Protein AF-0000000085388623 (afdb_homodimer)

InterPro domains:
  IPR001584 Integrase, catalytic core [PS50994] (1-133)
  IPR012337 Ribonuclease H-like superfamily [SSF53098] (2-133)
  IPR036397 Ribonuclease H superfamily [G3DSA:3.30.420.10] (1-176)

Sequence (394 aa):
MVVDRFSKYAHFIALGHLYTAASVVRAFFDDIVRLHGFPSSIVSDHDPVFSGHVWRDLFWLAGMKLRLSTAFHPQTDGQSEVDNKVIAMYLRCVTGGRPRAWVDWLAWAEYCYNTSYQSALCTTPFEVVYGRPPPAMLPFEPGTARTEAAGDLLRTRDEILAEARQRHLQAHKQSSAASGHSHPRWLSCGLVEGLPWMVVDRFSKYAHFIALGHLYTAASVVRAFFDDIVRLHGFPSSIVSDHDPVFSGHVWRDLFWLAGMKLRLSTAFHPQTDGQSEVDNKVIAMYLRCVTGGRPRAWVDWLAWAEYCYNTSYQSALCTTPFEVVYGRPPPAMLPFEPGTARTEAAGDLLRTRDEILAEARQRHLQAHKQSSAASGHSHPRWLSCGLVEGLPW

Secondary structure (DSSP, 8-state):
-EEETTT--EE----PSSPPHHHHHHHHIIIIIHHH---SEEEE-S-HHHHSHHHHHHHHHTT-EEEE--TT-TTS-HHHHHHHHHHHHHHHHHHHS-TTTHHHHHHHHHHHHHTS-BTTTTB-HHHHHHSSPPPP-PPP-TT--SSHHHHHHHHHHHHHHHHHHHHHHHHHHHHHHHTSS----------EEE---/-EEETTT--EE----PSSPPHHHHHHHHIIIIIHHH---SEEEE-S-HHHHSHHHHHHHHHTT-EEEE--TT-TTS-HHHHHHHHHHHHHHHHHHHS-TTTHHHHHHHHHHHHHTS-BTTTTB-HHHHHHSSPPPP-PPP-TT--SSHHHHHHHHHHHHHHHHHHHHHHHHHHHHHHHTSS----------EEE---

Nearest PDB structures (foldseek):
  2x6s-assembly3_A  TM=7.421E-01  e=2.567E-06  Human spumaretrovirus
  4bac-assembly1_B-2  TM=7.471E-01  e=1.810E-06  Human spumaretrovirus
  3s3o-assembly1_B-2  TM=7.291E-01  e=1.434E-06  Human spumaretrovirus
  7q5b-assembly1_B  TM=6.038E-01  e=5.644E-07  Saccharomyces cerevisiae S288C
  4ikf-assembly1_B  TM=7.421E-01  e=7.766E-06  Human spumaretrovirus

Organism: Lolium multiflorum (NCBI:txid4521)

pLDDT: mean 73.36, std 17.2, range [30.31, 93.94]

Radius of gyration: 21.52 Å; Cα contacts (8 Å, |Δi|>4): 575; chains: 2; bounding box: 60×55×40 Å

Solvent-accessible surface area (backbone atoms only — not comparable to full-atom values): 21573 Å² total; per-residue (Å²): 63,36,33,28,68,67,47,58,33,53,48,66,65,91,75,67,87,86,69,50,60,66,56,50,52,48,50,43,41,56,68,40,32,36,74,58,32,72,42,58,26,35,35,30,40,84,35,64,62,63,65,29,66,49,47,50,36,39,35,48,66,67,64,21,48,76,41,70,51,54,96,77,59,70,76,61,60,66,61,60,59,52,50,49,49,28,50,48,46,26,50,47,58,61,36,65,80,39,79,89,51,30,76,77,39,37,37,51,43,33,31,48,57,23,59,33,79,32,78,94,68,75,38,25,21,37,26,62,52,52,72,42,77,67,58,82,80,69,76,67,60,87,87,69,51,84,36,69,67,31,39,51,52,39,49,50,48,48,52,50,45,53,49,39,50,52,35,45,52,49,22,52,54,44,46,68,59,44,77,49,90,74,76,69,81,68,69,83,50,52,35,36,30,26,37,65,118,61,37,33,29,67,68,46,59,32,53,47,66,66,92,76,68,86,88,71,49,60,66,56,50,50,48,49,43,40,56,68,38,32,36,77,58,32,71,43,57,25,33,36,29,40,84,38,64,61,63,64,29,67,47,46,49,37,41,36,48,66,66,65,21,46,77,42,69,50,53,96,77,59,69,75,61,58,66,62,58,60,51,51,50,48,27,51,48,47,26,48,47,58,58,36,65,82,40,77,89,51,30,76,78,40,38,38,51,43,33,32,48,58,23,61,33,78,33,79,94,69,76,39,25,20,37,27,65,51,51,72,43,78,68,56,82,78,70,75,68,61,88,86,70,51,83,35,70,68,31,39,50,53,39,50,50,48,46,51,50,46,53,50,38,51,52,34,45,53,49,21,52,54,45,45,68,59,43,76,49,90,75,75,69,80,69,70,85,50,51,35,37,31,26,37,65,116

Structure (mmCIF, N/CA/C/O backbone):
data_AF-0000000085388623-model_v1
#
loop_
_entity.id
_entity.type
_entity.pdbx_description
1 polymer 'Integrase catalytic domain-containing protein'
#
loop_
_atom_site.group_PDB
_atom_site.id
_atom_site.type_symbol
_atom_site.label_atom_id
_atom_site.label_alt_id
_atom_site.label_comp_id
_atom_site.label_asym_id
_atom_site.label_entity_id
_atom_site.label_seq_id
_atom_site.pdbx_PDB_ins_code
_atom_site.Cartn_x
_atom_site.Cartn_y
_atom_site.Cartn_z
_atom_site.occupancy
_atom_site.B_iso_or_equiv
_atom_site.auth_seq_id
_atom_site.auth_comp_id
_atom_site.auth_asym_id
_atom_site.auth_atom_id
_atom_site.pdbx_PDB_model_num
ATOM 1 N N . MET A 1 1 ? 8.266 10.852 -0.026 1 86.38 1 MET A N 1
ATOM 2 C CA . MET A 1 1 ? 8.5 9.742 0.891 1 86.38 1 MET A CA 1
ATOM 3 C C . MET A 1 1 ? 7.809 9.984 2.229 1 86.38 1 MET A C 1
ATOM 5 O O . MET A 1 1 ? 7.742 11.125 2.699 1 86.38 1 MET A O 1
ATOM 9 N N . VAL A 1 2 ? 7.266 8.898 2.838 1 84.62 2 VAL A N 1
ATOM 10 C CA . VAL A 1 2 ? 6.68 8.93 4.172 1 84.62 2 VAL A CA 1
ATOM 11 C C . VAL A 1 2 ? 7.324 7.859 5.051 1 84.62 2 VAL A C 1
ATOM 13 O O . VAL A 1 2 ? 7.387 6.688 4.668 1 84.62 2 VAL A O 1
ATOM 16 N N . VAL A 1 3 ? 7.887 8.32 6.207 1 85.75 3 VAL A N 1
ATOM 17 C CA . VAL A 1 3 ? 8.555 7.391 7.105 1 85.75 3 VAL A CA 1
ATOM 18 C C . VAL A 1 3 ? 7.906 7.445 8.484 1 85.75 3 VAL A C 1
ATOM 20 O O . VAL A 1 3 ? 7.613 8.531 9 1 85.75 3 VAL A O 1
ATOM 23 N N . ASP A 1 4 ? 7.656 6.258 8.984 1 85.19 4 ASP A N 1
ATOM 24 C CA . ASP A 1 4 ? 7.156 6.188 10.352 1 85.19 4 ASP A CA 1
ATOM 25 C C . ASP A 1 4 ? 8.289 6.371 11.359 1 85.19 4 ASP A C 1
ATOM 27 O O . ASP A 1 4 ? 9.312 5.684 11.289 1 85.19 4 ASP A O 1
ATOM 31 N N . ARG A 1 5 ? 8.07 7.211 12.305 1 76.44 5 ARG A N 1
ATOM 32 C CA . ARG A 1 5 ? 9.125 7.562 13.25 1 76.44 5 ARG A CA 1
ATOM 33 C C . ARG A 1 5 ? 9.453 6.391 14.172 1 76.44 5 ARG A C 1
ATOM 35 O O . ARG A 1 5 ? 10.609 6.188 14.547 1 76.44 5 ARG A O 1
ATOM 42 N N . PHE A 1 6 ? 8.516 5.656 14.516 1 79.56 6 PHE A N 1
ATOM 43 C CA . PHE A 1 6 ? 8.703 4.574 15.469 1 79.56 6 PHE A CA 1
ATOM 44 C C . PHE A 1 6 ? 9.273 3.34 14.781 1 79.56 6 PHE A C 1
ATOM 46 O O . PHE A 1 6 ? 10.344 2.855 15.156 1 79.56 6 PHE A O 1
ATOM 53 N N . SER A 1 7 ? 8.68 2.859 13.789 1 82.75 7 SER A N 1
ATOM 54 C CA . SER A 1 7 ? 9.047 1.604 13.141 1 82.75 7 SER A CA 1
ATOM 55 C C . SER A 1 7 ? 10.117 1.824 12.078 1 82.75 7 SER A C 1
ATOM 57 O O . SER A 1 7 ? 10.734 0.868 11.602 1 82.75 7 SER A O 1
ATOM 59 N N . LYS A 1 8 ? 10.273 3.086 11.633 1 84.06 8 LYS A N 1
ATOM 60 C CA . LYS A 1 8 ? 11.164 3.453 10.539 1 84.06 8 LYS A CA 1
ATOM 61 C C . LYS A 1 8 ? 10.672 2.887 9.211 1 84.06 8 LYS A C 1
ATOM 63 O O . LYS A 1 8 ? 11.383 2.926 8.211 1 84.06 8 LYS A O 1
ATOM 68 N N . TYR A 1 9 ? 9.477 2.34 9.258 1 89.5 9 TYR A N 1
ATOM 69 C CA . TYR A 1 9 ? 8.852 1.858 8.031 1 89.5 9 TYR A CA 1
ATOM 70 C C . TYR A 1 9 ? 8.602 3.006 7.062 1 89.5 9 TYR A C 1
ATOM 72 O O . TYR A 1 9 ? 8.148 4.082 7.461 1 89.5 9 TYR A O 1
ATOM 80 N N . ALA A 1 10 ? 8.953 2.768 5.816 1 91.12 10 ALA A N 1
ATOM 81 C CA . ALA A 1 10 ? 8.891 3.865 4.855 1 91.12 10 ALA A CA 1
ATOM 82 C C . ALA A 1 10 ? 8.016 3.498 3.66 1 91.12 10 ALA A C 1
ATOM 84 O O . ALA A 1 10 ? 7.953 2.332 3.264 1 91.12 10 ALA A O 1
ATOM 85 N N . HIS A 1 11 ? 7.262 4.445 3.164 1 92.44 11 HIS A N 1
ATOM 86 C CA . HIS A 1 11 ? 6.582 4.367 1.876 1 92.44 11 HIS A CA 1
ATOM 87 C C . HIS A 1 11 ? 7.176 5.355 0.878 1 92.44 11 HIS A C 1
ATOM 89 O O . HIS A 1 11 ? 7.367 6.531 1.199 1 92.44 11 HIS A O 1
ATOM 95 N N . PHE A 1 12 ? 7.531 4.836 -0.304 1 89.94 12 PHE A N 1
ATOM 96 C CA . PHE A 1 12 ? 8.039 5.664 -1.39 1 89.94 12 PHE A CA 1
ATOM 97 C C . PHE A 1 12 ? 6.969 5.898 -2.445 1 89.94 12 PHE A C 1
ATOM 99 O O . PHE A 1 12 ? 6.473 4.945 -3.053 1 89.94 12 PHE A O 1
ATOM 106 N N . ILE A 1 13 ? 6.609 7.18 -2.615 1 88.06 13 ILE A N 1
ATOM 107 C CA . ILE A 1 13 ? 5.504 7.531 -3.502 1 88.06 13 ILE A CA 1
ATOM 108 C C . ILE A 1 13 ? 6.004 8.453 -4.609 1 88.06 13 ILE A C 1
ATOM 110 O O . ILE A 1 13 ? 6.605 9.492 -4.332 1 88.06 13 ILE A O 1
ATOM 114 N N . ALA A 1 14 ? 5.758 7.988 -5.902 1 84.38 14 ALA A N 1
ATOM 115 C CA . ALA A 1 14 ? 6.133 8.828 -7.035 1 84.38 14 ALA A CA 1
ATOM 116 C C . ALA A 1 14 ? 5.078 9.898 -7.297 1 84.38 14 ALA A C 1
ATOM 118 O O . ALA A 1 14 ? 3.881 9.602 -7.344 1 84.38 14 ALA A O 1
ATOM 119 N N . LEU A 1 15 ? 5.492 11.125 -7.312 1 81.44 15 LEU A N 1
ATOM 120 C CA . LEU A 1 15 ? 4.613 12.227 -7.672 1 81.44 15 LEU A CA 1
ATOM 121 C C . LEU A 1 15 ? 5.082 12.906 -8.953 1 81.44 15 LEU A C 1
ATOM 123 O O . LEU A 1 15 ? 6.254 13.258 -9.086 1 81.44 15 LEU A O 1
ATOM 127 N N . GLY A 1 16 ? 4.176 12.906 -9.945 1 74.62 16 GLY A N 1
ATOM 128 C CA . GLY A 1 16 ? 4.516 13.586 -11.188 1 74.62 16 GLY A CA 1
ATOM 129 C C . GLY A 1 16 ? 4.453 15.102 -11.078 1 74.62 16 GLY A C 1
ATOM 130 O O . GLY A 1 16 ? 3.57 15.641 -10.406 1 74.62 16 GLY A O 1
ATOM 131 N N . HIS A 1 17 ? 5.473 15.828 -11.562 1 74.69 17 HIS A N 1
ATOM 132 C CA . HIS A 1 17 ? 5.434 17.281 -11.625 1 74.69 17 HIS A CA 1
ATOM 133 C C . HIS A 1 17 ? 4.543 17.766 -12.766 1 74.69 17 HIS A C 1
ATOM 135 O O . HIS A 1 17 ? 4.562 17.188 -13.859 1 74.69 17 HIS A O 1
ATOM 141 N N . LEU A 1 18 ? 3.656 18.844 -12.5 1 76.06 18 LEU A N 1
ATOM 142 C CA . LEU A 1 18 ? 3.453 19.656 -11.312 1 76.06 18 LEU A CA 1
ATOM 143 C C . LEU A 1 18 ? 2.398 19.047 -10.398 1 76.06 18 LEU A C 1
ATOM 145 O O . LEU A 1 18 ? 1.35 18.594 -10.867 1 76.06 18 LEU A O 1
ATOM 149 N N . TYR A 1 19 ? 2.859 18.828 -9.141 1 77 19 TYR A N 1
ATOM 150 C CA . TYR A 1 19 ? 1.877 18.328 -8.188 1 77 19 TYR A CA 1
ATOM 151 C C . TYR A 1 19 ? 1.245 19.469 -7.398 1 77 19 TYR A C 1
ATOM 153 O O . TYR A 1 19 ? 1.869 20.516 -7.203 1 77 19 TYR A O 1
ATOM 161 N N . THR A 1 20 ? -0.045 19.344 -7.094 1 77 20 THR A N 1
ATOM 162 C CA . THR A 1 20 ? -0.825 20.281 -6.297 1 77 20 THR A CA 1
ATOM 163 C C . THR A 1 20 ? -1.043 19.75 -4.887 1 77 20 THR A C 1
ATOM 165 O O . THR A 1 20 ? -0.742 18.578 -4.609 1 77 20 THR A O 1
ATOM 168 N N . ALA A 1 21 ? -1.507 20.562 -4.086 1 77.12 21 ALA A N 1
ATOM 169 C CA . ALA A 1 21 ? -1.858 20.141 -2.738 1 77.12 21 ALA A CA 1
ATOM 170 C C . ALA A 1 21 ? -2.887 19.016 -2.775 1 77.12 21 ALA A C 1
ATOM 172 O O . ALA A 1 21 ? -2.779 18.031 -2.023 1 77.12 21 ALA A O 1
ATOM 173 N N . ALA A 1 22 ? -3.766 19.141 -3.688 1 76.94 22 ALA A N 1
ATOM 174 C CA . ALA A 1 22 ? -4.828 18.141 -3.812 1 76.94 22 ALA A CA 1
ATOM 175 C C . ALA A 1 22 ? -4.266 16.797 -4.238 1 76.94 22 ALA A C 1
ATOM 177 O O . ALA A 1 22 ? -4.668 15.75 -3.713 1 76.94 22 ALA A O 1
ATOM 178 N N . SER A 1 23 ? -3.352 16.828 -5.148 1 82 23 SER A N 1
ATOM 179 C CA . SER A 1 23 ? -2.773 15.586 -5.621 1 82 23 SER A CA 1
ATOM 180 C C . SER A 1 23 ? -1.921 14.922 -4.543 1 82 23 SER A C 1
ATOM 182 O O . SER A 1 23 ? -1.875 13.695 -4.445 1 82 23 SER A O 1
ATOM 184 N N . VAL A 1 24 ? -1.289 15.719 -3.766 1 83.81 24 VAL A N 1
ATOM 185 C CA . VAL A 1 24 ? -0.468 15.195 -2.678 1 83.81 24 VAL A CA 1
ATOM 186 C C . VAL A 1 24 ? -1.361 14.578 -1.605 1 83.81 24 VAL A C 1
ATOM 188 O O . VAL A 1 24 ? -1.058 13.508 -1.076 1 83.81 24 VAL A O 1
ATOM 191 N N . VAL A 1 25 ? -2.422 15.227 -1.35 1 81.88 25 VAL A N 1
ATOM 192 C CA . VAL A 1 25 ? -3.365 14.711 -0.36 1 81.88 25 VAL A CA 1
ATOM 193 C C . VAL A 1 25 ? -3.945 13.383 -0.835 1 81.88 25 VAL A C 1
ATOM 195 O O . VAL A 1 25 ? -4.066 12.438 -0.052 1 81.88 25 VAL A O 1
ATOM 198 N N . ARG A 1 26 ? -4.203 13.336 -2.057 1 82.88 26 ARG A N 1
ATOM 199 C CA . ARG A 1 26 ? -4.73 12.094 -2.621 1 82.88 26 ARG A CA 1
ATOM 200 C C . ARG A 1 26 ? -3.709 10.969 -2.506 1 82.88 26 ARG A C 1
ATOM 202 O O . ARG A 1 26 ? -4.055 9.844 -2.123 1 82.88 26 ARG A O 1
ATOM 209 N N . ALA A 1 27 ? -2.537 11.297 -2.838 1 87.25 27 ALA A N 1
ATOM 210 C CA . ALA A 1 27 ? -1.471 10.305 -2.711 1 87.25 27 ALA A CA 1
ATOM 211 C C . ALA A 1 27 ? -1.312 9.852 -1.264 1 87.25 27 ALA A C 1
ATOM 213 O O . ALA A 1 27 ? -1.069 8.672 -0.999 1 87.25 27 ALA A O 1
ATOM 214 N N . PHE A 1 28 ? -1.48 10.82 -0.411 1 86.62 28 PHE A N 1
ATOM 215 C CA . PHE A 1 28 ? -1.375 10.523 1.013 1 86.62 28 PHE A CA 1
ATOM 216 C C . PHE A 1 28 ? -2.479 9.57 1.451 1 86.62 28 PHE A C 1
ATOM 218 O O . PHE A 1 28 ? -2.227 8.617 2.191 1 86.62 28 PHE A O 1
ATOM 225 N N . PHE A 1 29 ? -3.613 9.781 0.998 1 85.19 29 PHE A N 1
ATOM 226 C CA . PHE A 1 29 ? -4.73 8.906 1.335 1 85.19 29 PHE A CA 1
ATOM 227 C C . PHE A 1 29 ? -4.547 7.527 0.711 1 85.19 29 PHE A C 1
ATOM 229 O O . PHE A 1 29 ? -4.688 6.512 1.392 1 85.19 29 PHE A O 1
ATOM 236 N N . ASP A 1 30 ? -4.145 7.445 -0.499 1 89.06 30 ASP A N 1
ATOM 237 C CA . ASP A 1 30 ? -4.078 6.215 -1.282 1 89.06 30 ASP A CA 1
ATOM 238 C C . ASP A 1 30 ? -2.939 5.32 -0.802 1 89.06 30 ASP A C 1
ATOM 240 O O . ASP A 1 30 ? -3.057 4.094 -0.828 1 89.06 30 ASP A O 1
ATOM 244 N N . ASP A 1 31 ? -1.922 5.973 -0.297 1 91.44 31 ASP A N 1
ATOM 245 C CA . ASP A 1 31 ? -0.724 5.168 -0.081 1 91.44 31 ASP A CA 1
ATOM 246 C C . ASP A 1 31 ? -0.401 5.051 1.407 1 91.44 31 ASP A C 1
ATOM 248 O O . ASP A 1 31 ? 0.381 4.191 1.812 1 91.44 31 ASP A O 1
ATOM 252 N N . ILE A 1 32 ? -0.993 5.938 2.211 1 90.12 32 ILE A N 1
ATOM 253 C CA . ILE A 1 32 ? -0.644 5.934 3.627 1 90.12 32 ILE A CA 1
ATOM 254 C C . ILE A 1 32 ? -1.881 5.613 4.461 1 90.12 32 ILE A C 1
ATOM 256 O O . ILE A 1 32 ? -1.935 4.578 5.133 1 90.12 32 ILE A O 1
ATOM 260 N N . VAL A 1 33 ? -2.906 6.438 4.332 1 87.62 33 VAL A N 1
ATOM 261 C CA . VAL A 1 33 ? -4.07 6.316 5.203 1 87.62 33 VAL A CA 1
ATOM 262 C C . VAL A 1 33 ? -4.797 5.004 4.918 1 87.62 33 VAL A C 1
ATOM 264 O O . VAL A 1 33 ? -5.285 4.344 5.836 1 87.62 33 VAL A O 1
ATOM 267 N N . ARG A 1 34 ? -4.852 4.613 3.678 1 90.62 34 ARG A N 1
ATOM 268 C CA . ARG A 1 34 ? -5.48 3.367 3.252 1 90.62 34 ARG A CA 1
ATOM 269 C C . ARG A 1 34 ? -4.887 2.176 3.998 1 90.62 34 ARG A C 1
ATOM 271 O O . ARG A 1 34 ? -5.602 1.232 4.34 1 90.62 34 ARG A O 1
ATOM 278 N N . LEU A 1 35 ? -3.619 2.262 4.301 1 91.69 35 LEU A N 1
ATOM 279 C CA . LEU A 1 35 ? -2.893 1.132 4.867 1 91.69 35 LEU A CA 1
ATOM 280 C C . LEU A 1 35 ? -2.824 1.234 6.387 1 91.69 35 LEU A C 1
ATOM 282 O O . LEU A 1 35 ? -2.984 0.234 7.086 1 91.69 35 LEU A O 1
ATOM 286 N N . HIS A 1 36 ? -2.598 2.494 6.84 1 88.88 36 HIS A N 1
ATOM 287 C CA . HIS A 1 36 ? -2.189 2.625 8.234 1 88.88 36 HIS A CA 1
ATOM 288 C C . HIS A 1 36 ? -3.17 3.492 9.016 1 88.88 36 HIS A C 1
ATOM 290 O O . HIS A 1 36 ? -3.09 3.576 10.242 1 88.88 36 HIS A O 1
ATOM 296 N N . GLY A 1 37 ? -4.082 4.168 8.305 1 83.06 37 GLY A N 1
ATOM 297 C CA . GLY A 1 37 ? -4.887 5.195 8.953 1 83.06 37 GLY A CA 1
ATOM 298 C C . GLY A 1 37 ? -4.164 6.523 9.086 1 83.06 37 GLY A C 1
ATOM 299 O O . GLY A 1 37 ? -3.041 6.676 8.602 1 83.06 37 GLY A O 1
ATOM 300 N N . PHE A 1 38 ? -4.855 7.48 9.68 1 79.88 38 PHE A N 1
ATOM 301 C CA . PHE A 1 38 ? -4.227 8.781 9.875 1 79.88 38 PHE A CA 1
ATOM 302 C C . PHE A 1 38 ? -3.164 8.711 10.969 1 79.88 38 PHE A C 1
ATOM 304 O O . PHE A 1 38 ? -3.387 8.102 12.016 1 79.88 38 PHE A O 1
ATOM 311 N N . PRO A 1 39 ? -2.021 9.273 10.672 1 79.75 39 PRO A N 1
ATOM 312 C CA . PRO A 1 39 ? -0.996 9.336 11.719 1 79.75 39 PRO A CA 1
ATOM 313 C C . PRO A 1 39 ? -1.374 10.273 12.859 1 79.75 39 PRO A C 1
ATOM 315 O O . PRO A 1 39 ? -2.227 11.148 12.688 1 79.75 39 PRO A O 1
ATOM 318 N N . SER A 1 40 ? -0.782 10.047 13.992 1 75.12 40 SER A N 1
ATOM 319 C CA . SER A 1 40 ? -1.038 10.914 15.141 1 75.12 40 SER A CA 1
ATOM 320 C C . SER A 1 40 ? -0.383 12.273 14.961 1 75.12 40 SER A C 1
ATOM 322 O O . SER A 1 40 ? -0.895 13.289 15.453 1 75.12 40 SER A O 1
ATOM 324 N N . SER A 1 41 ? 0.767 12.25 14.242 1 74.88 41 SER A N 1
ATOM 325 C CA . SER A 1 41 ? 1.491 13.484 13.945 1 74.88 41 SER A CA 1
ATOM 326 C C . SER A 1 41 ? 2.303 13.352 12.664 1 74.88 41 SER A C 1
ATOM 328 O O . SER A 1 41 ? 2.66 12.242 12.258 1 74.88 41 SER A O 1
ATOM 330 N N . ILE A 1 42 ? 2.479 14.438 12.07 1 75.94 42 ILE A N 1
ATOM 331 C CA . ILE A 1 42 ? 3.262 14.445 10.844 1 75.94 42 ILE A CA 1
ATOM 332 C C . ILE A 1 42 ? 4.328 15.539 10.914 1 75.94 42 ILE A C 1
ATOM 334 O O . ILE A 1 42 ? 4.066 16.641 11.406 1 75.94 42 ILE A O 1
ATOM 338 N N . VAL A 1 43 ? 5.566 15.18 10.633 1 72.25 43 VAL A N 1
ATOM 339 C CA . VAL A 1 43 ? 6.648 16.141 10.453 1 72.25 43 VAL A CA 1
ATOM 340 C C . VAL A 1 43 ? 7.004 16.266 8.977 1 72.25 43 VAL A C 1
ATOM 342 O O . VAL A 1 43 ? 7.27 15.25 8.312 1 72.25 43 VAL A O 1
ATOM 345 N N . SER A 1 44 ? 6.738 17.391 8.422 1 70.81 44 SER A N 1
ATOM 346 C CA . SER A 1 44 ? 7.008 17.594 7 1 70.81 44 SER A CA 1
ATOM 347 C C . SER A 1 44 ? 8.156 18.578 6.789 1 70.81 44 SER A C 1
ATOM 349 O O . SER A 1 44 ? 8.359 19.484 7.594 1 70.81 44 SER A O 1
ATOM 351 N N . ASP A 1 45 ? 8.938 18.297 5.758 1 64.38 45 ASP A N 1
ATOM 352 C CA . ASP A 1 45 ? 9.977 19.266 5.383 1 64.38 45 ASP A CA 1
ATOM 353 C C . ASP A 1 45 ? 9.352 20.547 4.848 1 64.38 45 ASP A C 1
ATOM 355 O O . ASP A 1 45 ? 8.141 20.625 4.625 1 64.38 45 ASP A O 1
ATOM 359 N N . HIS A 1 46 ? 10.125 21.547 4.746 1 61.06 46 HIS A N 1
ATOM 360 C CA . HIS A 1 46 ? 9.648 22.891 4.422 1 61.06 46 HIS A CA 1
ATOM 361 C C . HIS A 1 46 ? 9.242 22.984 2.957 1 61.06 46 HIS A C 1
ATOM 363 O O . HIS A 1 46 ? 9.367 24.047 2.35 1 61.06 46 HIS A O 1
ATOM 369 N N . ASP A 1 47 ? 8.734 21.984 2.52 1 64.12 47 ASP A N 1
ATOM 370 C CA . ASP A 1 47 ? 8.172 22.094 1.174 1 64.12 47 ASP A CA 1
ATOM 371 C C . ASP A 1 47 ? 6.859 22.875 1.186 1 64.12 47 ASP A C 1
ATOM 373 O O . ASP A 1 47 ? 6.004 22.641 2.043 1 64.12 47 ASP A O 1
ATOM 377 N N . PRO A 1 48 ? 6.82 23.875 0.339 1 66.81 48 PRO A N 1
ATOM 378 C CA . PRO A 1 48 ? 5.648 24.75 0.304 1 66.81 48 PRO A CA 1
ATOM 379 C C . PRO A 1 48 ? 4.336 23.969 0.195 1 66.81 48 PRO A C 1
ATOM 381 O O . PRO A 1 48 ? 3.301 24.438 0.686 1 66.81 48 PRO A O 1
ATOM 384 N N . VAL A 1 49 ? 4.328 22.906 -0.451 1 66.88 49 VAL A N 1
ATOM 385 C CA . VAL A 1 49 ? 3.119 22.109 -0.606 1 66.88 49 VAL A CA 1
ATOM 386 C C . VAL A 1 49 ? 2.643 21.625 0.76 1 66.88 49 VAL A C 1
ATOM 388 O O . VAL A 1 49 ? 1.438 21.578 1.025 1 66.88 49 VAL A O 1
ATOM 391 N N . PHE A 1 50 ? 3.562 21.453 1.565 1 67.06 50 PHE A N 1
ATOM 392 C CA . PHE A 1 50 ? 3.219 20.891 2.865 1 67.06 50 PHE A CA 1
ATOM 393 C C . PHE A 1 50 ? 2.986 22 3.891 1 67.06 50 PHE A C 1
ATOM 395 O O . PHE A 1 50 ? 2.553 21.719 5.012 1 67.06 50 PHE A O 1
ATOM 402 N N . SER A 1 51 ? 3.254 23.125 3.391 1 63.59 51 SER A N 1
ATOM 403 C CA . SER A 1 51 ? 2.996 24.266 4.266 1 63.59 51 SER A CA 1
ATOM 404 C C . SER A 1 51 ? 1.764 25.047 3.814 1 63.59 51 SER A C 1
ATOM 406 O O . SER A 1 51 ? 1.377 26.031 4.449 1 63.59 51 SER A O 1
ATOM 408 N N . GLY A 1 52 ? 1.194 24.484 2.803 1 71.38 52 GLY A N 1
ATOM 409 C CA . GLY A 1 52 ? 0.01 25.172 2.309 1 71.38 52 GLY A CA 1
ATOM 410 C C . GLY A 1 52 ? -1.182 25.047 3.24 1 71.38 52 GLY A C 1
AT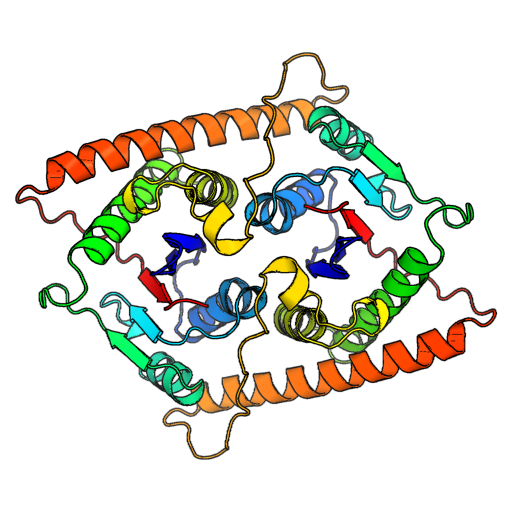OM 411 O O . GLY A 1 52 ? -1.223 24.156 4.09 1 71.38 52 GLY A O 1
ATOM 412 N N . HIS A 1 53 ? -1.986 25.969 3.15 1 75.88 53 HIS A N 1
ATOM 413 C CA . HIS A 1 53 ? -3.152 26.078 4.02 1 75.88 53 HIS A CA 1
ATOM 414 C C . HIS A 1 53 ? -4.027 24.844 3.93 1 75.88 53 HIS A C 1
ATOM 416 O O . HIS A 1 53 ? -4.547 24.359 4.941 1 75.88 53 HIS A O 1
ATOM 422 N N . VAL A 1 54 ? -4.035 24.297 2.779 1 73.69 54 VAL A N 1
ATOM 423 C CA . VAL A 1 54 ? -4.902 23.141 2.586 1 73.69 54 VAL A CA 1
ATOM 424 C C . VAL A 1 54 ? -4.355 21.938 3.371 1 73.69 54 VAL A C 1
ATOM 426 O O . VAL A 1 54 ? -5.102 21.266 4.082 1 73.69 54 VAL A O 1
ATOM 429 N N . TRP A 1 55 ? -3.117 21.781 3.307 1 75.44 55 TRP A N 1
ATOM 430 C CA . TRP A 1 55 ? -2.461 20.672 4 1 75.44 55 TRP A CA 1
ATOM 431 C C . TRP A 1 55 ? -2.592 20.828 5.512 1 75.44 55 TRP A C 1
ATOM 433 O O . TRP A 1 55 ? -2.982 19.875 6.207 1 75.44 55 TRP A O 1
ATOM 443 N N . ARG A 1 56 ? -2.4 21.969 5.91 1 75.69 56 ARG A N 1
ATOM 444 C CA . ARG A 1 56 ? -2.465 22.219 7.348 1 75.69 56 ARG A CA 1
ATOM 445 C C . ARG A 1 56 ? -3.887 22.047 7.871 1 75.69 56 ARG A C 1
ATOM 447 O O . ARG A 1 56 ? -4.09 21.469 8.938 1 75.69 56 ARG A O 1
ATOM 454 N N . ASP A 1 57 ? -4.719 22.547 7.043 1 80.62 57 ASP A N 1
ATOM 455 C CA . ASP A 1 57 ? -6.117 22.453 7.438 1 80.62 57 ASP A CA 1
ATOM 456 C C . ASP A 1 57 ? -6.582 21 7.453 1 80.62 57 ASP A C 1
ATOM 458 O O . ASP A 1 57 ? -7.266 20.562 8.383 1 80.62 57 ASP A O 1
ATOM 462 N N . LEU A 1 58 ? -6.191 20.219 6.539 1 78 58 LEU A N 1
ATOM 463 C CA . LEU A 1 58 ? -6.578 18.812 6.434 1 78 58 LEU A CA 1
ATOM 464 C C . LEU A 1 58 ? -6.059 18.016 7.621 1 78 58 LEU A C 1
ATOM 466 O O . LEU A 1 58 ? -6.809 17.25 8.234 1 78 58 LEU A O 1
ATOM 470 N N . PHE A 1 59 ? -4.945 18.25 7.941 1 76.5 59 PHE A N 1
ATOM 471 C CA . PHE A 1 59 ? -4.352 17.469 9.016 1 76.5 59 PHE A CA 1
ATOM 472 C C . PHE A 1 59 ? -4.902 17.906 10.375 1 76.5 59 PHE A C 1
ATOM 474 O O . PHE A 1 59 ? -5.098 17.078 11.266 1 76.5 59 PHE A O 1
ATOM 481 N N . TRP A 1 60 ? -5.176 19.156 10.398 1 76.44 60 TRP A N 1
ATOM 482 C CA . TRP A 1 60 ? -5.816 19.656 11.609 1 76.44 60 TRP A CA 1
ATOM 483 C C . TRP A 1 60 ? -7.207 19.047 11.781 1 76.44 60 TRP A C 1
ATOM 485 O O . TRP A 1 60 ? -7.555 18.578 12.859 1 76.44 60 TRP A O 1
ATOM 495 N N . LEU A 1 61 ? -7.852 19.016 10.742 1 75.75 61 LEU A N 1
ATOM 496 C CA . LEU A 1 61 ? -9.227 18.516 10.773 1 75.75 61 LEU A CA 1
ATOM 497 C C . LEU A 1 61 ? -9.242 17 11.016 1 75.75 61 LEU A C 1
ATOM 499 O O . LEU A 1 61 ? -10.203 16.469 11.586 1 75.75 61 LEU A O 1
ATOM 503 N N . ALA A 1 62 ? -8.211 16.344 10.531 1 74.56 62 ALA A N 1
ATOM 504 C CA . ALA A 1 62 ? -8.133 14.898 10.719 1 74.56 62 ALA A CA 1
ATOM 505 C C . ALA A 1 62 ? -7.66 14.555 12.125 1 74.56 62 ALA A C 1
ATOM 507 O O . ALA A 1 62 ? -7.551 13.375 12.477 1 74.56 62 ALA A O 1
ATOM 508 N N . GLY A 1 63 ? -7.414 15.586 12.859 1 70.88 63 GLY A N 1
ATOM 509 C CA . GLY A 1 63 ? -6.984 15.383 14.234 1 70.88 63 GLY A CA 1
ATOM 510 C C . GLY A 1 63 ? -5.488 15.172 14.367 1 70.88 63 GLY A C 1
ATOM 511 O O . GLY A 1 63 ? -5.02 14.648 15.383 1 70.88 63 GLY A O 1
ATOM 512 N N . MET A 1 64 ? -4.863 15.453 13.359 1 69.19 64 MET A N 1
ATOM 513 C CA . MET A 1 64 ? -3.418 15.242 13.375 1 69.19 64 MET A CA 1
ATOM 514 C C . MET A 1 64 ? -2.684 16.516 13.789 1 69.19 64 MET A C 1
ATOM 516 O O . MET A 1 64 ? -3.113 17.609 13.461 1 69.19 64 MET A O 1
ATOM 520 N N . LYS A 1 65 ? -1.655 16.328 14.57 1 66.69 65 LYS A N 1
ATOM 521 C CA . LYS A 1 65 ? -0.754 17.438 14.859 1 66.69 65 LYS A CA 1
ATOM 522 C C . LYS A 1 65 ? 0.34 17.547 13.797 1 66.69 65 LYS A C 1
ATOM 524 O O . LYS A 1 65 ? 1.023 16.562 13.5 1 66.69 65 LYS A O 1
ATOM 529 N N . LEU A 1 66 ? 0.288 18.625 13.117 1 64.88 66 LEU A N 1
ATOM 530 C CA . LEU A 1 66 ? 1.325 18.875 12.117 1 64.88 66 LEU A CA 1
ATOM 531 C C . LEU A 1 66 ? 2.518 19.594 12.742 1 64.88 66 LEU A C 1
ATOM 533 O O . LEU A 1 66 ? 2.355 20.625 13.398 1 64.88 66 LEU A O 1
ATOM 537 N N . ARG A 1 67 ? 3.727 19.016 12.719 1 64.25 67 ARG A N 1
ATOM 538 C CA . ARG A 1 67 ? 4.965 19.672 13.133 1 64.25 67 ARG A CA 1
ATOM 539 C C . ARG A 1 67 ? 5.875 19.938 11.938 1 64.25 67 ARG A C 1
ATOM 541 O O . ARG A 1 67 ? 6.16 19.016 11.156 1 64.25 67 ARG A O 1
ATOM 548 N N . LEU A 1 68 ? 5.906 21.125 11.539 1 59.06 68 LEU A N 1
ATOM 549 C CA . LEU A 1 68 ? 6.836 21.484 10.469 1 59.06 68 LEU A CA 1
ATOM 550 C C . LEU A 1 68 ? 8.266 21.516 10.992 1 59.06 68 LEU A C 1
ATOM 552 O O . LEU A 1 68 ? 8.539 22.078 12.055 1 59.06 68 LEU A O 1
ATOM 556 N N . SER A 1 69 ? 9.055 20.516 10.766 1 52.72 69 SER A N 1
ATOM 557 C CA . SER A 1 69 ? 10.445 20.531 11.211 1 52.72 69 SER A CA 1
ATOM 558 C C . SER A 1 69 ? 11.234 21.641 10.508 1 52.72 69 SER A C 1
ATOM 560 O O . SER A 1 69 ? 11.078 21.844 9.305 1 52.72 69 SER A O 1
ATOM 562 N N . THR A 1 70 ? 11.352 22.734 11.117 1 45.81 70 THR A N 1
ATOM 563 C CA . THR A 1 70 ? 12.297 23.703 10.586 1 45.81 70 THR A CA 1
ATOM 564 C C . THR A 1 70 ? 13.703 23.109 10.523 1 45.81 70 THR A C 1
ATOM 566 O O . THR A 1 70 ? 14.047 22.219 11.305 1 45.81 70 THR A O 1
ATOM 569 N N . ALA A 1 71 ? 14.438 23.203 9.242 1 42.47 71 ALA A N 1
ATOM 570 C CA . ALA A 1 71 ? 15.859 22.891 9.172 1 42.47 71 ALA A CA 1
ATOM 571 C C . ALA A 1 71 ? 16.531 23.062 10.539 1 42.47 71 ALA A C 1
ATOM 573 O O . ALA A 1 71 ? 17.422 22.297 10.891 1 42.47 71 ALA A O 1
ATOM 574 N N . PHE A 1 72 ? 16.453 24.156 11.125 1 33.56 72 PHE A N 1
ATOM 575 C CA . PHE A 1 72 ? 17.328 24.625 12.188 1 33.56 72 PHE A CA 1
ATOM 576 C C . PHE A 1 72 ? 16.875 24.094 13.539 1 33.56 72 PHE A C 1
ATOM 578 O O . PHE A 1 72 ? 17.5 24.359 14.562 1 33.56 72 PHE A O 1
ATOM 585 N N . HIS A 1 73 ? 15.641 23.906 13.781 1 41.41 73 HIS A N 1
ATOM 586 C CA . HIS A 1 73 ? 15.492 23.641 15.211 1 41.41 73 HIS A CA 1
ATOM 587 C C . HIS A 1 73 ? 15.773 22.172 15.516 1 41.41 73 HIS A C 1
ATOM 589 O O . HIS A 1 73 ? 15.078 21.281 15.016 1 41.41 73 HIS A O 1
ATOM 595 N N . PRO A 1 74 ? 16.859 21.844 16.141 1 41.31 74 PRO A N 1
ATOM 596 C CA . PRO A 1 74 ? 17.484 20.656 16.734 1 41.31 74 PRO A CA 1
ATOM 597 C C . PRO A 1 74 ? 16.484 19.703 17.375 1 41.31 74 PRO A C 1
ATOM 599 O O . PRO A 1 74 ? 16.797 18.562 17.672 1 41.31 74 PRO A O 1
ATOM 602 N N . GLN A 1 75 ? 15.398 20.25 17.812 1 40.59 75 GLN A N 1
ATOM 603 C CA . GLN A 1 75 ? 14.711 19.406 18.781 1 40.59 75 GLN A CA 1
ATOM 604 C C . GLN A 1 75 ? 14.023 18.234 18.109 1 40.59 75 GLN A C 1
ATOM 606 O O . GLN A 1 75 ? 13.398 17.406 18.766 1 40.59 75 GLN A O 1
ATOM 611 N N . THR A 1 76 ? 13.672 18.281 16.828 1 45.59 76 THR A N 1
ATOM 612 C CA . THR A 1 76 ? 13.297 16.938 16.422 1 45.59 76 THR A CA 1
ATOM 613 C C . THR A 1 76 ? 14.445 15.961 16.656 1 45.59 76 THR A C 1
ATOM 615 O O . THR A 1 76 ? 15.609 16.312 16.5 1 45.59 76 THR A O 1
ATOM 618 N N . ASP A 1 77 ? 14.219 14.773 17.297 1 49.56 77 ASP A N 1
ATOM 619 C CA . ASP A 1 77 ? 15.289 13.898 17.766 1 49.56 77 ASP A CA 1
ATOM 620 C C . ASP A 1 77 ? 16.281 13.594 16.656 1 49.56 77 ASP A C 1
ATOM 622 O O . ASP A 1 77 ? 15.898 13.422 15.5 1 49.56 77 ASP A O 1
ATOM 626 N N . GLY A 1 78 ? 17.516 14.328 16.75 1 50.03 78 GLY A N 1
ATOM 627 C CA . GLY A 1 78 ? 18.75 14.062 16 1 50.03 78 GLY A CA 1
ATOM 628 C C . GLY A 1 78 ? 18.703 12.766 15.227 1 50.03 78 GLY A C 1
ATOM 629 O O . GLY A 1 78 ? 19.156 12.703 14.078 1 50.03 78 GLY A O 1
ATOM 630 N N . GLN A 1 79 ? 18 11.852 15.766 1 53.78 79 GLN A N 1
ATOM 631 C CA . GLN A 1 79 ? 17.984 10.531 15.156 1 53.78 79 GLN A CA 1
ATOM 632 C C . GLN A 1 79 ? 17.062 10.484 13.945 1 53.78 79 GLN A C 1
ATOM 634 O O . GLN A 1 79 ? 17.391 9.906 12.914 1 53.78 79 GLN A O 1
ATOM 639 N N . SER A 1 80 ? 15.898 11.211 14.023 1 59.34 80 SER A N 1
ATOM 640 C CA . SER A 1 80 ? 14.945 11.18 12.914 1 59.34 80 SER A CA 1
ATOM 641 C C . SER A 1 80 ? 15.5 11.906 11.695 1 59.34 80 SER A C 1
ATOM 643 O O . SER A 1 80 ? 15.297 11.461 10.562 1 59.34 80 SER A O 1
ATOM 645 N N . GLU A 1 81 ? 16.266 12.969 11.984 1 61.16 81 GLU A N 1
ATOM 646 C CA . GLU A 1 81 ? 16.859 13.734 10.891 1 61.16 81 GLU A CA 1
ATOM 647 C C . GLU A 1 81 ? 17.922 12.93 10.156 1 61.16 81 GLU A C 1
ATOM 649 O O . GLU A 1 81 ? 17.984 12.938 8.922 1 61.16 81 GLU A O 1
ATOM 654 N N . VAL A 1 82 ? 18.734 12.203 10.938 1 60.03 82 VAL A N 1
ATOM 655 C CA . VAL A 1 82 ? 19.781 11.383 10.352 1 60.03 82 VAL A CA 1
ATOM 656 C C . VAL A 1 82 ? 19.172 10.258 9.523 1 60.03 82 VAL A C 1
ATOM 658 O O . VAL A 1 82 ? 19.594 10 8.398 1 60.03 82 VAL A O 1
ATOM 661 N N . ASP A 1 83 ? 18.094 9.672 10.055 1 66.31 83 ASP A N 1
ATOM 662 C CA . ASP A 1 83 ? 17.438 8.562 9.367 1 66.31 83 ASP A CA 1
ATOM 663 C C . ASP A 1 83 ? 16.828 9.023 8.047 1 66.31 83 ASP A C 1
ATOM 665 O O . ASP A 1 83 ? 16.938 8.344 7.031 1 66.31 83 ASP A O 1
ATOM 669 N N . ASN A 1 84 ? 16.312 10.18 8.156 1 70.44 84 ASN A N 1
ATOM 670 C CA . ASN A 1 84 ? 15.68 10.688 6.945 1 70.44 84 ASN A CA 1
ATOM 671 C C . ASN A 1 84 ? 16.719 11.016 5.867 1 70.44 84 ASN A C 1
ATOM 673 O O . ASN A 1 84 ? 16.453 10.82 4.68 1 70.44 84 ASN A O 1
ATOM 677 N N . LYS A 1 85 ? 17.891 11.438 6.297 1 70.62 85 LYS A N 1
ATOM 678 C CA . LYS A 1 85 ? 18.969 11.727 5.352 1 70.62 85 LYS A CA 1
ATOM 679 C C . LYS A 1 85 ? 19.453 10.445 4.676 1 70.62 85 LYS A C 1
ATOM 681 O O . LYS A 1 85 ? 19.719 10.438 3.471 1 70.62 85 LYS A O 1
ATOM 686 N N . VAL A 1 86 ? 19.562 9.469 5.477 1 73.5 86 VAL A N 1
ATOM 687 C CA . VAL A 1 86 ? 20.016 8.18 4.957 1 73.5 86 VAL A CA 1
ATOM 688 C C . VAL A 1 86 ? 19.016 7.648 3.938 1 73.5 86 VAL A C 1
ATOM 690 O O . VAL A 1 86 ? 19.391 7.16 2.873 1 73.5 86 VAL A O 1
ATOM 693 N N . ILE A 1 87 ? 17.766 7.801 4.293 1 80.25 87 ILE A N 1
ATOM 694 C CA . ILE A 1 87 ? 16.734 7.309 3.393 1 80.25 87 ILE A CA 1
ATOM 695 C C . ILE A 1 87 ? 16.719 8.141 2.113 1 80.25 87 ILE A C 1
ATOM 697 O O . ILE A 1 87 ? 16.547 7.605 1.017 1 80.25 87 ILE A O 1
ATOM 701 N N . ALA A 1 88 ? 16.953 9.398 2.307 1 76.12 88 ALA A N 1
ATOM 702 C CA . ALA A 1 88 ? 17 10.273 1.142 1 76.12 88 ALA A CA 1
ATOM 703 C C . ALA A 1 88 ? 18.172 9.914 0.235 1 76.12 88 ALA A C 1
ATOM 705 O O . ALA A 1 88 ? 18.031 9.875 -0.99 1 76.12 88 ALA A O 1
ATOM 706 N N . MET A 1 89 ? 19.25 9.703 0.793 1 76.31 89 MET A N 1
ATOM 707 C CA . MET A 1 89 ? 20.422 9.289 0.033 1 76.31 89 MET A CA 1
ATOM 708 C C . MET A 1 89 ? 20.188 7.953 -0.656 1 76.31 89 MET A C 1
ATOM 710 O O . MET A 1 89 ? 20.547 7.77 -1.817 1 76.31 89 MET A O 1
ATOM 714 N N . TYR A 1 90 ? 19.578 7.121 0.11 1 82 90 TYR A N 1
ATOM 715 C CA . TYR A 1 90 ? 19.219 5.824 -0.457 1 82 90 TYR A CA 1
ATOM 716 C C . TYR A 1 90 ? 18.359 5.996 -1.701 1 82 90 TYR A C 1
ATOM 718 O O . TYR A 1 90 ? 18.656 5.414 -2.75 1 82 90 TYR A O 1
ATOM 726 N N . LEU A 1 91 ? 17.391 6.801 -1.605 1 80.44 91 LEU A N 1
ATOM 727 C CA . LEU A 1 91 ? 16.469 7.016 -2.719 1 80.44 91 LEU A CA 1
ATOM 728 C C . LEU A 1 91 ? 17.188 7.691 -3.887 1 80.44 91 LEU A C 1
ATOM 730 O O . LEU A 1 91 ? 16.922 7.371 -5.047 1 80.44 91 LEU A O 1
ATOM 734 N N . ARG A 1 92 ? 18.031 8.602 -3.615 1 74.56 92 ARG A N 1
ATOM 735 C CA . ARG A 1 92 ? 18.812 9.266 -4.656 1 74.56 92 ARG A CA 1
ATOM 736 C C . ARG A 1 92 ? 19.672 8.273 -5.418 1 74.56 92 ARG A C 1
ATOM 738 O O . ARG A 1 92 ? 19.766 8.336 -6.645 1 74.56 92 ARG A O 1
ATOM 745 N N . CYS A 1 93 ? 20.25 7.418 -4.715 1 73 93 CYS A N 1
ATOM 746 C CA . CYS A 1 93 ? 21.125 6.422 -5.324 1 73 93 CYS A CA 1
ATOM 747 C C . CYS A 1 93 ? 20.328 5.477 -6.219 1 73 93 CYS A C 1
ATOM 749 O O . CYS A 1 93 ? 20.812 5.07 -7.281 1 73 93 CYS A O 1
ATOM 751 N N . VAL A 1 94 ? 19.125 5.176 -5.723 1 75.5 94 VAL A N 1
ATOM 752 C CA . VAL A 1 94 ? 18.281 4.234 -6.465 1 75.5 94 VAL A CA 1
ATOM 753 C C . VAL A 1 94 ? 17.719 4.914 -7.707 1 75.5 94 VAL A C 1
ATOM 755 O O . VAL A 1 94 ? 17.578 4.281 -8.758 1 75.5 94 VAL A O 1
ATOM 758 N N . THR A 1 95 ? 17.422 6.184 -7.645 1 74.06 95 THR A N 1
ATOM 759 C CA . THR A 1 95 ? 16.75 6.875 -8.742 1 74.06 95 THR A CA 1
ATOM 760 C C . THR A 1 95 ? 17.781 7.492 -9.695 1 74.06 95 THR A C 1
ATOM 762 O O . THR A 1 95 ? 17.453 7.785 -10.852 1 74.06 95 THR A O 1
ATOM 765 N N . GLY A 1 96 ? 18.922 7.859 -9.32 1 68.5 96 GLY A N 1
ATOM 766 C CA . GLY A 1 96 ? 19.922 8.57 -10.102 1 68.5 96 GLY A CA 1
ATOM 767 C C . GLY A 1 96 ? 20.469 7.766 -11.266 1 68.5 96 GLY A C 1
ATOM 768 O O . GLY A 1 96 ? 20.766 8.32 -12.32 1 68.5 96 GLY A O 1
ATOM 769 N N . GLY A 1 97 ? 20.625 6.527 -11.25 1 60.12 97 GLY A N 1
ATOM 770 C CA . GLY A 1 97 ? 21.297 5.75 -12.273 1 60.12 97 GLY A CA 1
ATOM 771 C C . GLY A 1 97 ? 20.422 5.461 -13.477 1 60.12 97 GLY A C 1
ATOM 772 O O . GLY A 1 97 ? 20.922 5.117 -14.555 1 60.12 97 GLY A O 1
ATOM 773 N N . ARG A 1 98 ? 19.109 5.492 -13.281 1 62.28 98 ARG A N 1
ATOM 774 C CA . ARG A 1 98 ? 18.219 5.184 -14.391 1 62.28 98 ARG A CA 1
ATOM 775 C C . ARG A 1 98 ? 17.016 6.137 -14.414 1 62.28 98 ARG A C 1
ATOM 777 O O . ARG A 1 98 ? 15.922 5.777 -13.977 1 62.28 98 ARG A O 1
ATOM 784 N N . PRO A 1 99 ? 17.109 7.383 -15.039 1 59.59 99 PRO A N 1
ATOM 785 C CA . PRO A 1 99 ? 16.125 8.445 -14.867 1 59.59 99 PRO A CA 1
ATOM 786 C C . PRO A 1 99 ? 14.727 8.047 -15.352 1 59.59 99 PRO A C 1
ATOM 788 O O . PRO A 1 99 ? 13.719 8.508 -14.812 1 59.59 99 PRO A O 1
ATOM 791 N N . ARG A 1 100 ? 14.664 7.156 -16.391 1 60.16 100 ARG A N 1
ATOM 792 C CA . ARG A 1 100 ? 13.336 6.934 -16.953 1 60.16 100 ARG A CA 1
ATOM 793 C C . ARG A 1 100 ? 12.703 5.676 -16.375 1 60.16 100 ARG A C 1
ATOM 795 O O . ARG A 1 100 ? 11.508 5.426 -16.578 1 60.16 100 ARG A O 1
ATOM 802 N N . ALA A 1 101 ? 13.359 5.051 -15.57 1 68.69 101 ALA A N 1
ATOM 803 C CA . ALA A 1 101 ? 12.844 3.742 -15.18 1 68.69 101 ALA A CA 1
ATOM 804 C C . ALA A 1 101 ? 12.773 3.617 -13.656 1 68.69 101 ALA A C 1
ATOM 806 O O . ALA A 1 101 ? 12.336 2.592 -13.133 1 68.69 101 ALA A O 1
ATOM 807 N N . TRP A 1 102 ? 12.984 4.758 -13.039 1 76.06 102 TRP A N 1
ATOM 808 C CA . TRP A 1 102 ? 13.125 4.625 -11.594 1 76.06 102 TRP A CA 1
ATOM 809 C C . TRP A 1 102 ? 11.773 4.352 -10.938 1 76.06 102 TRP A C 1
ATOM 811 O O . TRP A 1 102 ? 11.711 3.758 -9.859 1 76.06 102 TRP A O 1
ATOM 821 N N . VAL A 1 103 ? 10.75 4.734 -11.562 1 77.38 103 VAL A N 1
ATOM 822 C CA . VAL A 1 103 ? 9.422 4.547 -10.984 1 77.38 103 VAL A CA 1
ATOM 823 C C . VAL A 1 103 ? 9.133 3.057 -10.836 1 77.38 103 VAL A C 1
ATOM 825 O O . VAL A 1 103 ? 8.516 2.633 -9.852 1 77.38 103 VAL A O 1
ATOM 828 N N . ASP A 1 104 ? 9.719 2.336 -11.766 1 75 104 ASP A N 1
ATOM 829 C CA . ASP A 1 104 ? 9.484 0.895 -11.758 1 75 104 ASP A CA 1
ATOM 830 C C . ASP A 1 104 ? 10.289 0.214 -10.648 1 75 104 ASP A C 1
ATOM 832 O O . ASP A 1 104 ? 9.992 -0.924 -10.273 1 75 1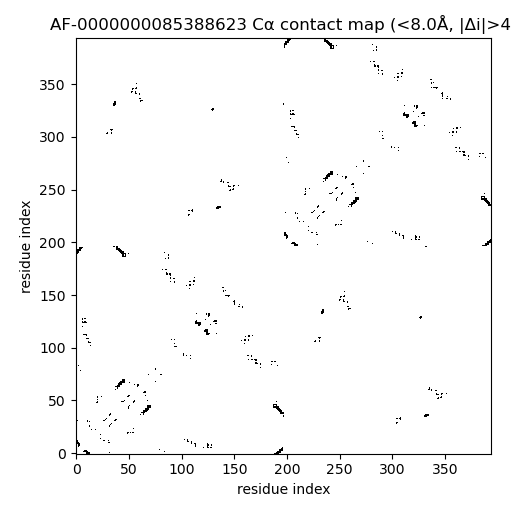04 ASP A O 1
ATOM 836 N N . TRP A 1 105 ? 11.156 0.955 -10.086 1 81.75 105 TRP A N 1
ATOM 837 C CA . TRP A 1 105 ? 12.047 0.405 -9.07 1 81.75 105 TRP A CA 1
ATOM 838 C C . TRP A 1 105 ? 11.586 0.782 -7.672 1 81.75 105 TRP A C 1
ATOM 840 O O . TRP A 1 105 ? 12.031 0.199 -6.68 1 81.75 105 TRP A O 1
ATOM 850 N N . LEU A 1 106 ? 10.711 1.66 -7.594 1 87.81 106 LEU A N 1
ATOM 851 C CA . LEU A 1 106 ? 10.391 2.268 -6.309 1 87.81 106 LEU A CA 1
ATOM 852 C C . LEU A 1 106 ? 9.828 1.229 -5.344 1 87.81 106 LEU A C 1
ATOM 854 O O . LEU A 1 106 ? 10.195 1.212 -4.164 1 87.81 106 LEU A O 1
ATOM 858 N N . ALA A 1 107 ? 9.016 0.378 -5.934 1 90.75 107 ALA A N 1
ATOM 859 C CA . ALA A 1 107 ? 8.422 -0.653 -5.086 1 90.75 107 ALA A CA 1
ATOM 860 C C . ALA A 1 107 ? 9.492 -1.586 -4.523 1 90.75 107 ALA A C 1
ATOM 862 O O . ALA A 1 107 ? 9.445 -1.944 -3.344 1 90.75 107 ALA A O 1
ATOM 863 N N . TRP A 1 108 ? 10.438 -1.897 -5.348 1 89.88 108 TRP A N 1
ATOM 864 C CA . TRP A 1 108 ? 11.5 -2.797 -4.918 1 89.88 108 TRP A CA 1
ATOM 865 C C . TRP A 1 108 ? 12.438 -2.1 -3.939 1 89.88 108 TRP A C 1
ATOM 867 O O . TRP A 1 108 ? 12.922 -2.715 -2.986 1 89.88 108 TRP A O 1
ATOM 877 N N . ALA A 1 109 ? 12.711 -0.834 -4.203 1 90.25 109 ALA A N 1
ATOM 878 C CA . ALA A 1 109 ? 13.531 -0.051 -3.279 1 90.25 109 ALA A CA 1
ATOM 879 C C . ALA A 1 109 ? 12.875 0.033 -1.903 1 90.25 109 ALA A C 1
ATOM 881 O O . ALA A 1 109 ? 13.555 -0.093 -0.88 1 90.25 109 ALA A O 1
ATOM 882 N N . GLU A 1 110 ? 11.57 0.264 -1.901 1 93 110 GLU A N 1
ATOM 883 C CA . GLU A 1 110 ? 10.82 0.304 -0.65 1 93 110 GLU A CA 1
ATOM 884 C C . GLU A 1 110 ? 10.891 -1.035 0.079 1 93 110 GLU A C 1
ATOM 886 O O . GLU A 1 110 ? 11.141 -1.079 1.284 1 93 110 GLU A O 1
ATOM 891 N N . TYR A 1 111 ? 10.641 -2.062 -0.69 1 93.25 111 TYR A N 1
ATOM 892 C CA . TYR A 1 111 ? 10.688 -3.4 -0.109 1 93.25 111 TYR A CA 1
ATOM 893 C C . TYR A 1 111 ? 12.047 -3.674 0.518 1 93.25 111 TYR A C 1
ATOM 895 O O . TYR A 1 111 ? 12.133 -4.156 1.649 1 93.25 111 TYR A O 1
ATOM 903 N N . CYS A 1 112 ? 13.055 -3.383 -0.224 1 91.56 112 CYS A N 1
ATOM 904 C CA . CYS A 1 112 ? 14.422 -3.602 0.242 1 91.56 112 CYS A CA 1
ATOM 905 C C . CYS A 1 112 ? 14.695 -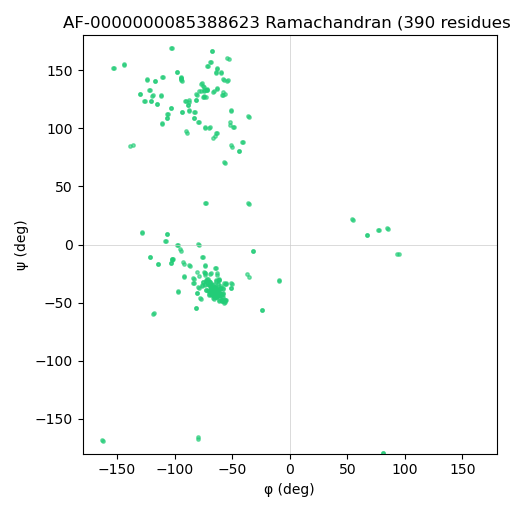2.816 1.519 1 91.56 112 CYS A C 1
ATOM 907 O O . CYS A 1 112 ? 15.219 -3.363 2.488 1 91.56 112 CYS A O 1
ATOM 909 N N . TYR A 1 113 ? 14.359 -1.592 1.548 1 91.06 113 TYR A N 1
ATOM 910 C CA . TYR A 1 113 ? 14.57 -0.746 2.717 1 91.06 113 TYR A CA 1
ATOM 911 C C . TYR A 1 113 ? 13.852 -1.315 3.938 1 91.06 113 TYR A C 1
ATOM 913 O O . TYR A 1 113 ? 14.453 -1.453 5.008 1 91.06 113 TYR A O 1
ATOM 921 N N . ASN A 1 114 ? 12.531 -1.698 3.797 1 93.94 114 ASN A N 1
ATOM 922 C CA . ASN A 1 114 ? 11.688 -2.102 4.914 1 93.94 114 ASN A CA 1
ATOM 923 C C . ASN A 1 114 ? 12.055 -3.494 5.422 1 93.94 114 ASN A C 1
ATOM 925 O O . ASN A 1 114 ? 11.672 -3.881 6.523 1 93.94 114 ASN A O 1
ATOM 929 N N . THR A 1 115 ? 12.766 -4.215 4.57 1 93.62 115 THR A N 1
ATOM 930 C CA . THR A 1 115 ? 13.133 -5.566 4.977 1 93.62 115 THR A CA 1
ATOM 931 C C . THR A 1 115 ? 14.617 -5.645 5.324 1 93.62 115 THR A C 1
ATOM 933 O O . THR A 1 115 ? 15.164 -6.734 5.496 1 93.62 115 THR A O 1
ATOM 936 N N . SER A 1 116 ? 15.289 -4.539 5.391 1 90.69 116 SER A N 1
ATOM 937 C CA . SER A 1 116 ? 16.688 -4.492 5.773 1 90.69 116 SER A CA 1
ATOM 938 C C . SER A 1 116 ? 16.859 -4.223 7.266 1 90.69 116 SER A C 1
ATOM 940 O O . SER A 1 116 ? 16.125 -3.418 7.84 1 90.69 116 SER A O 1
ATOM 942 N N . TYR A 1 117 ? 17.844 -4.879 7.797 1 87.81 117 TYR A N 1
ATOM 943 C CA . TYR A 1 117 ? 18.141 -4.715 9.211 1 87.81 117 TYR A CA 1
ATOM 944 C C . TYR A 1 117 ? 18.625 -3.299 9.508 1 87.81 117 TYR A C 1
ATOM 946 O O . TYR A 1 117 ? 19.438 -2.746 8.758 1 87.81 117 TYR A O 1
ATOM 954 N N . GLN A 1 118 ? 18.031 -2.754 10.531 1 81.88 118 GLN A N 1
ATOM 955 C CA . GLN A 1 118 ? 18.453 -1.447 11.023 1 81.88 118 GLN A CA 1
ATOM 956 C C . GLN A 1 118 ? 18.922 -1.534 12.469 1 81.88 118 GLN A C 1
ATOM 958 O O . GLN A 1 118 ? 18.188 -1.984 13.344 1 81.88 118 GLN A O 1
ATOM 963 N N . SER A 1 119 ? 20.047 -1.036 12.672 1 77.88 119 SER A N 1
ATOM 964 C CA . SER A 1 119 ? 20.688 -1.147 13.984 1 77.88 119 SER A CA 1
ATOM 965 C C . SER A 1 119 ? 19.891 -0.399 15.047 1 77.88 119 SER A C 1
ATOM 967 O O . SER A 1 119 ? 19.766 -0.858 16.188 1 77.88 119 SER A O 1
ATOM 969 N N . ALA A 1 120 ? 19.328 0.702 14.688 1 71.94 120 ALA A N 1
ATOM 970 C CA . ALA A 1 120 ? 18.547 1.514 15.625 1 71.94 120 ALA A CA 1
ATOM 971 C C . ALA A 1 120 ? 17.328 0.758 16.125 1 71.94 120 ALA A C 1
ATOM 973 O O . ALA A 1 120 ? 16.859 0.983 17.25 1 71.94 120 ALA A O 1
ATOM 974 N N . LEU A 1 121 ? 16.828 -0.21 15.336 1 79.31 121 LEU A N 1
ATOM 975 C CA . LEU A 1 121 ? 15.625 -0.982 15.664 1 79.31 121 LEU A CA 1
ATOM 976 C C . LEU A 1 121 ? 16 -2.371 16.172 1 79.31 121 LEU A C 1
ATOM 978 O O . LEU A 1 121 ? 15.164 -3.076 16.734 1 79.31 121 LEU A O 1
ATOM 982 N N . CYS A 1 122 ? 17.266 -2.775 15.938 1 88 122 CYS A N 1
ATOM 983 C CA . CYS A 1 122 ? 17.734 -4.133 16.188 1 88 122 CYS A CA 1
ATOM 984 C C . CYS A 1 122 ? 16.859 -5.156 15.484 1 88 122 CYS A C 1
ATOM 986 O O . CYS A 1 122 ? 16.625 -6.25 16 1 88 122 CYS A O 1
ATOM 988 N N . THR A 1 123 ? 16.188 -4.793 14.508 1 90.38 123 THR A N 1
ATOM 989 C CA . THR A 1 123 ? 15.336 -5.586 13.625 1 90.38 123 THR A CA 1
ATOM 990 C C . THR A 1 123 ? 15.039 -4.828 12.336 1 90.38 123 THR A C 1
ATOM 992 O O . THR A 1 123 ? 15.734 -3.869 12 1 90.38 123 THR A O 1
ATOM 995 N N . THR A 1 124 ? 14.133 -5.297 11.57 1 91.25 124 THR A N 1
ATOM 996 C CA . THR A 1 124 ? 13.742 -4.613 10.336 1 91.25 124 THR A CA 1
ATOM 997 C C . THR A 1 124 ? 12.484 -3.775 10.562 1 91.25 124 THR A C 1
ATOM 999 O O . THR A 1 124 ? 11.656 -4.113 11.406 1 91.25 124 THR A O 1
ATOM 1002 N N . PRO A 1 125 ? 12.383 -2.674 9.828 1 91.88 125 PRO A N 1
ATOM 1003 C CA . PRO A 1 125 ? 11.117 -1.939 9.883 1 91.88 125 PRO A CA 1
ATOM 1004 C C . PRO A 1 125 ? 9.906 -2.834 9.633 1 91.88 125 PRO A C 1
ATOM 1006 O O . PRO A 1 125 ? 8.875 -2.678 10.297 1 91.88 125 PRO A O 1
ATOM 1009 N N . PHE A 1 126 ? 10.031 -3.797 8.742 1 93.69 126 PHE A N 1
ATOM 1010 C CA . PHE A 1 126 ? 8.961 -4.742 8.422 1 93.69 126 PHE A CA 1
ATOM 1011 C C . PHE A 1 126 ? 8.531 -5.516 9.664 1 93.69 126 PHE A C 1
ATOM 1013 O O . PHE A 1 126 ? 7.34 -5.633 9.945 1 93.69 126 PHE A O 1
ATOM 1020 N N . GLU A 1 127 ? 9.453 -5.957 10.383 1 90.62 127 GLU A N 1
ATOM 1021 C CA . GLU A 1 127 ? 9.164 -6.773 11.555 1 90.62 127 GLU A CA 1
ATOM 1022 C C . GLU A 1 127 ? 8.492 -5.945 12.648 1 90.62 127 GLU A C 1
ATOM 1024 O O . GLU A 1 127 ? 7.637 -6.449 13.383 1 90.62 127 GLU A O 1
ATOM 1029 N N . VAL A 1 128 ? 8.891 -4.785 12.781 1 87.81 128 VAL A N 1
ATOM 1030 C CA . VAL A 1 128 ? 8.273 -3.916 13.781 1 87.81 128 VAL A CA 1
ATOM 1031 C C . VAL A 1 128 ? 6.809 -3.674 13.422 1 87.81 128 VAL A C 1
ATOM 1033 O O . VAL A 1 128 ? 5.938 -3.688 14.297 1 87.81 128 VAL A O 1
ATOM 1036 N N . VAL A 1 129 ? 6.508 -3.51 12.164 1 89.31 129 VAL A N 1
ATOM 1037 C CA . VAL A 1 129 ? 5.176 -3.127 11.703 1 89.31 129 VAL A CA 1
ATOM 1038 C C . VAL A 1 129 ? 4.266 -4.355 11.68 1 89.31 129 VAL A C 1
ATOM 1040 O O . VAL A 1 129 ? 3.109 -4.285 12.102 1 89.31 129 VAL A O 1
ATOM 1043 N N . TYR A 1 130 ? 4.789 -5.488 11.211 1 88.75 130 TYR A N 1
ATOM 1044 C CA . TYR A 1 130 ? 3.932 -6.641 10.953 1 88.75 130 TYR A CA 1
ATOM 1045 C C . TYR A 1 130 ? 4.066 -7.676 12.062 1 88.75 130 TYR A C 1
ATOM 1047 O O . TYR A 1 130 ? 3.258 -8.602 12.164 1 88.75 130 TYR A O 1
ATOM 1055 N N . GLY A 1 131 ? 5.059 -7.539 12.898 1 85.94 131 GLY A N 1
ATOM 1056 C CA . GLY A 1 131 ? 5.227 -8.445 14.023 1 85.94 131 GLY A CA 1
ATOM 1057 C C . GLY A 1 131 ? 5.801 -9.789 13.625 1 85.94 131 GLY A C 1
ATOM 1058 O O . GLY A 1 131 ? 5.699 -10.766 14.383 1 85.94 131 GLY A O 1
ATOM 1059 N N . ARG A 1 132 ? 6.289 -9.898 12.469 1 84.75 132 ARG A N 1
ATOM 1060 C CA . ARG A 1 132 ? 6.887 -11.117 11.938 1 84.75 132 ARG A CA 1
ATOM 1061 C C . ARG A 1 132 ? 8.07 -10.797 11.031 1 84.75 132 ARG A C 1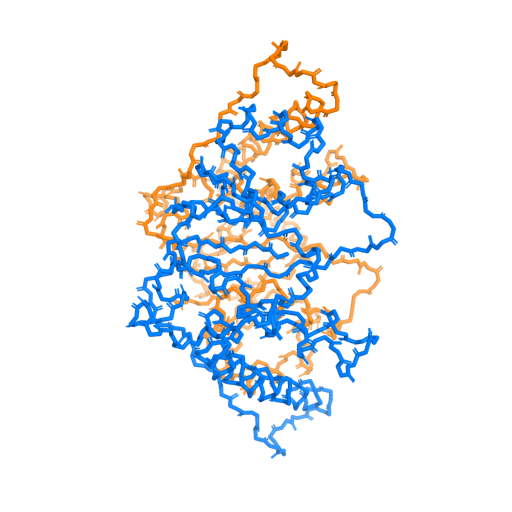
ATOM 1063 O O . ARG A 1 132 ? 8.156 -9.703 10.469 1 84.75 132 ARG A O 1
ATOM 1070 N N . PRO A 1 133 ? 8.984 -11.734 10.906 1 87.31 133 PRO A N 1
ATOM 1071 C CA . PRO A 1 133 ? 10.102 -11.492 9.992 1 87.31 133 PRO A CA 1
ATOM 1072 C C . PRO A 1 133 ? 9.656 -11.359 8.539 1 87.31 133 PRO A C 1
ATOM 1074 O O . PRO A 1 133 ? 8.625 -11.906 8.148 1 87.31 133 PRO A O 1
ATOM 1077 N N . PRO A 1 134 ? 10.406 -10.516 7.789 1 87.38 134 PRO A N 1
ATOM 1078 C CA . PRO A 1 134 ? 10.078 -10.445 6.363 1 87.38 134 PRO A CA 1
ATOM 1079 C C . PRO A 1 134 ? 10.156 -11.797 5.664 1 87.38 134 PRO A C 1
ATOM 1081 O O . PRO A 1 134 ? 11.016 -12.617 5.996 1 87.38 134 PRO A O 1
ATOM 1084 N N . PRO A 1 135 ? 9.219 -12 4.754 1 80.88 135 PRO A N 1
ATOM 1085 C CA . PRO A 1 135 ? 9.297 -13.258 4.012 1 80.88 135 PRO A CA 1
ATOM 1086 C C . PRO A 1 135 ? 10.57 -13.375 3.176 1 80.88 135 PRO A C 1
ATOM 1088 O O . PRO A 1 135 ? 11.102 -12.367 2.719 1 80.88 135 PRO A O 1
ATOM 1091 N N . ALA A 1 136 ? 10.961 -14.57 2.996 1 76.69 136 ALA A N 1
ATOM 1092 C CA . ALA A 1 136 ? 12.164 -14.82 2.209 1 76.69 136 ALA A CA 1
ATOM 1093 C C . ALA A 1 136 ? 11.922 -14.547 0.729 1 76.69 136 ALA A C 1
ATOM 1095 O O . ALA A 1 136 ? 10.852 -14.852 0.201 1 76.69 136 ALA A O 1
ATOM 1096 N N . MET A 1 137 ? 12.859 -13.828 0.162 1 80.12 137 MET A N 1
ATOM 1097 C CA . MET A 1 137 ? 12.867 -13.664 -1.289 1 80.12 137 MET A CA 1
ATOM 1098 C C . MET A 1 137 ? 13.984 -14.477 -1.926 1 80.12 137 MET A C 1
ATOM 1100 O O . MET A 1 137 ? 15.156 -14.086 -1.872 1 80.12 137 MET A O 1
ATOM 1104 N N . LEU A 1 138 ? 13.602 -15.5 -2.588 1 77.81 138 LEU A N 1
ATOM 1105 C CA . LEU A 1 138 ? 14.586 -16.391 -3.188 1 77.81 138 LEU A CA 1
ATOM 1106 C C . LEU A 1 138 ? 15.102 -15.82 -4.508 1 77.81 138 LEU A C 1
ATOM 1108 O O . LEU A 1 138 ? 14.312 -15.359 -5.336 1 77.81 138 LEU A O 1
ATOM 1112 N N . PRO A 1 139 ? 16.438 -15.789 -4.574 1 83.19 139 PRO A N 1
ATOM 1113 C CA . PRO A 1 139 ? 16.984 -15.328 -5.855 1 83.19 139 PRO A CA 1
ATOM 1114 C C . PRO A 1 139 ? 16.547 -16.219 -7.027 1 83.19 139 PRO A C 1
ATOM 1116 O O . PRO A 1 139 ? 16.359 -17.422 -6.859 1 83.19 139 PRO A O 1
ATOM 1119 N N . PHE A 1 140 ? 16.438 -15.539 -8.109 1 86.25 140 PHE A N 1
ATOM 1120 C CA . PHE A 1 140 ? 16.094 -16.25 -9.336 1 86.25 140 PHE A CA 1
ATOM 1121 C C . PHE A 1 140 ? 17.297 -17.031 -9.852 1 86.25 140 PHE A C 1
ATOM 1123 O O . PHE A 1 140 ? 18.406 -16.5 -9.93 1 86.25 140 PHE A O 1
ATOM 1130 N N . GLU A 1 141 ? 17.047 -18.344 -10.094 1 86.12 141 GLU A N 1
ATOM 1131 C CA . GLU A 1 141 ? 18.062 -19.188 -10.719 1 86.12 141 GLU A CA 1
ATOM 1132 C C . GLU A 1 141 ? 17.875 -19.25 -12.234 1 86.12 141 GLU A C 1
ATOM 1134 O O . GLU A 1 141 ? 16.906 -19.828 -12.719 1 86.12 141 GLU A O 1
ATOM 1139 N N . PRO A 1 142 ? 18.844 -18.703 -12.953 1 85.5 142 PRO A N 1
ATOM 1140 C CA . PRO A 1 142 ? 18.734 -18.703 -14.414 1 85.5 142 PRO A CA 1
ATOM 1141 C C . PRO A 1 142 ? 18.5 -20.109 -14.977 1 85.5 142 PRO A C 1
ATOM 1143 O O . PRO A 1 142 ? 19.078 -21.078 -14.484 1 85.5 142 PRO A O 1
ATOM 1146 N N . GLY A 1 143 ? 17.672 -20.25 -16 1 84.38 143 GLY A N 1
ATOM 1147 C CA . GLY A 1 143 ? 17.406 -21.531 -16.641 1 84.38 143 GLY A CA 1
ATOM 1148 C C . GLY A 1 143 ? 16.203 -22.25 -16.078 1 84.38 143 GLY A C 1
ATOM 1149 O O . GLY A 1 143 ? 15.773 -23.266 -16.625 1 84.38 143 GLY A O 1
ATOM 1150 N N . THR A 1 144 ? 15.617 -21.75 -14.984 1 84.31 144 THR A N 1
ATOM 1151 C CA . THR A 1 144 ? 14.5 -22.422 -14.344 1 84.31 144 THR A CA 1
ATOM 1152 C C . THR A 1 144 ? 13.172 -21.922 -14.883 1 84.31 144 THR A C 1
ATOM 1154 O O . THR A 1 144 ? 12.141 -22.578 -14.734 1 84.31 144 THR A O 1
ATOM 1157 N N . ALA A 1 145 ? 13.266 -20.812 -15.516 1 85.12 145 ALA A N 1
ATOM 1158 C CA . ALA A 1 145 ? 12.023 -20.234 -16.016 1 85.12 145 ALA A CA 1
ATOM 1159 C C . ALA A 1 145 ? 11.539 -20.969 -17.266 1 85.12 145 ALA A C 1
ATOM 1161 O O . ALA A 1 145 ? 12.336 -21.328 -18.125 1 85.12 145 ALA A O 1
ATOM 1162 N N . ARG A 1 146 ? 10.227 -21.203 -17.344 1 85.5 146 ARG A N 1
ATOM 1163 C CA . ARG A 1 146 ? 9.633 -21.844 -18.5 1 85.5 146 ARG A CA 1
ATOM 1164 C C . ARG A 1 146 ? 9.352 -20.844 -19.609 1 85.5 146 ARG A C 1
ATOM 1166 O O . ARG A 1 146 ? 9.336 -21.203 -20.797 1 85.5 146 ARG A O 1
ATOM 1173 N N . THR A 1 147 ? 9.117 -19.672 -19.203 1 86.38 147 THR A N 1
ATOM 1174 C CA . THR A 1 147 ? 8.875 -18.609 -20.172 1 86.38 147 THR A CA 1
ATOM 1175 C C . THR A 1 147 ? 9.953 -17.531 -20.078 1 86.38 147 THR A C 1
ATOM 1177 O O . THR A 1 147 ? 10.406 -17.188 -18.984 1 86.38 147 THR A O 1
ATOM 1180 N N . GLU A 1 148 ? 10.32 -17.078 -21.203 1 85.62 148 GLU A N 1
ATOM 1181 C CA . GLU A 1 148 ? 11.328 -16.016 -21.25 1 85.62 148 GLU A CA 1
ATOM 1182 C C . GLU A 1 148 ? 10.844 -14.773 -20.5 1 85.62 148 GLU A C 1
ATOM 1184 O O . GLU A 1 148 ? 11.633 -14.109 -19.828 1 85.62 148 GLU A O 1
ATOM 1189 N N . ALA A 1 149 ? 9.648 -14.523 -20.609 1 83.19 149 ALA A N 1
ATOM 1190 C CA . ALA A 1 149 ? 9.078 -13.344 -19.953 1 83.19 149 ALA A CA 1
ATOM 1191 C C . ALA A 1 149 ? 9.211 -13.422 -18.438 1 83.19 149 ALA A C 1
ATOM 1193 O O . ALA A 1 149 ? 9.617 -12.453 -17.797 1 83.19 149 ALA A O 1
ATOM 1194 N N . ALA A 1 150 ? 8.953 -14.555 -17.938 1 83.81 150 ALA A N 1
ATOM 1195 C CA . ALA A 1 150 ? 9.078 -14.742 -16.484 1 83.81 150 ALA A CA 1
ATOM 1196 C C . ALA A 1 150 ? 10.531 -14.625 -16.047 1 83.81 150 ALA A C 1
ATOM 1198 O O . ALA A 1 150 ? 10.82 -14 -15.023 1 83.81 150 ALA A O 1
ATOM 1199 N N . GLY A 1 151 ? 11.32 -15.25 -16.828 1 84.5 151 GLY A N 1
ATOM 1200 C CA . GLY A 1 151 ? 12.742 -15.156 -16.531 1 84.5 151 GLY A CA 1
ATOM 1201 C C . GLY A 1 151 ?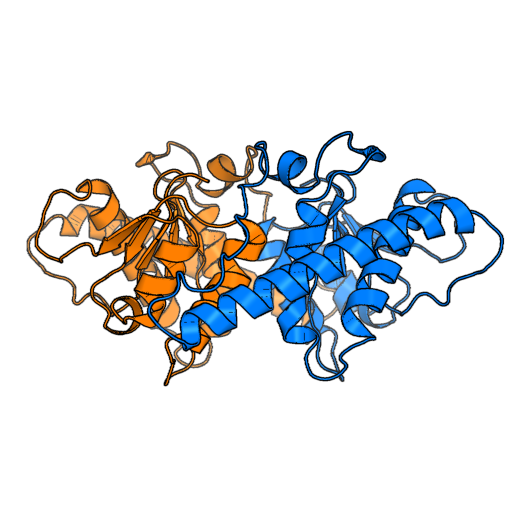 13.258 -13.734 -16.531 1 84.5 151 GLY A C 1
ATOM 1202 O O . GLY A 1 151 ? 14 -13.336 -15.625 1 84.5 151 GLY A O 1
ATOM 1203 N N . ASP A 1 152 ? 12.859 -13 -17.438 1 85.5 152 ASP A N 1
ATOM 1204 C CA . ASP A 1 152 ? 13.297 -11.609 -17.562 1 85.5 152 ASP A CA 1
ATOM 1205 C C . ASP A 1 152 ? 12.805 -10.781 -16.375 1 85.5 152 ASP A C 1
ATOM 1207 O O . ASP A 1 152 ? 13.555 -9.977 -15.82 1 85.5 152 ASP A O 1
ATOM 1211 N N . LEU A 1 153 ? 11.617 -11.023 -16.016 1 82.56 153 LEU A N 1
ATOM 1212 C CA . LEU A 1 153 ? 11.031 -10.281 -14.906 1 82.56 153 LEU A CA 1
ATOM 1213 C C . LEU A 1 153 ? 11.773 -10.578 -13.609 1 82.56 153 LEU A C 1
ATOM 1215 O O . LEU A 1 153 ? 12.086 -9.664 -12.844 1 82.56 153 LEU A O 1
ATOM 1219 N N . LEU A 1 154 ? 12.102 -11.82 -13.422 1 85.38 154 LEU A N 1
ATOM 1220 C CA . LEU A 1 154 ? 12.742 -12.203 -12.172 1 85.38 154 LEU A CA 1
ATOM 1221 C C . LEU A 1 154 ? 14.211 -11.781 -12.156 1 85.38 154 LEU A C 1
ATOM 1223 O O . LEU A 1 154 ? 14.742 -11.422 -11.109 1 85.38 154 LEU A O 1
ATOM 1227 N N . ARG A 1 155 ? 14.781 -11.852 -13.273 1 87.62 155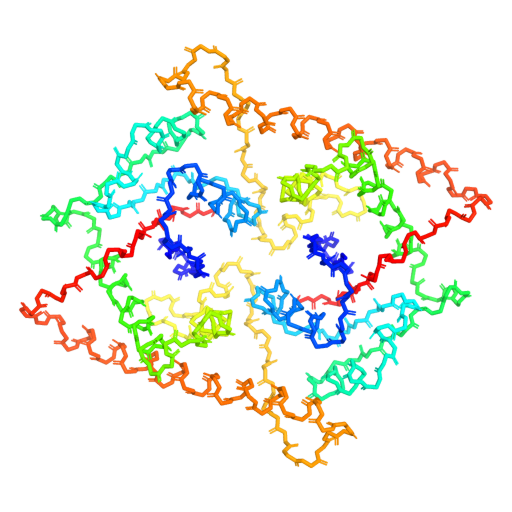 ARG A N 1
ATOM 1228 C CA . ARG A 1 155 ? 16.156 -11.375 -13.375 1 87.62 155 ARG A CA 1
ATOM 1229 C C . ARG A 1 155 ? 16.25 -9.883 -13.086 1 87.62 155 ARG A C 1
ATOM 1231 O O . ARG A 1 155 ? 17.141 -9.438 -12.359 1 87.62 155 ARG A O 1
ATOM 1238 N N . THR A 1 156 ? 15.352 -9.18 -13.664 1 83.75 156 THR A N 1
ATOM 1239 C CA . THR A 1 156 ? 15.305 -7.742 -13.438 1 83.75 156 THR A CA 1
ATOM 1240 C C . THR A 1 156 ? 15.055 -7.426 -11.969 1 83.75 156 THR A C 1
ATOM 1242 O O . THR A 1 156 ? 15.695 -6.539 -11.398 1 83.75 156 THR A O 1
ATOM 1245 N N . ARG A 1 157 ? 14.188 -8.18 -11.391 1 84.31 157 ARG A N 1
ATOM 1246 C CA . ARG A 1 157 ? 13.922 -8.039 -9.961 1 84.31 157 ARG A CA 1
ATOM 1247 C C . ARG A 1 157 ? 15.203 -8.211 -9.148 1 84.31 157 ARG A C 1
ATOM 1249 O O . ARG A 1 157 ? 15.523 -7.383 -8.297 1 84.31 157 ARG A O 1
ATOM 1256 N N . ASP A 1 158 ? 15.859 -9.258 -9.438 1 88.25 158 ASP A N 1
ATOM 1257 C CA . ASP A 1 158 ? 17.062 -9.57 -8.664 1 88.25 158 ASP A CA 1
ATOM 1258 C C . ASP A 1 158 ? 18.125 -8.492 -8.852 1 88.25 158 ASP A C 1
ATOM 1260 O O . ASP A 1 158 ? 18.844 -8.148 -7.902 1 88.25 158 ASP A O 1
ATOM 1264 N N . GLU A 1 159 ? 18.203 -8.008 -10.008 1 86.56 159 GLU A N 1
ATOM 1265 C CA . GLU A 1 159 ? 19.156 -6.949 -10.289 1 86.56 159 GLU A CA 1
ATOM 1266 C C . GLU A 1 159 ? 18.812 -5.676 -9.523 1 86.56 159 GLU A C 1
ATOM 1268 O O . GLU A 1 159 ? 19.703 -5.055 -8.922 1 86.56 159 GLU A O 1
ATOM 1273 N N . ILE A 1 160 ? 17.609 -5.332 -9.523 1 84.12 160 ILE A N 1
ATOM 1274 C CA . ILE A 1 160 ? 17.156 -4.129 -8.836 1 84.12 160 ILE A CA 1
ATOM 1275 C C . ILE A 1 160 ? 17.375 -4.281 -7.328 1 84.12 160 ILE A C 1
ATOM 1277 O O . ILE A 1 160 ? 17.875 -3.367 -6.672 1 84.12 160 ILE A O 1
ATOM 1281 N N . LEU A 1 161 ? 17.031 -5.441 -6.848 1 87.81 161 LEU A N 1
ATOM 1282 C CA . LEU A 1 161 ? 17.172 -5.684 -5.418 1 87.81 161 LEU A CA 1
ATOM 1283 C C . LEU A 1 161 ? 18.641 -5.656 -5 1 87.81 161 LEU A C 1
ATOM 1285 O O . LEU A 1 161 ? 18.969 -5.117 -3.943 1 87.81 161 LEU A O 1
ATOM 1289 N N . ALA A 1 162 ? 19.453 -6.238 -5.781 1 88.38 162 ALA A N 1
ATOM 1290 C CA . ALA A 1 162 ? 20.891 -6.227 -5.484 1 88.38 162 ALA A CA 1
ATOM 1291 C C . ALA A 1 162 ? 21.438 -4.805 -5.445 1 88.38 162 ALA A C 1
ATOM 1293 O O . ALA A 1 162 ? 22.188 -4.441 -4.531 1 88.38 162 ALA A O 1
ATOM 1294 N N . GLU A 1 163 ? 21.016 -4.09 -6.395 1 85.81 163 GLU A N 1
ATOM 1295 C CA . GLU A 1 163 ? 21.453 -2.699 -6.445 1 85.81 163 GLU A CA 1
ATOM 1296 C C . GLU A 1 163 ? 20.891 -1.906 -5.262 1 85.81 163 GLU A C 1
ATOM 1298 O O . GLU A 1 163 ? 21.625 -1.118 -4.648 1 85.81 163 GLU A O 1
ATOM 1303 N N . ALA A 1 164 ? 19.656 -2.072 -5.008 1 86.81 164 ALA A N 1
ATOM 1304 C CA . ALA A 1 164 ? 19.031 -1.375 -3.887 1 86.81 164 ALA A CA 1
ATOM 1305 C C . ALA A 1 164 ? 19.734 -1.709 -2.574 1 86.81 164 ALA A C 1
ATOM 1307 O O . ALA A 1 164 ? 19.969 -0.826 -1.746 1 86.81 164 ALA A O 1
ATOM 1308 N N . ARG A 1 165 ? 20.062 -2.941 -2.371 1 87.38 165 ARG A N 1
ATOM 1309 C CA . ARG A 1 165 ? 20.75 -3.375 -1.159 1 87.38 165 ARG A CA 1
ATOM 1310 C C . ARG A 1 165 ? 22.125 -2.725 -1.048 1 87.38 165 ARG A C 1
ATOM 1312 O O . ARG A 1 165 ? 22.531 -2.279 0.032 1 87.38 165 ARG A O 1
ATOM 1319 N N . GLN A 1 166 ? 22.781 -2.709 -2.121 1 86.88 166 GLN A N 1
ATOM 1320 C CA . GLN A 1 166 ? 24.094 -2.09 -2.143 1 86.88 166 GLN A CA 1
ATOM 1321 C C . GLN A 1 166 ? 24.016 -0.604 -1.805 1 86.88 166 GLN A C 1
ATOM 1323 O O . GLN A 1 166 ? 24.828 -0.09 -1.035 1 86.88 166 GLN A O 1
ATOM 1328 N N . ARG A 1 167 ? 23.047 0.024 -2.375 1 83.25 167 ARG A N 1
ATOM 1329 C CA . ARG A 1 167 ? 22.875 1.451 -2.131 1 83.25 167 ARG A CA 1
ATOM 1330 C C . ARG A 1 167 ? 22.453 1.713 -0.686 1 83.25 167 ARG A C 1
ATOM 1332 O O . ARG A 1 167 ? 22.828 2.73 -0.102 1 83.25 167 ARG A O 1
ATOM 1339 N N . HIS A 1 168 ? 21.656 0.85 -0.183 1 85.06 168 HIS A N 1
ATOM 1340 C CA . HIS A 1 168 ? 21.25 0.96 1.213 1 85.06 168 HIS A CA 1
ATOM 1341 C C . HIS A 1 168 ? 22.453 0.855 2.146 1 85.06 168 HIS A C 1
ATOM 1343 O O . HIS A 1 168 ? 22.594 1.643 3.086 1 85.06 168 HIS A O 1
ATOM 1349 N N . LEU A 1 169 ? 23.312 -0.076 1.841 1 81.62 169 LEU A N 1
ATOM 1350 C CA . LEU A 1 169 ? 24.531 -0.257 2.633 1 81.62 169 LEU A CA 1
ATOM 1351 C C . LEU A 1 169 ? 25.453 0.958 2.51 1 81.62 169 LEU A C 1
ATOM 1353 O O . LEU A 1 169 ? 26.031 1.402 3.5 1 81.62 169 LEU A O 1
ATOM 1357 N N . GLN A 1 170 ? 25.531 1.477 1.341 1 78.25 170 GLN A N 1
ATOM 1358 C CA . GLN A 1 170 ? 26.359 2.646 1.091 1 78.25 170 GLN A CA 1
ATOM 1359 C C . GLN A 1 170 ? 25.828 3.869 1.838 1 78.25 170 GLN A C 1
ATOM 1361 O O . GLN A 1 170 ? 26.609 4.648 2.395 1 78.25 170 GLN A O 1
ATOM 1366 N N . ALA A 1 171 ? 24.562 4.09 1.793 1 75.25 171 ALA A N 1
ATOM 1367 C CA . ALA A 1 171 ? 23.922 5.227 2.463 1 75.25 171 ALA A CA 1
ATOM 1368 C C . ALA A 1 171 ? 24.156 5.168 3.971 1 75.25 171 ALA A C 1
ATOM 1370 O O . ALA A 1 171 ? 24.359 6.203 4.613 1 75.25 171 ALA A O 1
ATOM 1371 N N . HIS A 1 172 ? 24.125 4.035 4.496 1 73.56 172 HIS A N 1
ATOM 1372 C CA . HIS A 1 172 ? 24.344 3.85 5.926 1 73.56 172 HIS A CA 1
ATOM 1373 C C . HIS A 1 172 ? 25.781 4.16 6.305 1 73.56 172 HIS A C 1
ATOM 1375 O O . HIS A 1 172 ? 26.047 4.758 7.355 1 73.56 172 HIS A O 1
ATOM 1381 N N . LYS A 1 173 ? 26.703 3.787 5.465 1 69.88 173 LYS A N 1
ATOM 1382 C CA . LYS A 1 173 ? 28.109 4.066 5.715 1 69.88 173 LYS A CA 1
ATOM 1383 C C . LYS A 1 173 ? 28.391 5.562 5.648 1 69.88 173 LYS A C 1
ATOM 1385 O O . LYS A 1 173 ? 29.172 6.09 6.449 1 69.88 173 LYS A O 1
ATOM 1390 N N . GLN A 1 174 ? 27.75 6.18 4.664 1 63.12 174 GLN A N 1
ATOM 1391 C CA . GLN A 1 174 ? 27.984 7.605 4.465 1 63.12 174 GLN A CA 1
ATOM 1392 C C . GLN A 1 174 ? 27.359 8.43 5.586 1 63.12 174 GLN A C 1
ATOM 1394 O O . GLN A 1 174 ? 27.844 9.5 5.93 1 63.12 174 GLN A O 1
ATOM 1399 N N . SER A 1 175 ? 26.25 8.023 5.977 1 60 175 SER A N 1
ATOM 1400 C CA . SER A 1 175 ? 25.594 8.742 7.062 1 60 175 SER A CA 1
ATOM 1401 C C . SER A 1 175 ? 26.375 8.625 8.359 1 60 175 SER A C 1
ATOM 1403 O O . SER A 1 175 ? 26.422 9.57 9.156 1 60 175 SER A O 1
ATOM 1405 N N . SER A 1 176 ? 26.844 7.469 8.539 1 57.75 176 SER A N 1
ATOM 1406 C CA . SER A 1 176 ? 27.703 7.324 9.711 1 57.75 176 SER A CA 1
ATOM 1407 C C . SER A 1 176 ? 28.938 8.211 9.609 1 57.75 176 SER A C 1
ATOM 1409 O O . SER A 1 176 ? 29.453 8.695 10.617 1 57.75 176 SER A O 1
ATOM 1411 N N . ALA A 1 177 ? 29.391 8.344 8.305 1 50.06 177 ALA A N 1
ATOM 1412 C CA . ALA A 1 177 ? 30.531 9.219 8.086 1 50.06 177 ALA A CA 1
ATOM 1413 C C . ALA A 1 177 ? 30.125 10.688 8.117 1 50.06 177 ALA A C 1
ATOM 1415 O O . ALA A 1 177 ? 30.906 11.547 8.539 1 50.06 177 ALA A O 1
ATOM 1416 N N . ALA A 1 178 ? 29.016 10.93 7.375 1 46.28 178 ALA A N 1
ATOM 1417 C CA . ALA A 1 178 ? 28.562 12.32 7.25 1 46.28 178 ALA A CA 1
ATOM 1418 C C . ALA A 1 178 ? 28.141 12.883 8.602 1 46.28 178 ALA A C 1
ATOM 1420 O O . ALA A 1 178 ? 27.703 14.031 8.695 1 46.28 178 ALA A O 1
ATOM 1421 N N . SER A 1 179 ? 27.844 12.078 9.531 1 43.25 179 SER A N 1
ATOM 1422 C CA . SER A 1 179 ? 27.719 12.844 10.766 1 43.25 179 SER A CA 1
ATOM 1423 C C . SER A 1 179 ? 28.672 14.039 10.781 1 43.25 179 SER A C 1
ATOM 1425 O O . SER A 1 179 ? 28.656 14.836 11.719 1 43.25 179 SER A O 1
ATOM 1427 N N . GLY A 1 180 ? 29.578 14.156 9.727 1 34.47 180 GLY A N 1
ATOM 1428 C CA . GLY A 1 180 ? 30.281 15.422 9.625 1 34.47 180 GLY A CA 1
ATOM 1429 C C . GLY A 1 180 ? 29.438 16.516 8.984 1 34.47 180 GLY A C 1
ATOM 1430 O O . GLY A 1 180 ? 28.281 16.297 8.625 1 34.47 180 GLY A O 1
ATOM 1431 N N . HIS A 1 181 ? 30.109 17.812 8.492 1 34.28 181 HIS A N 1
ATOM 1432 C CA . HIS A 1 181 ? 29.719 19.188 8.234 1 34.28 181 HIS A CA 1
ATOM 1433 C C . HIS A 1 181 ? 28.797 19.266 7.016 1 34.28 181 HIS A C 1
ATOM 1435 O O . HIS A 1 181 ? 28.391 20.359 6.609 1 34.28 181 HIS A O 1
ATOM 1441 N N . SER A 1 182 ? 28.844 18.328 6.066 1 33.59 182 SER A N 1
ATOM 1442 C CA . SER A 1 182 ? 28.328 18.797 4.785 1 33.59 182 SER A CA 1
ATOM 1443 C C . SER A 1 182 ? 26.812 18.703 4.742 1 33.59 182 SER A C 1
ATOM 1445 O O . SER A 1 182 ? 26.219 17.734 5.238 1 33.59 182 SER A O 1
ATOM 1447 N N . HIS A 1 183 ? 26.094 19.812 4.668 1 32.81 183 HIS A N 1
ATOM 1448 C CA . HIS A 1 183 ? 24.656 20.062 4.535 1 32.81 183 HIS A CA 1
ATOM 1449 C C . HIS A 1 183 ? 24.094 19.375 3.299 1 32.81 183 HIS A C 1
ATOM 1451 O O . HIS A 1 183 ? 24.391 19.781 2.17 1 32.81 183 HIS A O 1
ATOM 1457 N N . PRO A 1 184 ? 24.016 18.172 3.273 1 32.94 184 PRO A N 1
ATOM 1458 C CA . PRO A 1 184 ? 23.531 17.641 2 1 32.94 184 PRO A CA 1
ATOM 1459 C C . PRO A 1 184 ? 22.234 18.297 1.529 1 32.94 184 PRO A C 1
ATOM 1461 O O . PRO A 1 184 ? 21.438 18.734 2.352 1 32.94 184 PRO A O 1
ATOM 1464 N N . ARG A 1 185 ? 22.281 18.984 0.458 1 30.62 185 ARG A N 1
ATOM 1465 C CA . ARG A 1 185 ? 21.141 19.578 -0.218 1 30.62 185 ARG A CA 1
ATOM 1466 C C . ARG A 1 185 ? 19.953 18.609 -0.215 1 30.62 185 ARG A C 1
ATOM 1468 O O . ARG A 1 185 ? 20.047 17.5 -0.724 1 30.62 185 ARG A O 1
ATOM 1475 N N . TRP A 1 186 ? 19.234 18.688 0.765 1 31.73 186 TRP A N 1
ATOM 1476 C CA . TRP A 1 186 ? 18.016 17.922 1.031 1 31.73 186 TRP A CA 1
ATOM 1477 C C . TRP A 1 186 ? 17.078 17.969 -0.161 1 31.73 186 TRP A C 1
ATOM 1479 O O . TRP A 1 186 ? 16.766 19.047 -0.676 1 31.73 186 TRP A O 1
ATOM 1489 N N . LEU A 1 187 ? 17.266 17.172 -1.077 1 30.31 187 LEU A N 1
ATOM 1490 C CA . LEU A 1 187 ? 16.203 17.047 -2.072 1 30.31 187 LEU A CA 1
ATOM 1491 C C . LEU A 1 187 ? 14.836 17.188 -1.423 1 30.31 187 LEU A C 1
ATOM 1493 O O . LEU A 1 187 ? 14.625 16.719 -0.299 1 30.31 187 LEU A O 1
ATOM 1497 N N . SER A 1 188 ? 14.141 18.234 -1.646 1 31.22 188 SER A N 1
ATOM 1498 C CA . SER A 1 188 ? 12.797 18.609 -1.193 1 31.22 188 SER A CA 1
ATOM 1499 C C . SER A 1 188 ? 11.883 17.391 -1.118 1 31.22 188 SER A C 1
ATOM 1501 O O . SER A 1 188 ? 11.359 16.938 -2.139 1 31.22 188 SER A O 1
ATOM 1503 N N . CYS A 1 189 ? 12.414 16.266 -0.764 1 34.78 189 CYS A N 1
ATOM 1504 C CA . CYS A 1 189 ? 11.484 15.156 -0.59 1 34.78 189 CYS A CA 1
ATOM 1505 C C . CYS A 1 189 ? 10.531 15.422 0.569 1 34.78 189 CYS A C 1
ATOM 1507 O O . CYS A 1 189 ? 10.961 15.805 1.657 1 34.78 189 CYS A O 1
ATOM 1509 N N . GLY A 1 190 ? 9.438 15.945 0.315 1 37.59 190 GLY A N 1
ATOM 1510 C CA . GLY A 1 190 ? 8.43 16.125 1.348 1 37.59 190 GLY A CA 1
ATOM 1511 C C . GLY A 1 190 ? 8.266 14.898 2.234 1 37.59 190 GLY A C 1
ATOM 1512 O O . GLY A 1 190 ? 7.98 13.805 1.744 1 37.59 190 GLY A O 1
ATOM 1513 N N . LEU A 1 191 ? 9.227 14.828 3.193 1 40.62 191 LEU A N 1
ATOM 1514 C CA . LEU A 1 191 ? 9.25 13.773 4.195 1 40.62 191 LEU A CA 1
ATOM 1515 C C . LEU A 1 191 ? 8.102 13.93 5.184 1 40.62 191 LEU A C 1
ATOM 1517 O O . LEU A 1 191 ? 7.867 15.031 5.695 1 40.62 191 LEU A O 1
ATOM 1521 N N . VAL A 1 192 ? 7.039 13.234 5.086 1 37.62 192 VAL A N 1
ATOM 1522 C CA . VAL A 1 192 ? 6 13.195 6.113 1 37.62 192 VAL A CA 1
ATOM 1523 C C . VAL A 1 192 ? 6.309 12.094 7.117 1 37.62 192 VAL A C 1
ATOM 1525 O O . VAL A 1 192 ? 6.613 10.961 6.73 1 37.62 192 VAL A O 1
ATOM 1528 N N . GLU A 1 193 ? 6.938 12.414 8.227 1 37.47 193 GLU A N 1
ATOM 1529 C CA . GLU A 1 193 ? 7.16 11.445 9.297 1 37.47 193 GLU A CA 1
ATOM 1530 C C . GLU A 1 193 ? 5.898 11.25 10.133 1 37.47 193 GLU A C 1
ATOM 1532 O O . GLU A 1 193 ? 5.254 12.219 10.531 1 37.47 193 GLU A O 1
ATOM 1537 N N . GLY A 1 194 ? 5.203 10.156 9.977 1 35.22 194 GLY A N 1
ATOM 1538 C CA . GLY A 1 194 ? 4.008 9.891 10.758 1 35.22 194 GLY A CA 1
ATOM 1539 C C . GLY A 1 194 ? 4.309 9.211 12.086 1 35.22 194 GLY A C 1
ATOM 1540 O O . GLY A 1 194 ? 5.316 8.508 12.219 1 35.22 194 GLY A O 1
ATOM 1541 N N . LEU A 1 195 ? 3.936 9.734 13.234 1 38.84 195 LEU A N 1
ATOM 1542 C CA . LEU A 1 195 ? 4.027 9.102 14.539 1 38.84 195 LEU A CA 1
ATOM 1543 C C . LEU A 1 195 ? 3.375 7.723 14.523 1 38.84 195 LEU A C 1
ATOM 1545 O O . LEU A 1 195 ? 2.525 7.445 13.68 1 38.84 195 LEU A O 1
ATOM 1549 N N . PRO A 1 196 ? 3.805 6.844 15.609 1 40 196 PRO A N 1
ATOM 1550 C CA . PRO A 1 196 ? 3.545 5.41 15.742 1 40 196 PRO A CA 1
ATOM 1551 C C . PRO A 1 196 ? 2.076 5.051 15.523 1 40 196 PRO A C 1
ATOM 1553 O O . PRO A 1 196 ? 1.187 5.781 15.961 1 40 196 PRO A O 1
ATOM 1556 N N . TRP A 1 197 ? 1.795 4.535 14.305 1 36.12 197 TRP A N 1
ATOM 1557 C CA . TRP A 1 197 ? 0.503 3.857 14.266 1 36.12 197 TRP A CA 1
ATOM 1558 C C . TRP A 1 197 ? 0.331 2.941 15.469 1 36.12 197 TRP A C 1
ATOM 1560 O O . TRP A 1 197 ? 1.312 2.439 16.016 1 36.12 197 TRP A O 1
ATOM 1570 N N . MET B 1 1 ? -8.57 -7.809 -7.254 1 86.62 1 MET B N 1
ATOM 1571 C CA . MET B 1 1 ? -8.562 -7.844 -5.797 1 86.62 1 MET B CA 1
ATOM 1572 C C . MET B 1 1 ? -7.672 -8.977 -5.285 1 86.62 1 MET B C 1
ATOM 1574 O O . MET B 1 1 ? -7.613 -10.047 -5.891 1 86.62 1 MET B O 1
ATOM 1578 N N . VAL B 1 2 ? -6.945 -8.727 -4.148 1 84.88 2 VAL B N 1
ATOM 1579 C CA . VAL B 1 2 ? -6.145 -9.734 -3.465 1 84.88 2 VAL B CA 1
ATOM 1580 C C . VAL B 1 2 ? -6.539 -9.797 -1.99 1 84.88 2 VAL B C 1
ATOM 1582 O O . VAL B 1 2 ? -6.566 -8.773 -1.306 1 84.88 2 VAL B O 1
ATOM 1585 N N . VAL B 1 3 ? -6.938 -11.023 -1.554 1 86.06 3 VAL B N 1
ATOM 1586 C CA . VAL B 1 3 ? -7.367 -11.195 -0.17 1 86.06 3 VAL B CA 1
ATOM 1587 C C . VAL B 1 3 ? -6.496 -12.242 0.516 1 86.06 3 VAL B C 1
ATOM 1589 O O . VAL B 1 3 ? -6.219 -13.297 -0.059 1 86.06 3 VAL B O 1
ATOM 1592 N N . ASP B 1 4 ? -6.059 -11.867 1.693 1 85.38 4 ASP B N 1
ATOM 1593 C CA . ASP B 1 4 ? -5.332 -12.844 2.498 1 85.38 4 ASP B CA 1
ATOM 1594 C C . ASP B 1 4 ? -6.293 -13.836 3.152 1 85.38 4 ASP B C 1
ATOM 1596 O O . ASP B 1 4 ? -7.254 -13.43 3.814 1 85.38 4 ASP B O 1
ATOM 1600 N N . ARG B 1 5 ? -5.992 -15.07 3.043 1 76.69 5 ARG B N 1
ATOM 1601 C CA . ARG B 1 5 ? -6.898 -16.109 3.521 1 76.69 5 ARG B CA 1
ATOM 1602 C C . ARG B 1 5 ? -6.969 -16.125 5.043 1 76.69 5 ARG B C 1
ATOM 1604 O O . ARG B 1 5 ? -8.023 -16.375 5.621 1 76.69 5 ARG B O 1
ATOM 1611 N N . PHE B 1 6 ? -5.914 -15.852 5.664 1 79.69 6 PHE B N 1
ATOM 1612 C CA . PHE B 1 6 ? -5.855 -15.93 7.117 1 79.69 6 PHE B CA 1
ATOM 1613 C C . PHE B 1 6 ? -6.43 -14.672 7.758 1 79.69 6 PHE B C 1
ATOM 1615 O O . PHE B 1 6 ? -7.379 -14.742 8.539 1 79.69 6 PHE B O 1
ATOM 1622 N N . SER B 1 7 ? -5.973 -13.547 7.422 1 82.94 7 SER B N 1
ATOM 1623 C CA . SER B 1 7 ? -6.34 -12.289 8.07 1 82.94 7 SER B CA 1
ATOM 1624 C C . SER B 1 7 ? -7.59 -11.688 7.434 1 82.94 7 SER B C 1
ATOM 1626 O O . SER B 1 7 ? -8.195 -10.773 7.996 1 82.94 7 SER B O 1
ATOM 1628 N N . LYS B 1 8 ? -7.934 -12.148 6.207 1 84.38 8 LYS B N 1
ATOM 1629 C CA . LYS B 1 8 ? -9.031 -11.602 5.41 1 84.38 8 LYS B CA 1
ATOM 1630 C C . LYS B 1 8 ? -8.719 -10.18 4.961 1 84.38 8 LYS B C 1
ATOM 1632 O O . LYS B 1 8 ? -9.594 -9.484 4.441 1 84.38 8 LYS B O 1
ATOM 1637 N N . TYR B 1 9 ? -7.488 -9.781 5.211 1 89.62 9 TYR B N 1
ATOM 1638 C CA . TYR B 1 9 ? -7.047 -8.477 4.734 1 89.62 9 TYR B CA 1
ATOM 1639 C C . TYR B 1 9 ? -7.059 -8.414 3.213 1 89.62 9 TYR B C 1
ATOM 1641 O O . TYR B 1 9 ? -6.633 -9.359 2.545 1 89.62 9 TYR B O 1
ATOM 1649 N N . ALA B 1 10 ? -7.605 -7.332 2.711 1 91.25 10 ALA B N 1
ATOM 1650 C CA . ALA B 1 10 ? -7.797 -7.27 1.263 1 91.25 10 ALA B CA 1
ATOM 1651 C C . ALA B 1 10 ? -7.109 -6.039 0.673 1 91.25 10 ALA B C 1
ATOM 1653 O O . ALA B 1 10 ? -7.023 -4.996 1.326 1 91.25 10 ALA B O 1
ATOM 1654 N N . HIS B 1 11 ? -6.531 -6.188 -0.494 1 92.62 11 HIS B N 1
ATOM 1655 C CA . HIS B 1 11 ? -6.078 -5.086 -1.333 1 92.62 11 HIS B CA 1
ATOM 1656 C C . HIS B 1 11 ? -6.91 -4.98 -2.605 1 92.62 11 HIS B C 1
ATOM 1658 O O . HIS B 1 11 ? -7.137 -5.98 -3.289 1 92.62 11 HIS B O 1
ATOM 1664 N N . PHE B 1 12 ? -7.426 -3.766 -2.865 1 90.06 12 PHE B N 1
ATOM 1665 C CA . PHE B 1 12 ? -8.18 -3.486 -4.082 1 90.06 12 PHE B CA 1
ATOM 1666 C C . PHE B 1 12 ? -7.324 -2.719 -5.086 1 90.06 12 PHE B C 1
ATOM 1668 O O . PHE B 1 12 ? -6.875 -1.607 -4.801 1 90.06 12 PHE B O 1
ATOM 1675 N N . ILE B 1 13 ? -7.102 -3.355 -6.242 1 88.25 13 ILE B N 1
ATOM 1676 C CA . ILE B 1 13 ? -6.195 -2.793 -7.238 1 88.25 13 ILE B CA 1
ATOM 1677 C C . ILE B 1 13 ? -6.949 -2.555 -8.547 1 88.25 13 ILE B C 1
ATOM 1679 O O . ILE B 1 13 ? -7.578 -3.469 -9.086 1 88.25 13 ILE B O 1
ATOM 1683 N N . ALA B 1 14 ? -6.891 -1.236 -9.016 1 84.69 14 ALA B N 1
ATOM 1684 C CA . ALA B 1 14 ? -7.52 -0.916 -10.289 1 84.69 14 ALA B CA 1
ATOM 1685 C C . ALA B 1 14 ? -6.617 -1.293 -11.461 1 84.69 14 ALA B C 1
ATOM 1687 O O . ALA B 1 14 ? -5.426 -0.971 -11.461 1 84.69 14 ALA B O 1
ATOM 1688 N N . LEU B 1 15 ? -7.133 -2.088 -12.344 1 81.75 15 LEU B N 1
ATOM 1689 C CA . LEU B 1 15 ? -6.414 -2.432 -13.57 1 81.75 15 LEU B CA 1
ATOM 1690 C C . LEU B 1 15 ? -7.148 -1.898 -14.797 1 81.75 15 LEU B C 1
ATOM 1692 O O . LEU B 1 15 ? -8.352 -2.115 -14.945 1 81.75 15 LEU B O 1
ATOM 1696 N N . GLY B 1 16 ? -6.434 -1.055 -15.547 1 74.81 16 GLY B N 1
ATOM 1697 C CA . GLY B 1 16 ? -7.039 -0.547 -16.766 1 74.81 16 GLY B CA 1
ATOM 1698 C C . GLY B 1 16 ? -7.09 -1.576 -17.891 1 74.81 16 GLY B C 1
ATOM 1699 O O . GLY B 1 16 ? -6.156 -2.363 -18.047 1 74.81 16 GLY B O 1
ATOM 1700 N N . HIS B 1 17 ? -8.242 -1.739 -18.562 1 74.75 17 HIS B N 1
ATOM 1701 C CA . HIS B 1 17 ? -8.344 -2.598 -19.734 1 74.75 17 HIS B CA 1
ATOM 1702 C C . HIS B 1 17 ? -7.695 -1.943 -20.953 1 74.75 17 HIS B C 1
ATOM 1704 O O . HIS B 1 17 ? -7.848 -0.74 -21.172 1 74.75 17 HIS B O 1
ATOM 1710 N N . LEU B 1 18 ? -6.863 -2.734 -21.766 1 76.06 18 LEU B N 1
ATOM 1711 C CA . LEU B 1 18 ? -6.527 -4.152 -21.719 1 76.06 18 LEU B CA 1
ATOM 1712 C C . LEU B 1 18 ? -5.285 -4.391 -20.875 1 76.06 18 LEU B C 1
ATOM 1714 O O . LEU B 1 18 ? -4.297 -3.66 -20.984 1 76.06 18 LEU B O 1
ATOM 1718 N N . TYR B 1 19 ? -5.504 -5.277 -19.859 1 77.12 19 TYR B N 1
ATOM 1719 C CA . TYR B 1 19 ? -4.336 -5.621 -19.062 1 77.12 19 TYR B CA 1
ATOM 1720 C C . TYR B 1 19 ? -3.674 -6.895 -19.578 1 77.12 19 TYR B C 1
ATOM 1722 O O . TYR B 1 19 ? -4.34 -7.75 -20.172 1 77.12 19 TYR B O 1
ATOM 1730 N N . THR B 1 20 ? -2.35 -6.938 -19.531 1 77.06 20 THR B N 1
ATOM 1731 C CA . THR B 1 20 ? -1.524 -8.078 -19.906 1 77.06 20 THR B CA 1
ATOM 1732 C C . THR B 1 20 ? -1.021 -8.812 -18.672 1 77.06 20 THR B C 1
ATOM 1734 O O . THR B 1 20 ? -1.166 -8.328 -17.547 1 77.06 20 THR B O 1
ATOM 1737 N N . ALA B 1 21 ? -0.493 -9.914 -18.906 1 77.12 21 ALA B N 1
ATOM 1738 C CA . ALA B 1 21 ? 0.12 -10.664 -17.812 1 77.12 21 ALA B CA 1
ATOM 1739 C C . ALA B 1 21 ? 1.218 -9.844 -17.141 1 77.12 21 ALA B C 1
ATOM 1741 O O . ALA B 1 21 ? 1.324 -9.828 -15.914 1 77.12 21 ALA B O 1
ATOM 1742 N N . ALA B 1 22 ? 1.908 -9.133 -17.938 1 76.94 22 ALA B N 1
ATOM 1743 C CA . ALA B 1 22 ? 3.012 -8.328 -17.422 1 76.94 22 ALA B CA 1
ATOM 1744 C C . ALA B 1 22 ? 2.5 -7.199 -16.531 1 76.94 22 ALA B C 1
ATOM 1746 O O . ALA B 1 22 ? 3.074 -6.926 -15.477 1 76.94 22 ALA B O 1
ATOM 1747 N N . SER B 1 23 ? 1.441 -6.598 -16.969 1 82.06 23 SER B N 1
ATOM 1748 C CA . SER B 1 23 ? 0.896 -5.496 -16.172 1 82.06 23 SER B CA 1
ATOM 1749 C C . SER B 1 23 ? 0.302 -5.996 -14.867 1 82.06 23 SER B C 1
ATOM 1751 O O . SER B 1 23 ? 0.376 -5.309 -13.844 1 82.06 23 SER B O 1
ATOM 1753 N N . VAL B 1 24 ? -0.246 -7.148 -14.906 1 83.88 24 VAL B N 1
ATOM 1754 C CA . VAL B 1 24 ? -0.822 -7.738 -13.703 1 83.88 24 VAL B CA 1
ATOM 1755 C C . VAL B 1 24 ? 0.292 -8.109 -12.727 1 83.88 24 VAL B C 1
ATOM 1757 O O . VAL B 1 24 ? 0.172 -7.875 -11.516 1 83.88 24 VAL B O 1
ATOM 1760 N N . VAL B 1 25 ? 1.328 -8.617 -13.242 1 82.12 25 VAL B N 1
ATOM 1761 C CA . VAL B 1 25 ? 2.467 -8.984 -12.414 1 82.12 25 VAL B CA 1
ATOM 1762 C C . VAL B 1 25 ? 3.061 -7.738 -11.766 1 82.12 25 VAL B C 1
ATOM 1764 O O . VAL B 1 25 ? 3.395 -7.746 -10.578 1 82.12 25 VAL B O 1
ATOM 1767 N N . ARG B 1 26 ? 3.109 -6.738 -12.516 1 82.88 26 ARG B N 1
ATOM 1768 C CA . ARG B 1 26 ? 3.627 -5.48 -11.984 1 82.88 26 ARG B CA 1
ATOM 1769 C C . ARG B 1 26 ? 2.738 -4.953 -10.867 1 82.88 26 ARG B C 1
ATOM 1771 O O . ARG B 1 26 ? 3.236 -4.52 -9.82 1 82.88 26 ARG B O 1
ATOM 1778 N N . ALA B 1 27 ? 1.506 -5 -11.125 1 87.38 27 ALA B N 1
ATOM 1779 C CA . ALA B 1 27 ? 0.561 -4.57 -10.094 1 87.38 27 ALA B CA 1
ATOM 1780 C C . ALA B 1 27 ? 0.689 -5.426 -8.836 1 87.38 27 ALA B C 1
ATOM 1782 O O . ALA B 1 27 ? 0.591 -4.918 -7.719 1 87.38 27 ALA B O 1
ATOM 1783 N N . PHE B 1 28 ? 0.923 -6.672 -9.102 1 86.75 28 PHE B N 1
ATOM 1784 C CA . PHE B 1 28 ? 1.087 -7.602 -7.992 1 86.75 28 PHE B CA 1
ATOM 1785 C C . PHE B 1 28 ? 2.324 -7.254 -7.172 1 86.75 28 PHE B C 1
ATOM 1787 O O . PHE B 1 28 ? 2.281 -7.258 -5.941 1 86.75 28 PHE B O 1
ATOM 1794 N N . PHE B 1 29 ? 3.348 -6.938 -7.805 1 85.31 29 PHE B N 1
ATOM 1795 C CA . PHE B 1 29 ? 4.574 -6.559 -7.109 1 85.31 29 PHE B CA 1
ATOM 1796 C C . PHE B 1 29 ? 4.398 -5.227 -6.387 1 85.31 29 PHE B C 1
ATOM 1798 O O . PHE B 1 29 ? 4.727 -5.109 -5.207 1 85.31 29 PHE B O 1
ATOM 1805 N N . ASP B 1 30 ? 3.791 -4.273 -6.988 1 89.12 30 ASP B N 1
ATOM 1806 C CA . ASP B 1 30 ? 3.688 -2.902 -6.496 1 89.12 30 ASP B CA 1
ATOM 1807 C C . ASP B 1 30 ? 2.727 -2.814 -5.316 1 89.12 30 ASP B C 1
ATOM 1809 O O . ASP B 1 30 ? 2.938 -2.023 -4.395 1 89.12 30 ASP B O 1
ATOM 1813 N N . ASP B 1 31 ? 1.762 -3.697 -5.344 1 91.5 31 ASP B N 1
ATOM 1814 C CA . ASP B 1 31 ? 0.688 -3.463 -4.383 1 91.5 31 ASP B CA 1
ATOM 1815 C C . ASP B 1 31 ? 0.637 -4.574 -3.336 1 91.5 31 ASP B C 1
ATOM 1817 O O . ASP B 1 31 ? 0.01 -4.414 -2.287 1 91.5 31 ASP B O 1
ATOM 1821 N N . ILE B 1 32 ? 1.289 -5.691 -3.635 1 90.25 32 ILE B N 1
ATOM 1822 C CA . ILE B 1 32 ? 1.189 -6.816 -2.715 1 90.25 32 ILE B CA 1
ATOM 1823 C C . ILE B 1 32 ? 2.574 -7.164 -2.172 1 90.25 32 ILE B C 1
ATOM 1825 O O . ILE B 1 32 ? 2.83 -7.027 -0.973 1 90.25 32 ILE B O 1
ATOM 1829 N N . VAL B 1 33 ? 3.49 -7.5 -3.062 1 87.81 33 VAL B N 1
ATOM 1830 C CA . VAL B 1 33 ? 4.797 -8 -2.643 1 87.81 33 VAL B CA 1
ATOM 1831 C C . VAL B 1 33 ? 5.566 -6.898 -1.92 1 87.81 33 VAL B C 1
ATOM 1833 O O . VAL B 1 33 ? 6.258 -7.16 -0.932 1 87.81 33 VAL B O 1
ATOM 1836 N N . ARG B 1 34 ? 5.441 -5.684 -2.375 1 90.75 34 ARG B N 1
ATOM 1837 C CA . ARG B 1 34 ? 6.086 -4.523 -1.771 1 90.75 34 ARG B CA 1
ATOM 1838 C C . ARG B 1 34 ? 5.73 -4.406 -0.293 1 90.75 34 ARG B C 1
ATOM 1840 O O . ARG B 1 34 ? 6.57 -4.016 0.523 1 90.75 34 ARG B O 1
ATOM 1847 N N . LEU B 1 35 ? 4.535 -4.805 0.036 1 91.75 35 LEU B N 1
ATOM 1848 C CA . LEU B 1 35 ? 4.012 -4.598 1.381 1 91.75 35 LEU B CA 1
ATOM 1849 C C . LEU B 1 35 ? 4.195 -5.844 2.236 1 91.75 35 LEU B C 1
ATOM 1851 O O . LEU B 1 35 ? 4.551 -5.75 3.414 1 91.75 35 LEU B O 1
ATOM 1855 N N . HIS B 1 36 ? 3.951 -7 1.573 1 89.12 36 HIS B N 1
ATOM 1856 C CA . HIS B 1 36 ? 3.779 -8.195 2.389 1 89.12 36 HIS B CA 1
ATOM 1857 C C . HIS B 1 36 ? 4.805 -9.266 2.023 1 89.12 36 HIS B C 1
ATOM 1859 O O . HIS B 1 36 ? 4.926 -10.273 2.715 1 89.12 36 HIS B O 1
ATOM 1865 N N . GLY B 1 37 ? 5.523 -9.062 0.909 1 83.25 37 GLY B N 1
ATOM 1866 C CA . GLY B 1 37 ? 6.34 -10.133 0.366 1 83.25 37 GLY B CA 1
ATOM 1867 C C . GLY B 1 37 ? 5.543 -11.133 -0.459 1 83.25 37 GLY B C 1
ATOM 1868 O O . GLY B 1 37 ? 4.344 -10.945 -0.682 1 83.25 37 GLY B O 1
ATOM 1869 N N . PHE B 1 38 ? 6.242 -12.133 -0.964 1 80.31 38 PHE B N 1
ATOM 1870 C CA . PHE B 1 38 ? 5.551 -13.148 -1.747 1 80.31 38 PHE B CA 1
ATOM 1871 C C . PHE B 1 38 ? 4.699 -14.031 -0.849 1 80.31 38 PHE B C 1
ATOM 1873 O O . PHE B 1 38 ? 5.141 -14.445 0.225 1 80.31 38 PHE B O 1
ATOM 1880 N N . PRO B 1 39 ? 3.484 -14.258 -1.274 1 80 39 PRO B N 1
ATOM 1881 C CA . PRO B 1 39 ? 2.645 -15.188 -0.515 1 80 39 PRO B CA 1
ATOM 1882 C C . PRO B 1 39 ? 3.129 -16.641 -0.614 1 80 39 PRO B C 1
ATOM 1884 O O . PRO B 1 39 ? 3.873 -16.984 -1.537 1 80 39 PRO B O 1
ATOM 1887 N N . SER B 1 40 ? 2.76 -17.422 0.349 1 75.38 40 SER B N 1
ATOM 1888 C CA . SER B 1 40 ? 3.129 -18.828 0.335 1 75.38 40 SER B CA 1
ATOM 1889 C C . SER B 1 40 ? 2.346 -19.594 -0.726 1 75.38 40 SER B C 1
ATOM 1891 O O . SER B 1 40 ? 2.852 -20.562 -1.305 1 75.38 40 SER B O 1
ATOM 1893 N N . SER B 1 41 ? 1.098 -19.125 -0.949 1 75.19 41 SER B N 1
ATOM 1894 C CA . SER B 1 41 ? 0.236 -19.719 -1.964 1 75.19 41 SER B CA 1
ATOM 1895 C C . SER B 1 41 ? -0.773 -18.703 -2.498 1 75.19 41 SER B C 1
ATOM 1897 O O . SER B 1 41 ? -1.104 -17.734 -1.817 1 75.19 41 SER B O 1
ATOM 1899 N N . ILE B 1 42 ? -1.132 -18.938 -3.666 1 76.25 42 ILE B N 1
ATOM 1900 C CA . ILE B 1 42 ? -2.115 -18.062 -4.281 1 76.25 42 ILE B CA 1
ATOM 1901 C C . ILE B 1 42 ? -3.238 -18.891 -4.902 1 76.25 42 ILE B C 1
ATOM 1903 O O . ILE B 1 42 ? -2.984 -19.938 -5.504 1 76.25 42 ILE B O 1
ATOM 1907 N N . VAL B 1 43 ? -4.473 -18.547 -4.586 1 72.75 43 VAL B N 1
ATOM 1908 C CA . VAL B 1 43 ? -5.645 -19.109 -5.258 1 72.75 43 VAL B CA 1
ATOM 1909 C C . VAL B 1 43 ? -6.254 -18.062 -6.188 1 72.75 43 VAL B C 1
ATOM 1911 O O . VAL B 1 43 ? -6.555 -16.938 -5.762 1 72.75 43 VAL B O 1
ATOM 1914 N N . SER B 1 44 ? -6.168 -18.312 -7.449 1 71.19 44 SER B N 1
ATOM 1915 C CA . SER B 1 44 ? -6.695 -17.359 -8.422 1 71.19 44 SER B CA 1
ATOM 1916 C C . SER B 1 44 ? -7.941 -17.906 -9.109 1 71.19 44 SER B C 1
ATOM 1918 O O . SER B 1 44 ? -8.078 -19.125 -9.297 1 71.19 44 SER B O 1
ATOM 1920 N N . ASP B 1 45 ? -8.867 -17 -9.391 1 64.56 45 ASP B N 1
ATOM 1921 C CA . ASP B 1 45 ? -10.023 -17.391 -10.188 1 64.56 45 ASP B CA 1
ATOM 1922 C C . ASP B 1 45 ? -9.617 -17.734 -11.617 1 64.56 45 ASP B C 1
ATOM 1924 O O . ASP B 1 45 ? -8.469 -17.516 -12.008 1 64.56 45 ASP B O 1
ATOM 1928 N N . HIS B 1 46 ? -10.469 -18.328 -12.32 1 61.12 46 HIS B N 1
ATOM 1929 C CA . HIS B 1 46 ? -10.172 -18.891 -13.633 1 61.12 46 HIS B CA 1
ATOM 1930 C C . HIS B 1 46 ? -10.031 -17.781 -14.68 1 61.12 46 HIS B C 1
ATOM 1932 O O . HIS B 1 46 ? -10.336 -17.984 -15.852 1 61.12 46 HIS B O 1
ATOM 1938 N N . ASP B 1 47 ? -9.516 -16.766 -14.258 1 64.38 47 ASP B N 1
ATOM 1939 C CA . ASP B 1 47 ? -9.211 -15.742 -15.25 1 64.38 47 ASP B CA 1
ATOM 1940 C C . ASP B 1 47 ? -7.977 -16.125 -16.062 1 64.38 47 ASP B C 1
ATOM 1942 O O . ASP B 1 47 ? -6.973 -16.578 -15.516 1 64.38 47 ASP B O 1
ATOM 1946 N N . PRO B 1 48 ? -8.164 -16.094 -17.35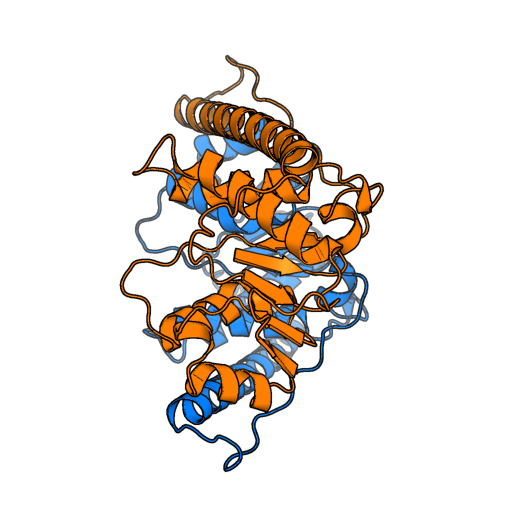9 1 67 48 PRO B N 1
ATOM 1947 C CA . PRO B 1 48 ? -7.09 -16.516 -18.266 1 67 48 PRO B CA 1
ATOM 1948 C C . PRO B 1 48 ? -5.758 -15.844 -17.953 1 67 48 PRO B C 1
ATOM 1950 O O . PRO B 1 48 ? -4.695 -16.422 -18.188 1 67 48 PRO B O 1
ATOM 1953 N N . VAL B 1 49 ? -5.781 -14.672 -17.531 1 66.88 49 VAL B N 1
ATOM 1954 C CA . VAL B 1 49 ? -4.555 -13.945 -17.203 1 66.88 49 VAL B CA 1
ATOM 1955 C C . VAL B 1 49 ? -3.811 -14.656 -16.078 1 66.88 49 VAL B C 1
ATOM 1957 O O . VAL B 1 49 ? -2.58 -14.734 -16.094 1 66.88 49 VAL B O 1
ATOM 1960 N N . PHE B 1 50 ? -4.551 -15.266 -15.297 1 67.12 50 PHE B N 1
ATOM 1961 C CA . PHE B 1 50 ? -3.941 -15.891 -14.133 1 67.12 50 PHE B CA 1
ATOM 1962 C C . PHE B 1 50 ? -3.631 -17.359 -14.398 1 67.12 50 PHE B C 1
ATOM 1964 O O . PHE B 1 50 ? -3.006 -18.031 -13.578 1 67.12 50 PHE B O 1
ATOM 1971 N N . SER B 1 51 ? -4.055 -17.672 -15.547 1 63.72 51 SER B N 1
ATOM 1972 C CA . SER B 1 51 ? -3.75 -19.047 -15.945 1 63.72 51 SER B CA 1
ATOM 1973 C C . SER B 1 51 ? -2.682 -19.078 -17.031 1 63.72 51 SER B C 1
ATOM 1975 O O . SER B 1 51 ? -2.281 -20.156 -17.484 1 63.72 51 SER B O 1
ATOM 1977 N N . GLY B 1 52 ? -2.25 -17.922 -17.312 1 71.88 52 GLY B N 1
ATOM 1978 C CA . GLY B 1 52 ? -1.229 -17.859 -18.359 1 71.88 52 GLY B CA 1
ATOM 1979 C C . GLY B 1 52 ? 0.109 -18.422 -17.906 1 71.88 52 GLY B C 1
ATOM 1980 O O . GLY B 1 52 ? 0.37 -18.516 -16.703 1 71.88 52 GLY B O 1
ATOM 1981 N N . HIS B 1 53 ? 0.796 -18.859 -18.812 1 76.25 53 HIS B N 1
ATOM 1982 C CA . HIS B 1 53 ? 2.08 -19.5 -18.578 1 76.25 53 HIS B CA 1
ATOM 1983 C C . HIS B 1 53 ? 3.027 -18.594 -17.812 1 76.25 53 HIS B C 1
ATOM 1985 O O . HIS B 1 53 ? 3.748 -19.031 -16.922 1 76.25 53 HIS B O 1
ATOM 1991 N N . VAL B 1 54 ? 2.896 -17.344 -18.078 1 74.12 54 VAL B N 1
ATOM 1992 C CA . VAL B 1 54 ? 3.809 -16.406 -17.453 1 74.12 54 VAL B CA 1
ATOM 1993 C C . VAL B 1 54 ? 3.496 -16.312 -15.953 1 74.12 54 VAL B C 1
ATOM 1995 O O . VAL B 1 54 ? 4.402 -16.391 -15.117 1 74.12 54 VAL B O 1
ATOM 1998 N N . TRP B 1 55 ? 2.285 -16.25 -15.648 1 75.56 55 TRP B N 1
ATOM 1999 C CA . TRP B 1 55 ? 1.844 -16.156 -14.266 1 75.56 55 TRP B CA 1
ATOM 2000 C C . TRP B 1 55 ? 2.217 -17.422 -13.484 1 75.56 55 TRP B C 1
ATOM 2002 O O . TRP B 1 55 ? 2.795 -17.328 -12.398 1 75.56 55 TRP B O 1
ATOM 2012 N N . ARG B 1 56 ? 1.991 -18.469 -14.102 1 76.06 56 ARG B N 1
ATOM 2013 C CA . ARG B 1 56 ? 2.275 -19.734 -13.438 1 76.06 56 ARG B CA 1
ATOM 2014 C C . ARG B 1 56 ? 3.773 -19.906 -13.227 1 76.06 56 ARG B C 1
ATOM 2016 O O . ARG B 1 56 ? 4.203 -20.359 -12.156 1 76.06 56 ARG B O 1
ATOM 2023 N N . ASP B 1 57 ? 4.422 -19.516 -14.25 1 81.06 57 ASP B N 1
ATOM 2024 C CA . ASP B 1 57 ? 5.871 -19.641 -14.172 1 81.06 57 ASP B CA 1
ATOM 2025 C C . ASP B 1 57 ? 6.449 -18.703 -13.109 1 81.06 57 ASP B C 1
ATOM 2027 O O . ASP B 1 57 ? 7.309 -19.109 -12.32 1 81.06 57 ASP B O 1
ATOM 2031 N N . LEU B 1 58 ? 5.984 -17.547 -12.984 1 78.25 58 LEU B N 1
ATOM 2032 C CA . LEU B 1 58 ? 6.461 -16.547 -12.031 1 78.25 58 LEU B CA 1
ATOM 2033 C C . LEU B 1 58 ? 6.211 -17.016 -10.602 1 78.25 58 LEU B C 1
ATOM 2035 O O . LEU B 1 58 ? 7.109 -16.953 -9.758 1 78.25 58 LEU B O 1
ATOM 2039 N N . PHE B 1 59 ? 5.145 -17.5 -10.406 1 76.75 59 PHE B N 1
ATOM 2040 C CA . PHE B 1 59 ? 4.801 -17.891 -9.047 1 76.75 59 PHE B CA 1
ATOM 2041 C C . PHE B 1 59 ? 5.52 -19.172 -8.648 1 76.75 59 PHE B C 1
ATOM 2043 O O . PHE B 1 59 ? 5.918 -19.344 -7.492 1 76.75 59 PHE B O 1
ATOM 2050 N N . TRP B 1 60 ? 5.703 -19.953 -9.656 1 76.5 60 TRP B N 1
ATOM 2051 C CA . TRP B 1 60 ? 6.496 -21.156 -9.406 1 76.5 60 TRP B CA 1
ATOM 2052 C C . TRP B 1 60 ? 7.941 -20.797 -9.07 1 76.5 60 TRP B C 1
ATOM 2054 O O . TRP B 1 60 ? 8.5 -21.312 -8.102 1 76.5 60 TRP B O 1
ATOM 2064 N N . LEU B 1 61 ? 8.414 -19.906 -9.789 1 75.62 61 LEU B N 1
ATOM 2065 C CA . LEU B 1 61 ? 9.805 -19.516 -9.609 1 75.62 61 LEU B CA 1
ATOM 2066 C C . LEU B 1 61 ? 9.984 -18.75 -8.305 1 75.62 61 LEU B C 1
ATOM 2068 O O . LEU B 1 61 ? 11.07 -18.797 -7.707 1 75.62 61 LEU B O 1
ATOM 2072 N N . ALA B 1 62 ? 8.938 -18.062 -7.898 1 74.69 62 ALA B N 1
ATOM 2073 C CA . ALA B 1 62 ? 9.008 -17.297 -6.652 1 74.69 62 ALA B CA 1
ATOM 2074 C C . ALA B 1 62 ? 8.805 -18.219 -5.445 1 74.69 62 ALA B C 1
ATOM 2076 O O . ALA B 1 62 ? 8.852 -17.766 -4.301 1 74.69 62 ALA B O 1
ATOM 2077 N N . GLY B 1 63 ? 8.625 -19.453 -5.758 1 71 63 GLY B N 1
ATOM 2078 C CA . GLY B 1 63 ? 8.453 -20.422 -4.691 1 71 63 GLY B CA 1
ATOM 2079 C C . GLY B 1 63 ? 7.027 -20.516 -4.195 1 71 63 GLY B C 1
ATOM 2080 O O . GLY B 1 63 ? 6.777 -21.016 -3.094 1 71 63 GLY B O 1
ATOM 2081 N N . MET B 1 64 ? 6.211 -19.984 -4.926 1 69.25 64 MET B N 1
ATOM 2082 C CA . MET B 1 64 ? 4.812 -19.969 -4.508 1 69.25 64 MET B CA 1
ATOM 2083 C C . MET B 1 64 ? 4.062 -21.156 -5.113 1 69.25 64 MET B C 1
ATOM 2085 O O . MET B 1 64 ? 4.344 -21.562 -6.242 1 69.25 64 MET B O 1
ATOM 2089 N N . LYS B 1 65 ? 3.186 -21.719 -4.336 1 66.81 65 LYS B N 1
ATOM 2090 C CA . LYS B 1 65 ? 2.258 -22.703 -4.871 1 66.81 65 LYS B CA 1
ATOM 2091 C C . LYS B 1 65 ? 0.998 -22.047 -5.418 1 66.81 65 LYS B C 1
ATOM 2093 O O . LYS B 1 65 ? 0.354 -21.25 -4.719 1 66.81 65 LYS B O 1
ATOM 2098 N N . LEU B 1 66 ? 0.855 -22.188 -6.684 1 64.94 66 LEU B N 1
ATOM 2099 C CA . LEU B 1 66 ? -0.352 -21.641 -7.301 1 64.94 66 LEU B CA 1
ATOM 2100 C C . LEU B 1 66 ? -1.476 -22.672 -7.285 1 64.94 66 LEU B C 1
ATOM 2102 O O . LEU B 1 66 ? -1.289 -23.812 -7.734 1 64.94 66 LEU B O 1
ATOM 2106 N N . ARG B 1 67 ? -2.625 -22.406 -6.648 1 64.62 67 ARG B N 1
ATOM 2107 C CA . ARG B 1 67 ? -3.828 -23.234 -6.699 1 64.62 67 ARG B CA 1
ATOM 2108 C C . ARG B 1 67 ? -4.941 -22.531 -7.477 1 64.62 67 ARG B C 1
ATOM 2110 O O . ARG B 1 67 ? -5.27 -21.375 -7.191 1 64.62 67 ARG B O 1
ATOM 2117 N N . LEU B 1 68 ? -5.152 -22.969 -8.633 1 59.16 68 LEU B N 1
ATOM 2118 C CA . LEU B 1 68 ? -6.27 -22.438 -9.406 1 59.16 68 LEU B CA 1
ATOM 2119 C C . LEU B 1 68 ? -7.598 -22.969 -8.875 1 59.16 68 LEU B C 1
ATOM 2121 O O . LEU B 1 68 ? -7.734 -24.172 -8.617 1 59.16 68 LEU B O 1
ATOM 2125 N N . SER B 1 69 ? -8.32 -22.219 -8.094 1 52.81 69 SER B N 1
ATOM 2126 C CA . SER B 1 69 ? -9.617 -22.688 -7.605 1 52.81 69 SER B CA 1
ATOM 2127 C C . SER B 1 69 ? -10.594 -22.906 -8.758 1 52.81 69 SER B C 1
ATOM 2129 O O . SER B 1 69 ? -10.664 -22.078 -9.68 1 52.81 69 SER B O 1
ATOM 2131 N N . THR B 1 70 ? -10.695 -24.062 -9.195 1 45.97 70 THR B N 1
ATOM 2132 C CA . THR B 1 70 ? -11.797 -24.328 -10.117 1 45.97 70 THR B CA 1
ATOM 2133 C C . THR B 1 70 ? -13.141 -24.016 -9.461 1 45.97 70 THR B C 1
ATOM 2135 O O . THR B 1 70 ? -13.273 -24.109 -8.234 1 45.97 70 THR B O 1
ATOM 2138 N N . ALA B 1 71 ? -14.062 -23.141 -10.18 1 42.56 71 ALA B N 1
ATOM 2139 C CA . ALA B 1 71 ? -15.445 -22.984 -9.727 1 42.56 71 ALA B CA 1
ATOM 2140 C C . ALA B 1 71 ? -15.898 -24.188 -8.914 1 42.56 71 ALA B C 1
ATOM 2142 O O . ALA B 1 71 ? -16.656 -24.062 -7.953 1 42.56 71 ALA B O 1
ATOM 2143 N N . PHE B 1 72 ? -15.828 -25.328 -9.438 1 33.38 72 PHE B N 1
ATOM 2144 C CA . PHE B 1 72 ? -16.562 -26.5 -8.984 1 33.38 72 PHE B CA 1
ATOM 2145 C C . PHE B 1 72 ? -15.844 -27.188 -7.828 1 33.38 72 PHE B C 1
ATOM 2147 O O . PHE B 1 72 ? -16.312 -28.203 -7.305 1 33.38 72 PHE B O 1
ATOM 2154 N N . HIS B 1 73 ? -14.57 -27.188 -7.754 1 41.75 73 HIS B N 1
ATOM 2155 C CA . HIS B 1 73 ? -14.172 -28.109 -6.703 1 41.75 73 HIS B CA 1
ATOM 2156 C C . HIS B 1 73 ? -14.242 -27.453 -5.328 1 41.75 73 HIS B C 1
ATOM 2158 O O . HIS B 1 73 ? -13.562 -26.453 -5.078 1 41.75 73 HIS B O 1
ATOM 2164 N N . PRO B 1 74 ? -15.188 -27.828 -4.484 1 41.59 74 PRO B N 1
ATOM 2165 C CA . PRO B 1 74 ? -15.586 -27.578 -3.098 1 41.59 74 PRO B CA 1
ATOM 2166 C C . PRO B 1 74 ? -14.383 -27.422 -2.16 1 41.59 74 PRO B C 1
ATOM 2168 O O . PRO B 1 74 ? -14.547 -26.984 -1.016 1 41.59 74 PRO B O 1
ATOM 2171 N N . GLN B 1 75 ? -13.297 -28 -2.518 1 40.88 75 GLN B N 1
ATOM 2172 C CA . GLN B 1 75 ? -12.383 -28.188 -1.395 1 40.88 75 GLN B CA 1
ATOM 2173 C C . GLN B 1 75 ? -11.742 -26.859 -0.979 1 40.88 75 GLN B C 1
ATOM 2175 O O . GLN B 1 75 ? -10.93 -26.828 -0.054 1 40.88 75 GLN B O 1
ATOM 2180 N N . THR B 1 76 ? -11.602 -25.875 -1.85 1 45.78 76 THR B N 1
ATOM 2181 C CA . THR B 1 76 ? -11.219 -24.688 -1.092 1 45.78 76 THR B CA 1
ATOM 2182 C C . THR B 1 76 ? -12.234 -24.375 0 1 45.78 76 THR B C 1
ATOM 2184 O O . THR B 1 76 ? -13.445 -24.547 -0.204 1 45.78 76 THR B O 1
ATOM 2187 N N . ASP B 1 77 ? -11.828 -24.156 1.274 1 49.62 77 ASP B N 1
ATOM 2188 C CA . ASP B 1 77 ? -12.742 -24.094 2.41 1 49.62 77 ASP B CA 1
ATOM 2189 C C . ASP B 1 77 ? -13.883 -23.109 2.145 1 49.62 77 ASP B C 1
ATOM 2191 O O . ASP B 1 77 ? -13.68 -22.062 1.522 1 49.62 77 ASP B O 1
ATOM 2195 N N . GLY B 1 78 ? -15.133 -23.734 1.851 1 50.22 78 GLY B N 1
ATOM 2196 C CA . GLY B 1 78 ? -16.438 -23.094 1.812 1 50.22 78 GLY B CA 1
ATOM 2197 C C . GLY B 1 78 ? -16.422 -21.672 2.344 1 50.22 78 GLY B C 1
ATOM 2198 O O . GLY B 1 78 ? -17.078 -20.781 1.783 1 50.22 78 GLY B O 1
ATOM 2199 N N . GLN B 1 79 ? -15.555 -21.469 3.254 1 54.03 79 GLN B N 1
ATOM 2200 C CA . GLN B 1 79 ? -15.539 -20.172 3.912 1 54.03 79 GLN B CA 1
ATOM 2201 C C . GLN B 1 79 ? -14.82 -19.125 3.057 1 54.03 79 GLN B C 1
ATOM 2203 O O . GLN B 1 79 ? -15.281 -17.984 2.938 1 54.03 79 GLN B O 1
ATOM 2208 N N . SER B 1 80 ? -13.734 -19.547 2.336 1 59.59 80 SER B N 1
ATOM 2209 C CA . SER B 1 80 ? -12.984 -18.578 1.531 1 59.59 80 SER B CA 1
ATOM 2210 C C . SER B 1 80 ? -13.797 -18.141 0.318 1 59.59 80 SER B C 1
ATOM 2212 O O . SER B 1 80 ? -13.758 -16.969 -0.057 1 59.59 80 SER B O 1
ATOM 2214 N N . GLU B 1 81 ? -14.594 -19.094 -0.204 1 61.56 81 GLU B N 1
ATOM 2215 C CA . GLU B 1 81 ? -15.422 -18.766 -1.365 1 61.56 81 GLU B CA 1
ATOM 2216 C C . GLU B 1 81 ? -16.531 -17.781 -1.002 1 61.56 81 GLU B C 1
ATOM 2218 O O . GLU B 1 81 ? -16.797 -16.844 -1.75 1 61.56 81 GLU B O 1
ATOM 2223 N N . VAL B 1 82 ? -17.125 -18 0.182 1 60.47 82 VAL B N 1
ATOM 2224 C CA . VAL B 1 82 ? -18.188 -17.125 0.639 1 60.47 82 VAL B CA 1
ATOM 2225 C C . VAL B 1 82 ? -17.641 -15.719 0.907 1 60.47 82 VAL B C 1
ATOM 2227 O O . VAL B 1 82 ? -18.219 -14.719 0.492 1 60.47 82 VAL B O 1
ATOM 2230 N N . ASP B 1 83 ? -16.438 -15.68 1.498 1 66.69 83 ASP B N 1
ATOM 2231 C CA . ASP B 1 83 ? -15.82 -14.398 1.823 1 66.69 83 ASP B CA 1
ATOM 2232 C C . ASP B 1 83 ? -15.477 -13.617 0.558 1 66.69 83 ASP B C 1
ATOM 2234 O O . ASP B 1 83 ? -15.719 -12.406 0.487 1 66.69 83 ASP B O 1
ATOM 2238 N N . ASN B 1 84 ? -15.047 -14.383 -0.357 1 70.94 84 ASN B N 1
ATOM 2239 C CA . ASN B 1 84 ? -14.68 -13.711 -1.6 1 70.94 84 ASN B CA 1
ATOM 2240 C C . ASN B 1 84 ? -15.898 -13.164 -2.328 1 70.94 84 ASN B C 1
ATOM 2242 O O . ASN B 1 84 ? -15.844 -12.102 -2.943 1 70.94 84 ASN B O 1
ATOM 2246 N N . LYS B 1 85 ? -17.016 -13.859 -2.193 1 71.06 85 LYS B N 1
ATOM 2247 C CA . LYS B 1 85 ? -18.266 -13.391 -2.803 1 71.06 85 LYS B CA 1
ATOM 2248 C C . LYS B 1 85 ? -18.75 -12.102 -2.141 1 71.06 85 LYS B C 1
ATOM 2250 O O . LYS B 1 85 ? -19.203 -11.188 -2.822 1 71.06 85 LYS B O 1
ATOM 2255 N N . VAL B 1 86 ? -18.625 -12.117 -0.873 1 73.62 86 VAL B N 1
ATOM 2256 C CA . VAL B 1 86 ? -19.047 -10.938 -0.116 1 73.62 86 VAL B CA 1
ATOM 2257 C C . VAL B 1 86 ? -18.188 -9.742 -0.504 1 73.62 86 VAL B C 1
ATOM 2259 O O . VAL B 1 86 ? -18.703 -8.641 -0.708 1 73.62 86 VAL B O 1
ATOM 2262 N N . ILE B 1 87 ? -16.922 -10.016 -0.62 1 80.44 87 ILE B N 1
ATOM 2263 C CA . ILE B 1 87 ? -16.016 -8.93 -0.969 1 80.44 87 ILE B CA 1
ATOM 2264 C C . ILE B 1 87 ? -16.297 -8.461 -2.395 1 80.44 87 ILE B C 1
ATOM 2266 O O . ILE B 1 87 ? -16.281 -7.258 -2.676 1 80.44 87 ILE B O 1
ATOM 2270 N N . ALA B 1 88 ? -16.609 -9.414 -3.205 1 76.5 88 ALA B N 1
ATOM 2271 C CA . ALA B 1 88 ? -16.922 -9.07 -4.586 1 76.5 88 ALA B CA 1
ATOM 2272 C C . ALA B 1 88 ? -18.203 -8.234 -4.656 1 76.5 88 ALA B C 1
ATOM 2274 O O . ALA B 1 88 ? -18.266 -7.25 -5.398 1 76.5 88 ALA B O 1
ATOM 2275 N N . MET B 1 89 ? -19.141 -8.617 -3.967 1 76.56 89 MET B N 1
ATOM 2276 C CA . MET B 1 89 ? -20.391 -7.863 -3.908 1 76.56 89 MET B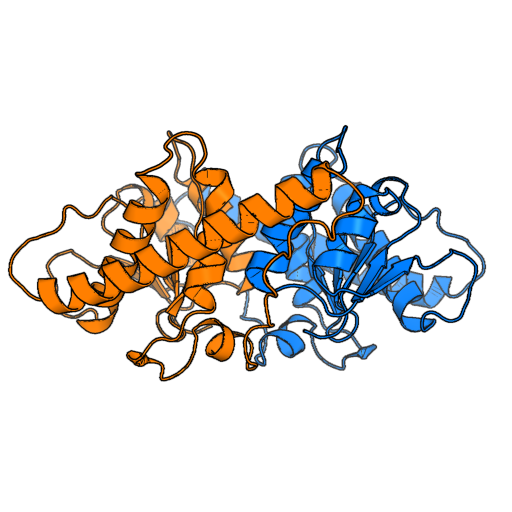 CA 1
ATOM 2277 C C . MET B 1 89 ? -20.156 -6.469 -3.336 1 76.56 89 MET B C 1
ATOM 2279 O O . MET B 1 89 ? -20.703 -5.488 -3.838 1 76.56 89 MET B O 1
ATOM 2283 N N . TYR B 1 90 ? -19.375 -6.492 -2.326 1 81.94 90 TYR B N 1
ATOM 2284 C CA . TYR B 1 90 ? -19 -5.211 -1.733 1 81.94 90 TYR B CA 1
ATOM 2285 C C . TYR B 1 90 ? -18.391 -4.285 -2.773 1 81.94 90 TYR B C 1
ATOM 2287 O O . TYR B 1 90 ? -18.797 -3.133 -2.914 1 81.94 90 TYR B O 1
ATOM 2295 N N . LEU B 1 91 ? -17.484 -4.789 -3.516 1 80.75 91 LEU B N 1
ATOM 2296 C CA . LEU B 1 91 ? -16.797 -3.988 -4.52 1 80.75 91 LEU B CA 1
ATOM 2297 C C . LEU B 1 91 ? -17.75 -3.568 -5.633 1 80.75 91 LEU B C 1
ATOM 2299 O O . LEU B 1 91 ? -17.656 -2.447 -6.141 1 80.75 91 LEU B O 1
ATOM 2303 N N . ARG B 1 92 ? -18.625 -4.422 -6.012 1 75 92 ARG B N 1
ATOM 2304 C CA . ARG B 1 92 ? -19.625 -4.102 -7.027 1 75 92 ARG B CA 1
ATOM 2305 C C . ARG B 1 92 ? -20.516 -2.953 -6.57 1 75 92 ARG B C 1
ATOM 2307 O O . ARG B 1 92 ? -20.828 -2.053 -7.355 1 75 92 ARG B O 1
ATOM 2314 N N . CYS B 1 93 ? -20.891 -3.006 -5.395 1 73.12 93 CYS B N 1
ATOM 2315 C CA . CYS B 1 93 ? -21.766 -1.976 -4.84 1 73.12 93 CYS B CA 1
ATOM 2316 C C . CYS B 1 93 ? -21.047 -0.627 -4.797 1 73.12 93 CYS B C 1
ATOM 2318 O O . CYS B 1 93 ? -21.656 0.411 -5.051 1 73.12 93 CYS B O 1
ATOM 2320 N N . VAL B 1 94 ? -19.75 -0.732 -4.473 1 75.62 94 VAL B N 1
ATOM 2321 C CA . VAL B 1 94 ? -18.969 0.498 -4.34 1 75.62 94 VAL B CA 1
ATOM 2322 C C . VAL B 1 94 ? -18.688 1.08 -5.723 1 75.62 94 VAL B C 1
ATOM 2324 O O . VAL B 1 94 ? -18.688 2.301 -5.902 1 75.62 94 VAL B O 1
ATOM 2327 N N . THR B 1 95 ? -18.5 0.262 -6.719 1 74.31 95 THR B N 1
ATOM 2328 C CA . THR B 1 95 ? -18.094 0.728 -8.039 1 74.31 95 THR B CA 1
ATOM 2329 C C . THR B 1 95 ? -19.312 0.998 -8.922 1 74.31 95 THR B C 1
ATOM 2331 O O . THR B 1 95 ? -19.219 1.733 -9.906 1 74.31 95 THR B O 1
ATOM 2334 N N . GLY B 1 96 ? -20.406 0.402 -8.766 1 68.88 96 GLY B N 1
ATOM 2335 C CA . GLY B 1 96 ? -21.578 0.484 -9.609 1 68.88 96 GLY B CA 1
ATOM 2336 C C . GLY B 1 96 ? -22.234 1.852 -9.586 1 68.88 96 GLY B C 1
ATOM 2337 O O . GLY B 1 96 ? -22.766 2.311 -10.602 1 68.88 96 GLY B O 1
ATOM 2338 N N . GLY B 1 97 ? -22.281 2.598 -8.562 1 60.31 97 GLY B N 1
ATOM 2339 C CA . GLY B 1 97 ? -23.047 3.826 -8.453 1 60.31 97 GLY B CA 1
ATOM 2340 C C . GLY B 1 97 ? -22.375 5.012 -9.125 1 60.31 97 GLY B C 1
ATOM 2341 O O . GLY B 1 97 ? -23.047 5.996 -9.461 1 60.31 97 GLY B O 1
ATOM 2342 N N . ARG B 1 98 ? -21.078 4.996 -9.219 1 62.44 98 ARG B N 1
ATOM 2343 C CA . ARG B 1 98 ? -20.375 6.121 -9.828 1 62.44 98 ARG B CA 1
ATOM 2344 C C . ARG B 1 98 ? -19.281 5.633 -10.773 1 62.44 98 ARG B C 1
ATOM 2346 O O . ARG B 1 98 ? -18.109 5.621 -10.414 1 62.44 98 ARG B O 1
ATOM 2353 N N . PRO B 1 99 ? -19.578 5.309 -12.109 1 59.84 99 PRO B N 1
ATOM 2354 C CA . PRO B 1 99 ? -18.656 4.586 -12.992 1 59.84 99 PRO B CA 1
ATOM 2355 C C . PRO B 1 99 ? -17.359 5.332 -13.227 1 59.84 99 PRO B C 1
ATOM 2357 O O . PRO B 1 99 ? -16.312 4.711 -13.43 1 59.84 99 PRO B O 1
ATOM 2360 N N . ARG B 1 100 ? -17.406 6.691 -13.188 1 60.5 100 ARG B N 1
ATOM 2361 C CA . ARG B 1 100 ? -16.188 7.383 -13.602 1 60.5 100 ARG B CA 1
ATOM 2362 C C . ARG B 1 100 ? -15.352 7.781 -12.391 1 60.5 100 ARG B C 1
ATOM 2364 O O . ARG B 1 100 ? -14.203 8.211 -12.539 1 60.5 100 ARG B O 1
ATOM 2371 N N . ALA B 1 101 ? -15.797 7.484 -11.297 1 69.12 101 ALA B N 1
ATOM 2372 C CA . ALA B 1 101 ? -15.102 8.031 -10.133 1 69.12 101 ALA B CA 1
ATOM 2373 C C . ALA B 1 101 ? -14.758 6.934 -9.133 1 69.12 101 ALA B C 1
ATOM 2375 O O . ALA B 1 101 ? -14.156 7.199 -8.094 1 69.12 101 ALA B O 1
ATOM 2376 N N . TRP B 1 102 ? -14.945 5.73 -9.617 1 76.19 102 TRP B N 1
ATOM 2377 C CA . TRP B 1 102 ? -14.828 4.672 -8.617 1 76.19 102 TRP B CA 1
ATOM 2378 C C . TRP B 1 102 ? -13.367 4.449 -8.234 1 76.19 102 TRP B C 1
ATOM 2380 O O . TRP B 1 102 ? -13.07 3.986 -7.133 1 76.19 102 TRP B O 1
ATOM 2390 N N . VAL B 1 103 ? -12.5 4.785 -9.086 1 77.5 103 VAL B N 1
ATOM 2391 C CA . VAL B 1 103 ? -11.078 4.566 -8.805 1 77.5 103 VAL B CA 1
ATOM 2392 C C . VAL B 1 103 ? -10.648 5.406 -7.605 1 77.5 103 VAL B C 1
ATOM 2394 O O . VAL B 1 103 ? -9.844 4.961 -6.785 1 77.5 103 VAL B O 1
ATOM 2397 N N . ASP B 1 104 ? -11.328 6.52 -7.504 1 75.12 104 ASP B N 1
ATOM 2398 C CA . ASP B 1 104 ? -10.992 7.434 -6.418 1 75.12 104 ASP B CA 1
ATOM 2399 C C . ASP B 1 104 ? -11.531 6.926 -5.082 1 75.12 104 ASP B C 1
ATOM 2401 O O . ASP B 1 104 ? -11.094 7.371 -4.02 1 75.12 104 ASP B O 1
ATOM 2405 N N . TRP B 1 105 ? -12.344 5.938 -5.172 1 81.69 105 TRP B N 1
ATOM 2406 C CA . TRP B 1 105 ? -13.008 5.414 -3.98 1 81.69 105 TRP B CA 1
ATOM 2407 C C . TRP B 1 105 ? -12.336 4.133 -3.504 1 81.69 105 TRP B C 1
ATOM 2409 O O . TRP B 1 105 ? -12.555 3.689 -2.375 1 81.69 105 TRP B O 1
ATOM 2419 N N . LEU B 1 106 ? -11.531 3.613 -4.289 1 87.81 106 LEU B N 1
ATOM 2420 C CA . LEU B 1 106 ? -11.031 2.266 -4.035 1 87.81 106 LEU B CA 1
ATOM 2421 C C . LEU B 1 106 ? -10.234 2.213 -2.738 1 87.81 106 LEU B C 1
ATOM 2423 O O . LEU B 1 106 ? -10.398 1.284 -1.943 1 87.81 106 LEU B O 1
ATOM 2427 N N . ALA B 1 107 ? -9.461 3.264 -2.578 1 90.81 107 ALA B N 1
ATOM 2428 C CA . ALA B 1 107 ? -8.648 3.303 -1.366 1 90.81 107 ALA B CA 1
ATOM 2429 C C . ALA B 1 107 ? -9.523 3.363 -0.118 1 90.81 107 ALA B C 1
ATOM 2431 O O . ALA B 1 107 ? -9.258 2.68 0.871 1 90.81 107 ALA B O 1
ATOM 2432 N N . TRP B 1 108 ? -10.57 4.113 -0.218 1 89.81 108 TRP B N 1
ATOM 2433 C CA . TRP B 1 108 ? -11.469 4.258 0.921 1 89.81 108 TRP B CA 1
ATOM 2434 C C . TRP B 1 108 ? -12.281 2.986 1.138 1 89.81 108 TRP B C 1
ATOM 2436 O O . TRP B 1 108 ? -12.547 2.596 2.277 1 89.81 108 TRP B O 1
ATOM 2446 N N . ALA B 1 109 ? -12.695 2.385 0.044 1 90.31 109 ALA B N 1
ATOM 2447 C CA . ALA B 1 109 ? -13.406 1.113 0.138 1 90.31 109 ALA B CA 1
ATOM 2448 C C . ALA B 1 109 ? -12.547 0.046 0.801 1 90.31 109 ALA B C 1
ATOM 2450 O O . ALA B 1 109 ? -13.023 -0.72 1.64 1 90.31 109 ALA B O 1
ATOM 2451 N N . GLU B 1 110 ? -11.281 0.001 0.398 1 93.06 110 GLU B N 1
ATOM 2452 C CA . GLU B 1 110 ? -10.336 -0.933 1.003 1 93.06 110 GLU B CA 1
ATOM 2453 C C . GLU B 1 110 ? -10.172 -0.664 2.496 1 93.06 110 GLU B C 1
ATOM 2455 O O . GLU B 1 110 ? -10.211 -1.591 3.309 1 93.06 110 GLU B O 1
ATOM 2460 N N . TYR B 1 111 ? -9.961 0.605 2.779 1 93.19 111 TYR B N 1
ATOM 2461 C CA . TYR B 1 111 ? -9.805 0.989 4.176 1 93.19 111 TYR B CA 1
ATOM 2462 C C . TYR B 1 111 ? -11.008 0.564 5.004 1 93.19 111 TYR B C 1
ATOM 2464 O O . TYR B 1 111 ? -10.859 -0.019 6.078 1 93.19 111 TYR B O 1
ATOM 2472 N N . CYS B 1 112 ? -12.148 0.867 4.496 1 91.56 112 CYS B N 1
ATOM 2473 C CA . CYS B 1 112 ? -13.391 0.535 5.18 1 91.56 112 CYS B CA 1
ATOM 2474 C C . CYS B 1 112 ? -13.508 -0.97 5.395 1 91.56 112 CYS B C 1
ATOM 2476 O O . CYS B 1 112 ? -13.812 -1.421 6.5 1 91.56 112 CYS B O 1
ATOM 2478 N N . TYR B 1 113 ? -13.273 -1.727 4.41 1 91.06 113 TYR B N 1
ATOM 2479 C CA . TYR B 1 113 ? -13.352 -3.18 4.504 1 91.06 113 TYR B CA 1
ATOM 2480 C C . TYR B 1 113 ? -12.398 -3.711 5.566 1 91.06 113 TYR B C 1
ATOM 2482 O O . TYR B 1 113 ? -12.797 -4.5 6.43 1 91.06 113 TYR B O 1
ATOM 2490 N N . ASN B 1 114 ? -11.094 -3.264 5.543 1 93.94 114 ASN B N 1
ATOM 2491 C CA . ASN B 1 114 ? -10.039 -3.809 6.391 1 93.94 114 ASN B CA 1
ATOM 2492 C C . ASN B 1 114 ? -10.203 -3.359 7.844 1 93.94 114 ASN B C 1
ATOM 2494 O O . ASN B 1 114 ? -9.602 -3.943 8.75 1 93.94 114 ASN B O 1
ATOM 2498 N N . THR B 1 115 ? -10.977 -2.303 8 1 93.56 115 THR B N 1
ATOM 2499 C CA . THR B 1 115 ? -11.156 -1.802 9.359 1 93.56 115 THR B CA 1
ATOM 2500 C C . THR B 1 115 ? -12.547 -2.145 9.883 1 93.56 115 THR B C 1
ATOM 2502 O O . THR B 1 115 ? -12.961 -1.644 10.93 1 93.56 115 THR B O 1
ATOM 2505 N N . SER B 1 116 ? -13.289 -2.951 9.195 1 90.62 116 SER B N 1
ATOM 2506 C CA . SER B 1 116 ? -14.609 -3.393 9.625 1 90.62 116 SER B CA 1
ATOM 2507 C C . SER B 1 116 ? -14.531 -4.73 10.352 1 90.62 116 SER B C 1
ATOM 2509 O O . SER B 1 116 ? -13.773 -5.617 9.953 1 90.62 116 SER B O 1
ATOM 2511 N N . TYR B 1 117 ? -15.359 -4.82 11.344 1 87.69 117 TYR B N 1
ATOM 2512 C CA . TYR B 1 117 ? -15.43 -6.047 12.133 1 87.69 117 TYR B CA 1
ATOM 2513 C C . TYR B 1 117 ? -15.977 -7.203 11.297 1 87.69 117 TYR B C 1
ATOM 2515 O O . TYR B 1 117 ? -16.938 -7.035 10.555 1 87.69 117 TYR B O 1
ATOM 2523 N N . GLN B 1 118 ? -15.25 -8.281 11.383 1 81.81 118 GLN B N 1
ATOM 2524 C CA . GLN B 1 118 ? -15.688 -9.516 10.742 1 81.81 118 GLN B CA 1
ATOM 2525 C C . GLN B 1 118 ? -15.898 -10.617 11.773 1 81.81 118 GLN B C 1
ATOM 2527 O O . GLN B 1 118 ? -14.992 -10.961 12.531 1 81.81 118 GLN B O 1
ATOM 2532 N N . SER B 1 119 ? -17.016 -11.18 11.688 1 77.75 119 SER B N 1
ATOM 2533 C CA . SER B 1 119 ? -17.406 -12.18 12.688 1 77.75 119 SER B CA 1
ATOM 2534 C C . SER B 1 119 ? -16.5 -13.406 12.617 1 77.75 119 SER B C 1
ATOM 2536 O O . SER B 1 119 ? -16.172 -13.992 13.648 1 77.75 119 SER B O 1
ATOM 2538 N N . ALA B 1 120 ? -16.109 -13.766 11.453 1 71.75 120 ALA B N 1
ATOM 2539 C CA . ALA B 1 120 ? -15.258 -14.945 11.273 1 71.75 120 ALA B CA 1
ATOM 2540 C C . ALA B 1 120 ? -13.906 -14.758 11.953 1 71.75 120 ALA B C 1
ATOM 2542 O O . ALA B 1 120 ? -13.281 -15.727 12.391 1 71.75 120 ALA B O 1
ATOM 2543 N N . LEU B 1 121 ? -13.469 -13.5 12.141 1 79.19 121 LEU B N 1
ATOM 2544 C CA . LEU B 1 121 ? -12.18 -13.172 12.734 1 79.19 121 LEU B CA 1
ATOM 2545 C C . LEU B 1 121 ? -12.344 -12.719 14.18 1 79.19 121 LEU B C 1
ATOM 2547 O O . LEU B 1 121 ? -11.367 -12.656 14.93 1 79.19 121 LEU B O 1
ATOM 2551 N N . CYS B 1 122 ? -13.594 -12.375 14.57 1 87.88 122 CYS B N 1
ATOM 2552 C CA . CYS B 1 122 ? -13.898 -11.766 15.859 1 87.88 122 CYS B CA 1
ATOM 2553 C C . CYS B 1 122 ? -13.07 -10.5 16.062 1 87.88 122 CYS B C 1
ATOM 2555 O O . CYS B 1 122 ? -12.664 -10.203 17.188 1 87.88 122 CYS B O 1
ATOM 2557 N N . THR B 1 123 ? -12.602 -9.93 15.086 1 90.38 123 THR B N 1
ATOM 2558 C CA . THR B 1 123 ? -11.844 -8.68 15.016 1 90.38 123 THR B CA 1
ATOM 2559 C C . THR B 1 123 ? -11.836 -8.125 13.594 1 90.38 123 THR B C 1
ATOM 2561 O O . THR B 1 123 ? -12.664 -8.516 12.766 1 90.38 123 THR B O 1
ATOM 2564 N N . THR B 1 124 ? -11.039 -7.164 13.336 1 91.19 124 THR B N 1
ATOM 2565 C CA . THR B 1 124 ? -10.922 -6.605 11.992 1 91.19 124 THR B CA 1
ATOM 2566 C C . THR B 1 124 ? -9.719 -7.199 11.266 1 91.19 124 THR B C 1
ATOM 2568 O O . THR B 1 124 ? -8.727 -7.566 11.891 1 91.19 124 THR B O 1
ATOM 2571 N N . PRO B 1 125 ? -9.836 -7.316 9.953 1 91.94 125 PRO B N 1
ATOM 2572 C CA . PRO B 1 125 ? -8.648 -7.715 9.195 1 91.94 125 PRO B CA 1
ATOM 2573 C C . PRO B 1 125 ? -7.426 -6.863 9.531 1 91.94 125 PRO B C 1
ATOM 2575 O O . PRO B 1 125 ? -6.312 -7.387 9.641 1 91.94 125 PRO B O 1
ATOM 2578 N N . PHE B 1 126 ? -7.621 -5.578 9.75 1 93.56 126 PHE B N 1
ATOM 2579 C CA . PHE B 1 126 ? -6.551 -4.648 10.109 1 93.56 126 PHE B CA 1
ATOM 2580 C C . PHE B 1 126 ? -5.855 -5.094 11.391 1 93.56 126 PHE B C 1
ATOM 2582 O O . PHE B 1 126 ? -4.625 -5.141 11.453 1 93.56 126 PHE B O 1
ATOM 2589 N N . GLU B 1 127 ? -6.594 -5.449 12.328 1 90.44 127 GLU B N 1
ATOM 2590 C CA . GLU B 1 127 ? -6.043 -5.828 13.625 1 90.44 127 GLU B CA 1
ATOM 2591 C C . GLU B 1 127 ? -5.266 -7.137 13.531 1 90.44 127 GLU B C 1
ATOM 2593 O O . GLU B 1 127 ? -4.258 -7.312 14.219 1 90.44 127 GLU B O 1
ATOM 2598 N N . VAL B 1 128 ? -5.727 -7.996 12.781 1 87.94 128 VAL B N 1
ATOM 2599 C CA . VAL B 1 128 ? -5.023 -9.266 12.602 1 87.94 128 VAL B CA 1
ATOM 2600 C C . VAL B 1 128 ? -3.666 -9.016 11.953 1 87.94 128 VAL B C 1
ATOM 2602 O O . VAL B 1 128 ? -2.66 -9.609 12.344 1 87.94 128 VAL B O 1
ATOM 2605 N N . VAL B 1 129 ? -3.602 -8.109 11.016 1 89.25 129 VAL B N 1
ATOM 2606 C CA . VAL B 1 129 ? -2.402 -7.883 10.211 1 89.25 129 VAL B CA 1
ATOM 2607 C C . VAL B 1 129 ? -1.415 -7.023 10.992 1 89.25 129 VAL B C 1
ATOM 2609 O O . VAL B 1 129 ? -0.212 -7.297 11 1 89.25 129 VAL B O 1
ATOM 2612 N N . TYR B 1 130 ? -1.914 -5.992 11.672 1 88.69 130 TYR B N 1
ATOM 2613 C CA . TYR B 1 130 ? -1.023 -5.004 12.266 1 88.69 130 TYR B CA 1
ATOM 2614 C C . TYR B 1 130 ? -0.882 -5.23 13.766 1 88.69 130 TYR B C 1
ATOM 2616 O O . TYR B 1 130 ? 0.001 -4.656 14.406 1 88.69 130 TYR B O 1
ATOM 2624 N N . GLY B 1 131 ? -1.722 -6.047 14.336 1 85.81 131 GLY B N 1
ATOM 2625 C CA . GLY B 1 131 ? -1.62 -6.371 15.742 1 85.81 131 GLY B CA 1
ATOM 2626 C C . GLY B 1 131 ? -2.145 -5.27 16.656 1 85.81 131 GLY B C 1
ATOM 2627 O O . GLY B 1 131 ? -1.847 -5.246 17.844 1 85.81 131 GLY B O 1
ATOM 2628 N N . ARG B 1 132 ? -2.811 -4.344 16.109 1 84.5 132 ARG B N 1
ATOM 2629 C CA . ARG B 1 132 ? -3.389 -3.223 16.844 1 84.5 132 ARG B CA 1
ATOM 2630 C C . ARG B 1 132 ? -4.73 -2.812 16.25 1 84.5 132 ARG B C 1
ATOM 2632 O O . ARG B 1 132 ? -4.996 -3.066 15.062 1 84.5 132 ARG B O 1
ATOM 2639 N N . PRO B 1 133 ? -5.57 -2.207 17.047 1 87.12 133 PRO B N 1
ATOM 2640 C CA . PRO B 1 133 ? -6.844 -1.741 16.484 1 87.12 133 PRO B CA 1
ATOM 2641 C C . PRO B 1 133 ? -6.664 -0.66 15.422 1 87.12 133 PRO B C 1
ATOM 2643 O O . PRO B 1 133 ? -5.672 0.068 15.445 1 87.12 133 PRO B O 1
ATOM 2646 N N . PRO B 1 134 ? -7.602 -0.662 14.445 1 87.31 134 PRO B N 1
ATOM 2647 C CA . PRO B 1 134 ? -7.523 0.423 13.461 1 87.31 134 PRO B CA 1
ATOM 2648 C C . PRO B 1 134 ? -7.613 1.806 14.102 1 87.31 134 PRO B C 1
ATOM 2650 O O . PRO B 1 134 ? -8.328 1.989 15.086 1 87.31 134 PRO B O 1
ATOM 2653 N N . PRO B 1 135 ? -6.828 2.713 13.539 1 80.75 135 PRO B N 1
ATOM 2654 C CA . PRO B 1 135 ? -6.926 4.07 14.078 1 80.75 135 PRO B CA 1
ATOM 2655 C C . PRO B 1 135 ? -8.305 4.688 13.883 1 80.75 135 PRO B C 1
ATOM 2657 O O . PRO B 1 135 ? -9 4.363 12.914 1 80.75 135 PRO B O 1
ATOM 2660 N N . ALA B 1 136 ? -8.617 5.539 14.766 1 76.56 136 ALA B N 1
ATOM 2661 C CA . ALA B 1 136 ? -9.914 6.211 14.688 1 76.56 136 ALA B CA 1
ATOM 2662 C C . ALA B 1 136 ? -9.945 7.211 13.539 1 76.56 136 ALA B C 1
ATOM 2664 O O . ALA B 1 136 ? -8.953 7.902 13.281 1 76.56 136 ALA B O 1
ATOM 2665 N N . MET B 1 137 ? -11.016 7.121 12.789 1 79.81 137 MET B N 1
ATOM 2666 C CA . MET B 1 137 ? -11.273 8.148 11.781 1 79.81 137 MET B CA 1
ATOM 2667 C C . MET B 1 137 ? -12.422 9.055 12.219 1 79.81 137 MET B C 1
ATOM 2669 O O . MET B 1 137 ? -13.594 8.656 12.148 1 79.81 137 MET B O 1
ATOM 2673 N N . LEU B 1 138 ? -12.078 10.242 12.547 1 77.69 138 LEU B N 1
ATOM 2674 C CA . LEU B 1 138 ? -13.086 11.172 13.047 1 77.69 138 LEU B CA 1
ATOM 2675 C C . LEU B 1 138 ? -13.852 11.805 11.891 1 77.69 138 LEU B C 1
ATOM 2677 O O . LEU B 1 138 ? -13.258 12.227 10.898 1 77.69 138 LEU B O 1
ATOM 2681 N N . PRO B 1 139 ? -15.188 11.719 12.039 1 83.19 139 PRO B N 1
ATOM 2682 C CA . PRO B 1 139 ? -15.977 12.383 11 1 83.19 139 PRO B CA 1
ATOM 2683 C C . PRO B 1 139 ? -15.68 13.883 10.906 1 83.19 139 PRO B C 1
ATOM 2685 O O . PRO B 1 139 ? -15.375 14.523 11.914 1 83.19 139 PRO B O 1
ATOM 2688 N N . PHE B 1 140 ? -15.789 14.312 9.711 1 86.38 140 PHE B N 1
ATOM 2689 C CA . PHE B 1 140 ? -15.609 15.734 9.461 1 86.38 140 PHE B CA 1
ATOM 2690 C C . PHE B 1 140 ? -16.812 16.531 9.969 1 86.38 140 PHE B C 1
ATOM 2692 O O . PHE B 1 140 ? -17.953 16.156 9.703 1 86.38 140 PHE B O 1
ATOM 2699 N N . GLU B 1 141 ? -16.5 17.562 10.812 1 86.12 141 GLU B N 1
ATOM 2700 C CA . GLU B 1 141 ? -17.531 18.484 11.266 1 86.12 141 GLU B CA 1
ATOM 2701 C C . GLU B 1 141 ? -17.594 19.719 10.359 1 86.12 141 GLU B C 1
ATOM 2703 O O . GLU B 1 141 ? -16.672 20.547 10.359 1 86.12 141 GLU B O 1
ATOM 2708 N N . PRO B 1 142 ? -18.719 19.859 9.656 1 85.56 142 PRO B N 1
ATOM 2709 C CA . PRO B 1 142 ? -18.844 21 8.758 1 85.56 142 PRO B CA 1
ATOM 2710 C C . PRO B 1 142 ? -18.609 22.344 9.469 1 85.56 142 PRO B C 1
ATOM 2712 O O . PRO B 1 142 ? -19.016 22.516 10.617 1 85.56 142 PRO B O 1
ATOM 2715 N N . GLY B 1 143 ? -17.938 23.281 8.812 1 84.19 143 GLY B N 1
ATOM 2716 C CA . GLY B 1 143 ? -17.703 24.609 9.367 1 84.19 143 GLY B CA 1
ATOM 2717 C C . GLY B 1 143 ? -16.359 24.719 10.07 1 84.19 143 GLY B C 1
ATOM 2718 O O . GLY B 1 143 ? -15.945 25.812 10.461 1 84.19 143 GLY B O 1
ATOM 2719 N N . THR B 1 144 ? -15.648 23.594 10.242 1 84.12 144 THR B N 1
ATOM 2720 C CA . THR B 1 144 ? -14.391 23.609 10.977 1 84.12 144 THR B CA 1
ATOM 2721 C C . THR B 1 144 ? -13.211 23.812 10.031 1 84.12 144 THR B C 1
ATOM 2723 O O . THR B 1 144 ? -12.117 24.203 10.453 1 84.12 144 THR B O 1
ATOM 2726 N N . ALA B 1 145 ? -13.508 23.625 8.797 1 85 145 ALA B N 1
ATOM 2727 C CA . ALA B 1 145 ? -12.422 23.75 7.828 1 85 145 ALA B CA 1
ATOM 2728 C C . ALA B 1 145 ? -12.086 25.219 7.559 1 85 145 ALA B C 1
ATOM 2730 O O . ALA B 1 145 ? -12.984 26.047 7.457 1 85 145 ALA B O 1
ATOM 2731 N N . ARG B 1 146 ? -10.797 25.516 7.48 1 85.25 146 ARG B N 1
ATOM 2732 C CA . ARG B 1 146 ? -10.352 26.875 7.18 1 85.25 146 ARG B CA 1
ATOM 2733 C C . ARG B 1 146 ? -10.359 27.141 5.676 1 85.25 146 ARG B C 1
ATOM 2735 O O . ARG B 1 146 ? -10.523 28.281 5.238 1 85.25 146 ARG B O 1
ATOM 2742 N N . THR B 1 147 ? -10.156 26.109 4.969 1 86.25 147 THR B N 1
ATOM 2743 C CA . THR B 1 147 ? -10.172 26.219 3.514 1 86.25 147 THR B CA 1
ATOM 2744 C C . THR B 1 147 ? -11.297 25.375 2.918 1 86.25 147 THR B C 1
ATOM 2746 O O . THR B 1 147 ? -11.586 24.281 3.398 1 86.25 147 THR B O 1
ATOM 2749 N N . GLU B 1 148 ? -11.883 25.953 1.944 1 85.5 148 GLU B N 1
ATOM 2750 C CA . GLU B 1 148 ? -12.961 25.234 1.269 1 85.5 148 GLU B CA 1
ATOM 2751 C C . GLU B 1 148 ? -12.469 23.922 0.672 1 85.5 148 GLU B C 1
ATOM 2753 O O . GLU B 1 148 ? -13.172 22.922 0.695 1 85.5 148 GLU B O 1
ATOM 2758 N N . ALA B 1 149 ? -11.32 23.938 0.222 1 83.25 149 ALA B N 1
ATOM 2759 C CA . ALA B 1 149 ? -10.75 22.75 -0.404 1 83.25 149 ALA B CA 1
ATOM 2760 C C . ALA B 1 149 ? -10.617 21.609 0.601 1 83.25 149 ALA B C 1
ATOM 2762 O O . ALA B 1 149 ? -10.977 20.469 0.306 1 83.25 149 ALA B O 1
ATOM 2763 N N . ALA B 1 150 ? -10.18 21.953 1.743 1 83.75 150 ALA B N 1
ATOM 2764 C CA . ALA B 1 150 ? -10.031 20.938 2.783 1 83.75 150 ALA B CA 1
ATOM 2765 C C . ALA B 1 150 ? -11.398 20.391 3.213 1 83.75 150 ALA B C 1
ATOM 2767 O O . ALA B 1 150 ? -11.562 19.188 3.391 1 83.75 150 ALA B O 1
ATOM 2768 N N . GLY B 1 151 ? -12.258 21.328 3.35 1 84.56 151 GLY B N 1
ATOM 2769 C CA . GLY B 1 151 ? -13.609 20.922 3.711 1 84.56 151 GLY B CA 1
ATOM 2770 C C . GLY B 1 151 ? -14.242 19.984 2.691 1 84.56 151 GLY B C 1
ATOM 2771 O O . GLY B 1 151 ? -14.844 18.969 3.055 1 84.56 151 GLY B O 1
ATOM 2772 N N . ASP B 1 152 ? -14.062 20.281 1.493 1 85.56 152 ASP B N 1
ATOM 2773 C CA . ASP B 1 152 ? -14.617 19.469 0.417 1 85.56 152 ASP B CA 1
ATOM 2774 C C . ASP B 1 152 ? -14.008 18.062 0.409 1 85.56 152 ASP B C 1
ATOM 2776 O O . ASP B 1 152 ? -14.719 17.078 0.244 1 85.56 152 ASP B O 1
ATOM 2780 N N . LEU B 1 153 ? -12.766 18.031 0.609 1 82.75 153 LEU B N 1
ATOM 2781 C CA . LEU B 1 153 ? -12.062 16.766 0.606 1 82.75 153 LEU B CA 1
ATOM 2782 C C . LEU B 1 153 ? -12.539 15.875 1.752 1 82.75 153 LEU B C 1
ATOM 2784 O O . LEU B 1 153 ? -12.789 14.68 1.56 1 82.75 153 LEU B O 1
ATOM 2788 N N . LEU B 1 154 ? -12.734 16.469 2.875 1 85.44 154 LEU B N 1
ATOM 2789 C CA . LEU B 1 154 ? -13.117 15.695 4.047 1 85.44 154 LEU B CA 1
ATOM 2790 C C . LEU B 1 154 ? -14.594 15.297 3.973 1 85.44 154 LEU B C 1
ATOM 2792 O O . LEU B 1 154 ? -14.969 14.211 4.414 1 85.44 154 LEU B O 1
ATOM 2796 N N . ARG B 1 155 ? -15.336 16.172 3.445 1 87.75 155 ARG B N 1
ATOM 2797 C CA . ARG B 1 155 ? -16.75 15.836 3.246 1 87.75 155 ARG B CA 1
ATOM 2798 C C . ARG B 1 155 ? -16.906 14.664 2.275 1 87.75 155 ARG B C 1
ATOM 2800 O O . ARG B 1 155 ? -17.688 13.75 2.516 1 87.75 155 ARG B O 1
ATOM 2807 N N . THR B 1 156 ? -16.172 14.75 1.236 1 83.88 156 THR B N 1
ATOM 2808 C CA . THR B 1 156 ? -16.203 13.68 0.241 1 83.88 156 THR B CA 1
ATOM 2809 C C . THR B 1 156 ? -15.742 12.359 0.848 1 83.88 156 THR B C 1
ATOM 2811 O O . THR B 1 156 ? -16.344 11.312 0.61 1 83.88 156 THR B O 1
ATOM 2814 N N . ARG B 1 157 ? -14.719 12.453 1.634 1 84.38 157 ARG B N 1
ATOM 2815 C CA . ARG B 1 157 ? -14.234 11.273 2.342 1 84.38 157 ARG B CA 1
ATOM 2816 C C . ARG B 1 157 ? -15.336 10.648 3.189 1 84.38 157 ARG B C 1
ATOM 2818 O O . ARG B 1 157 ? -15.578 9.445 3.115 1 84.38 157 ARG B O 1
ATOM 2825 N N . ASP B 1 158 ? -15.953 11.469 3.936 1 88.31 158 ASP B N 1
ATOM 2826 C CA . ASP B 1 158 ? -16.969 10.969 4.848 1 88.31 158 ASP B CA 1
ATOM 2827 C C . ASP B 1 158 ? -18.141 10.352 4.082 1 88.31 158 ASP B C 1
ATOM 2829 O O . ASP B 1 158 ? -18.703 9.344 4.508 1 88.31 158 ASP B O 1
ATOM 2833 N N . GLU B 1 159 ? -18.453 10.953 3.021 1 86.75 159 GLU B N 1
ATOM 2834 C CA . GLU B 1 159 ? -19.531 10.438 2.188 1 86.75 159 GLU B CA 1
ATOM 2835 C C . GLU B 1 159 ? -19.172 9.07 1.606 1 86.75 159 GLU B C 1
ATOM 2837 O O . GLU B 1 159 ? -19.984 8.141 1.639 1 86.75 159 GLU B O 1
ATOM 2842 N N . ILE B 1 160 ? -18.016 8.961 1.14 1 84.19 160 ILE B N 1
ATOM 2843 C CA . ILE B 1 160 ? -17.562 7.707 0.544 1 84.19 160 ILE B CA 1
ATOM 2844 C C . ILE B 1 160 ? -17.5 6.617 1.611 1 84.19 160 ILE B C 1
ATOM 2846 O O . ILE B 1 160 ? -17.953 5.492 1.383 1 84.19 160 ILE B O 1
ATOM 2850 N N . LEU B 1 161 ? -16.969 6.992 2.74 1 87.75 161 LEU B N 1
ATOM 2851 C CA . LEU B 1 161 ? -16.844 6.02 3.82 1 87.75 161 LEU B CA 1
ATOM 2852 C C . LEU B 1 161 ? -18.219 5.555 4.301 1 87.75 161 LEU B C 1
ATOM 2854 O O . LEU B 1 161 ? -18.422 4.371 4.574 1 87.75 161 LEU B O 1
ATOM 2858 N N . ALA B 1 162 ? -19.125 6.461 4.418 1 88.44 162 ALA B N 1
ATOM 2859 C CA . ALA B 1 162 ? -20.484 6.105 4.836 1 88.44 162 ALA B CA 1
ATOM 2860 C C . ALA B 1 162 ? -21.125 5.145 3.842 1 88.44 162 ALA B C 1
ATOM 2862 O O . ALA B 1 162 ? -21.734 4.152 4.238 1 88.44 162 ALA B O 1
ATOM 2863 N N . GLU B 1 163 ? -20.922 5.469 2.643 1 85.94 163 GLU B N 1
ATOM 2864 C CA . GLU B 1 163 ? -21.469 4.605 1.603 1 85.94 163 GLU B CA 1
ATOM 2865 C C . GLU B 1 163 ? -20.797 3.234 1.611 1 85.94 163 GLU B C 1
ATOM 2867 O O . GLU B 1 163 ? -21.469 2.207 1.497 1 85.94 163 GLU B O 1
ATOM 2872 N N . ALA B 1 164 ? -19.516 3.248 1.685 1 86.75 164 ALA B N 1
ATOM 2873 C CA . ALA B 1 164 ? -18.781 1.99 1.717 1 86.75 164 ALA B CA 1
ATOM 2874 C C . ALA B 1 164 ? -19.219 1.121 2.891 1 86.75 164 ALA B C 1
ATOM 2876 O O . ALA B 1 164 ? -19.391 -0.093 2.746 1 86.75 164 ALA B O 1
ATOM 2877 N N . ARG B 1 165 ? -19.422 1.696 4.027 1 87.31 165 ARG B N 1
ATOM 2878 C CA . ARG B 1 165 ? -19.859 0.969 5.215 1 87.31 165 ARG B CA 1
ATOM 2879 C C . ARG B 1 165 ? -21.25 0.366 5.008 1 87.31 165 ARG B C 1
ATOM 2881 O O . ARG B 1 165 ? -21.484 -0.783 5.379 1 87.31 165 ARG B O 1
ATOM 2888 N N . GLN B 1 166 ? -22.062 1.15 4.453 1 86.94 166 GLN B N 1
ATOM 2889 C CA . GLN B 1 166 ? -23.422 0.676 4.18 1 86.94 166 GLN B CA 1
ATOM 2890 C C . GLN B 1 166 ? -23.406 -0.505 3.213 1 86.94 166 GLN B C 1
ATOM 2892 O O . GLN B 1 166 ? -24.125 -1.486 3.41 1 86.94 166 GLN B O 1
ATOM 2897 N N . ARG B 1 167 ? -22.594 -0.377 2.219 1 83.44 167 ARG B N 1
ATOM 2898 C CA . ARG B 1 167 ? -22.5 -1.441 1.225 1 83.44 167 ARG B CA 1
ATOM 2899 C C . ARG B 1 167 ? -21.875 -2.695 1.826 1 83.44 167 ARG B C 1
ATOM 2901 O O . ARG B 1 167 ? -22.234 -3.814 1.451 1 83.44 167 ARG B O 1
ATOM 2908 N N . HIS B 1 168 ? -20.938 -2.496 2.676 1 85.12 168 HIS B N 1
ATOM 2909 C CA . HIS B 1 168 ? -20.312 -3.621 3.369 1 85.12 168 HIS B CA 1
ATOM 2910 C C . HIS B 1 168 ? -21.328 -4.375 4.215 1 85.12 168 HIS B C 1
ATOM 2912 O O . HIS B 1 168 ? -21.375 -5.609 4.191 1 85.12 168 HIS B O 1
ATOM 2918 N N . LEU B 1 169 ? -22.156 -3.617 4.895 1 81.81 169 LEU B N 1
ATOM 2919 C CA . LEU B 1 169 ? -23.203 -4.215 5.719 1 81.81 169 LEU B CA 1
ATOM 2920 C C . LEU B 1 169 ? -24.219 -4.949 4.855 1 81.81 169 LEU B C 1
ATOM 2922 O O . LEU B 1 169 ? -24.672 -6.043 5.207 1 81.81 169 LEU B O 1
ATOM 2926 N N . GLN B 1 170 ? -24.547 -4.363 3.756 1 78.62 170 GLN B N 1
ATOM 2927 C CA . GLN B 1 170 ? -25.5 -4.965 2.834 1 78.62 170 GLN B CA 1
ATOM 2928 C C . GLN B 1 170 ? -24.953 -6.266 2.25 1 78.62 170 GLN B C 1
ATOM 2930 O O . GLN B 1 170 ? -25.688 -7.246 2.111 1 78.62 170 GLN B O 1
ATOM 2935 N N . ALA B 1 171 ? -23.734 -6.266 1.831 1 75.5 171 ALA B N 1
ATOM 2936 C CA . ALA B 1 171 ? -23.094 -7.445 1.251 1 75.5 171 ALA B CA 1
ATOM 2937 C C . ALA B 1 171 ? -23.062 -8.602 2.248 1 75.5 171 ALA B C 1
ATOM 2939 O O . ALA B 1 171 ? -23.234 -9.758 1.869 1 75.5 171 ALA B O 1
ATOM 2940 N N . HIS B 1 172 ? -22.844 -8.305 3.441 1 73.88 172 HIS B N 1
ATOM 2941 C CA . HIS B 1 172 ? -22.812 -9.312 4.492 1 73.88 172 HIS B CA 1
ATOM 2942 C C . HIS B 1 172 ? -24.188 -9.922 4.715 1 73.88 172 HIS B C 1
ATOM 2944 O O . HIS B 1 172 ? -24.312 -11.133 4.926 1 73.88 172 HIS B O 1
ATOM 2950 N N . LYS B 1 173 ? -25.203 -9.117 4.648 1 70.31 173 LYS B N 1
ATOM 2951 C CA . LYS B 1 173 ? -26.562 -9.594 4.816 1 70.31 173 LYS B CA 1
ATOM 2952 C C . LYS B 1 173 ? -26.984 -10.492 3.654 1 70.31 173 LYS B C 1
ATOM 2954 O O . LYS B 1 173 ? -27.656 -11.508 3.855 1 70.31 173 LYS B O 1
ATOM 2959 N N . GLN B 1 174 ? -26.562 -10.047 2.48 1 63.66 174 GLN B N 1
ATOM 2960 C CA . GLN B 1 174 ? -26.938 -10.797 1.283 1 63.66 174 GLN B CA 1
ATOM 2961 C C . GLN B 1 174 ? -26.203 -12.133 1.214 1 63.66 174 GLN B C 1
ATOM 2963 O O . GLN B 1 174 ? -26.734 -13.102 0.665 1 63.66 174 GLN B O 1
ATOM 2968 N N . SER B 1 175 ? -25.016 -12.102 1.57 1 60.31 175 SER B N 1
ATOM 2969 C CA . SER B 1 175 ? -24.25 -13.344 1.545 1 60.31 175 SER B CA 1
ATOM 2970 C C . SER B 1 175 ? -24.797 -14.352 2.543 1 60.31 175 SER B C 1
ATOM 2972 O O . SER B 1 175 ? -24.797 -15.562 2.287 1 60.31 175 SER B O 1
ATOM 2974 N N . SER B 1 176 ? -25.141 -13.812 3.621 1 58.12 176 SER B N 1
ATOM 2975 C CA . SER B 1 176 ? -25.781 -14.711 4.578 1 58.12 176 SER B CA 1
ATOM 2976 C C . SER B 1 176 ? -27.078 -15.281 4.023 1 58.12 176 SER B C 1
ATOM 2978 O O . SER B 1 176 ? -27.453 -16.406 4.336 1 58.12 176 SER B O 1
ATOM 2980 N N . ALA B 1 177 ? -27.734 -14.383 3.213 1 50.47 177 ALA B N 1
ATOM 2981 C CA . ALA B 1 177 ? -28.969 -14.836 2.592 1 50.47 177 ALA B CA 1
ATOM 2982 C C . ALA B 1 177 ? -28.688 -15.742 1.395 1 50.47 177 ALA B C 1
ATOM 2984 O O . ALA B 1 177 ? -29.469 -16.656 1.106 1 50.47 177 ALA B O 1
ATOM 2985 N N . ALA B 1 178 ? -27.734 -15.234 0.575 1 47.03 178 ALA B N 1
ATOM 2986 C CA . ALA B 1 178 ? -27.438 -15.953 -0.656 1 47.03 178 ALA B CA 1
ATOM 2987 C C . ALA B 1 178 ? -26.844 -17.328 -0.352 1 47.03 178 ALA B C 1
ATOM 2989 O O . ALA B 1 178 ? -26.516 -18.078 -1.268 1 47.03 178 ALA B O 1
ATOM 2990 N N . SER B 1 179 ? -26.328 -17.531 0.779 1 43.44 179 SER B N 1
ATOM 2991 C CA . SER B 1 179 ? -26.062 -18.953 0.918 1 43.44 179 SER B CA 1
ATOM 2992 C C . SER B 1 179 ? -27.094 -19.781 0.161 1 43.44 179 SER B C 1
ATOM 2994 O O . SER B 1 179 ? -27 -21.016 0.11 1 43.44 179 SER B O 1
ATOM 2996 N N . GLY B 1 180 ? -28.156 -19.109 -0.418 1 34.97 180 GLY B N 1
ATOM 2997 C CA . GLY B 1 180 ? -28.969 -19.859 -1.355 1 34.97 180 GLY B CA 1
ATOM 2998 C C . GLY B 1 180 ? -28.344 -19.969 -2.734 1 34.97 180 GLY B C 1
ATOM 2999 O O . GLY B 1 180 ? -27.25 -19.453 -2.973 1 34.97 180 GLY B O 1
ATOM 3000 N N . HIS B 1 181 ? -29.172 -20.469 -3.934 1 34.78 181 HIS B N 1
ATOM 3001 C CA . HIS B 1 181 ? -28.922 -21.078 -5.234 1 34.78 181 HIS B CA 1
ATOM 3002 C C . HIS B 1 181 ? -28.25 -20.094 -6.184 1 34.78 181 HIS B C 1
ATOM 3004 O O . HIS B 1 181 ? -28 -20.406 -7.344 1 34.78 181 HIS B O 1
ATOM 3010 N N . SER B 1 182 ? -28.391 -18.766 -6.02 1 34.12 182 SER B N 1
ATOM 3011 C CA . SER B 1 182 ? -28.141 -18 -7.234 1 34.12 182 SER B CA 1
ATOM 3012 C C . SER B 1 182 ? -26.641 -17.75 -7.426 1 34.12 182 SER B C 1
ATOM 3014 O O . SER B 1 182 ? -25.922 -17.453 -6.465 1 34.12 182 SER B O 1
ATOM 3016 N N . HIS B 1 183 ? -26 -18.297 -8.453 1 33.47 183 HIS B N 1
ATOM 3017 C CA . HIS B 1 183 ? -24.641 -18.203 -8.953 1 33.47 183 HIS B CA 1
ATOM 3018 C C . HIS B 1 183 ? -24.266 -16.75 -9.258 1 33.47 183 HIS B C 1
ATOM 3020 O O . HIS B 1 183 ? -24.812 -16.156 -10.18 1 33.47 183 HIS B O 1
ATOM 3026 N N . PRO B 1 184 ? -24.094 -15.977 -8.359 1 33.34 184 PRO B N 1
ATOM 3027 C CA . PRO B 1 184 ? -23.812 -14.602 -8.789 1 33.34 184 PRO B CA 1
ATOM 3028 C C . PRO B 1 184 ? -22.688 -14.531 -9.812 1 33.34 184 PRO B C 1
ATOM 3030 O O . PRO B 1 184 ? -21.781 -15.367 -9.805 1 33.34 184 PRO B O 1
ATOM 3033 N N . ARG B 1 185 ? -22.984 -14.109 -10.969 1 30.94 185 ARG B N 1
ATOM 3034 C CA . ARG B 1 185 ? -22.016 -13.836 -12.031 1 30.94 185 ARG B CA 1
ATOM 3035 C C . ARG B 1 185 ? -20.781 -13.141 -11.484 1 30.94 185 ARG B C 1
ATOM 3037 O O . ARG B 1 185 ? -20.859 -12.055 -10.922 1 30.94 185 ARG B O 1
ATOM 3044 N N . TRP B 1 186 ? -19.906 -13.898 -11.086 1 31.91 186 TRP B N 1
ATOM 3045 C CA . TRP B 1 186 ? -18.609 -13.516 -10.531 1 31.91 186 TRP B CA 1
ATOM 3046 C C . TRP B 1 186 ? -17.891 -12.531 -11.445 1 31.91 186 TRP B C 1
ATOM 3048 O O . TRP B 1 186 ? -17.766 -12.781 -12.648 1 31.91 186 TRP B O 1
ATOM 3058 N N . LEU B 1 187 ? -18.141 -11.336 -11.328 1 30.44 187 LEU B N 1
ATOM 3059 C CA . LEU B 1 187 ? -17.25 -10.414 -12.016 1 30.44 187 LEU B CA 1
ATOM 3060 C C . LEU B 1 187 ? -15.812 -10.914 -11.977 1 30.44 187 LEU B C 1
ATOM 3062 O O . LEU B 1 187 ? -15.383 -11.516 -10.984 1 30.44 187 LEU B O 1
ATOM 3066 N N . SER B 1 188 ? -15.25 -11.32 -13.062 1 31.67 188 SER B N 1
ATOM 3067 C CA . SER B 1 188 ? -13.898 -11.828 -13.312 1 31.67 188 SER B CA 1
ATOM 3068 C C . SER B 1 188 ? -12.875 -11.102 -12.445 1 31.67 188 SER B C 1
ATOM 3070 O O . SER B 1 188 ? -12.461 -9.984 -12.766 1 31.67 188 SER B O 1
ATOM 3072 N N . CYS B 1 189 ? -13.234 -10.773 -11.266 1 35.03 189 CYS B N 1
ATOM 3073 C CA . CYS B 1 189 ? -12.203 -10.195 -10.414 1 35.03 189 CYS B CA 1
ATOM 3074 C C . CYS B 1 189 ? -11.125 -11.227 -10.086 1 35.03 189 CYS B C 1
ATOM 3076 O O . CYS B 1 189 ? -11.43 -12.344 -9.68 1 35.03 189 CYS B O 1
ATOM 3078 N N . GLY B 1 190 ? -10.141 -11.289 -10.844 1 37.25 190 GLY B N 1
ATOM 3079 C CA . GLY B 1 190 ? -9.016 -12.156 -10.531 1 37.25 190 GLY B CA 1
ATOM 3080 C C . GLY B 1 190 ? -8.594 -12.07 -9.07 1 37.25 190 GLY B C 1
ATOM 3081 O O . GLY B 1 190 ? -8.266 -10.992 -8.57 1 37.25 190 GLY B O 1
ATOM 3082 N N . LEU B 1 191 ? -9.375 -12.82 -8.258 1 40.31 191 LEU B N 1
ATOM 3083 C CA . LEU B 1 191 ? -9.133 -12.93 -6.828 1 40.31 191 LEU B CA 1
ATOM 3084 C C . LEU B 1 191 ? -7.852 -13.711 -6.551 1 40.31 191 LEU B C 1
ATOM 3086 O O . LEU B 1 191 ? -7.641 -14.781 -7.125 1 40.31 191 LEU B O 1
ATOM 3090 N N . VAL B 1 192 ? -6.77 -13.141 -6.254 1 37.53 192 VAL B N 1
ATOM 3091 C CA . VAL B 1 192 ? -5.578 -13.836 -5.777 1 37.53 192 VAL B CA 1
ATOM 3092 C C . VAL B 1 192 ? -5.609 -13.93 -4.254 1 37.53 192 VAL B C 1
ATOM 3094 O O . VAL B 1 192 ? -5.875 -12.938 -3.57 1 37.53 192 VAL B O 1
ATOM 3097 N N . GLU B 1 193 ? -6.039 -15.047 -3.707 1 37.59 193 GLU B N 1
ATOM 3098 C CA . GLU B 1 193 ? -5.984 -15.281 -2.268 1 37.59 193 GLU B CA 1
ATOM 3099 C C . GLU B 1 193 ? -4.582 -15.703 -1.829 1 37.59 193 GLU B C 1
ATOM 3101 O O . GLU B 1 193 ? -3.967 -16.578 -2.447 1 37.59 193 GLU B O 1
ATOM 3106 N N . GLY B 1 194 ? -3.842 -14.844 -1.199 1 35.69 194 GLY B N 1
ATOM 3107 C CA . GLY B 1 194 ? -2.514 -15.18 -0.717 1 35.69 194 GLY B CA 1
ATOM 3108 C C . GLY B 1 194 ? -2.521 -15.789 0.673 1 35.69 194 GLY B C 1
ATOM 3109 O O . GLY B 1 194 ? -3.426 -15.523 1.468 1 35.69 194 GLY B O 1
ATOM 3110 N N . LEU B 1 195 ? -1.977 -16.969 0.915 1 38.88 195 LEU B N 1
ATOM 3111 C CA . LEU B 1 195 ? -1.793 -17.594 2.221 1 38.88 195 LEU B CA 1
ATOM 3112 C C . LEU B 1 195 ? -1.038 -16.672 3.166 1 38.88 195 LEU B C 1
ATOM 3114 O O . LEU B 1 195 ? -0.315 -15.773 2.719 1 38.88 195 LEU B O 1
ATOM 3118 N N . PRO B 1 196 ? -1.194 -16.984 4.555 1 40.34 196 PRO B N 1
ATOM 3119 C CA . PRO B 1 196 ? -0.802 -16.188 5.715 1 40.34 196 PRO B CA 1
ATOM 3120 C C . PRO B 1 196 ? 0.632 -15.664 5.613 1 40.34 196 PRO B C 1
ATOM 3122 O O . PRO B 1 196 ? 1.522 -16.391 5.164 1 40.34 196 PRO B O 1
ATOM 3125 N N . TRP B 1 197 ? 0.756 -14.375 5.242 1 36.75 197 TRP B N 1
ATOM 3126 C CA . TRP B 1 197 ? 2.076 -13.82 5.527 1 36.75 197 TRP B CA 1
ATOM 3127 C C . TRP B 1 197 ? 2.516 -14.172 6.945 1 36.75 197 TRP B C 1
ATOM 3129 O O . TRP B 1 197 ? 1.682 -14.367 7.832 1 36.75 197 TRP B O 1
#

Foldseek 3Di:
DEAAPPLRQDADDDDDPPDALVNVVVSCCVGPCVVPNAFQEWEWEPDVSCVDPVNVVVCVVSNHHYHHDDPPDCPPPPVSVLSVQLVQQLLCQQCVPPVPCSVVLRVLLSVLQQLDDDPVNNGGSVCVVVVDHDDDDDQDDPPPDPDPVVNVVRVVSNVSNVSSNVSSVVSVVVSVVVVDDDPPPPPSPTYIHGYDD/DEAAPPLRQDADDDDDPPDALVNVVVSCCVGPCVVPNAFQEWEWEPDVSCVDPVNVVVCVVSNHHYHHDDPPDCPPPPVSVLSVQLVQQLLCQQCVPPVPCSVVLRVLLSVLQQLDDDPVNNGGSVCVVVVDHDDDDDQDDPPPDPDPVVNVVRVVSNVSNVSSNVSSVVSVVVSVVVVDDDPPPRPSPTYIHGYDD